Protein AF-0000000073512716 (afdb_homodimer)

Nearest PDB structures (foldseek):
  6swy-assembly1_8  TM=6.510E-01  e=3.854E-05  Saccharomyces cerevisiae S288C
  7wek-assembly1_B  TM=4.496E-01  e=1.012E-02  Mus musculus
  7c5d-assembly2_B  TM=4.911E-01  e=1.003E-01  Homo sapiens
  6swy-assembly1_8  TM=6.513E-01  e=4.349E-05  Saccharomyces cerevisiae S288C
  7ns3-assembly1_8  TM=6.211E-01  e=2.120E-04  Saccharomyces cerevisiae S288C

Secondary structure (DSSP, 8-state):
-HHHHHHHHHTS-HHHHTT----HHHHHHHHHHHHHHTT-HHHHHHHHHHH-----HHHHHHHHHHHHHHHHHHTT-HHHHHHHHHHHSTTHHHH-HHHHHHHHHHHHHHHHHTT-HHHHHHHIIIIIGGGGGSHHHHHHHHHHHHGGG-SSGGGSTTGGGGSHHHHHHHHHHHHHHHHHHTT--SS-HHHHHHHHHHHHHHHHTT-GGGS--PPP-HHHHHT-/-HHHHHHHHHTS-HHHHTTS---HHHHHHHHHHHHHHTT-HHHHHHHHHHH-----HHHHHHHHHHHHHHHHHHTT-HHHHHHHHHHHSTTHHHH-HHHHHHHHHHHHHHHHHTT-HHHHHHHIIIIIGGGGGSHHHHHHHHHHHHGGG-SSGGGSTTGGGGSHHHHHHHHHHHHHHHHHHTT--SS-HHHHHHHHHHHHHHHHTT-GGGS--PPP-HHHHHT-

Organism: Ambrosia artemisiifolia (NCBI:txid4212)

Structure (mmCIF, N/CA/C/O backbone):
data_AF-0000000073512716-model_v1
#
loop_
_entity.id
_entity.type
_entity.pdbx_description
1 polymer 'CTLH domain-containing protein'
#
loop_
_atom_site.group_PDB
_atom_site.id
_atom_site.type_symbol
_atom_site.label_atom_id
_atom_site.label_alt_id
_atom_site.label_comp_id
_atom_site.label_asym_id
_atom_site.label_entity_id
_atom_site.label_seq_id
_atom_site.pdbx_PDB_ins_code
_atom_site.Cartn_x
_atom_site.Cartn_y
_atom_site.Cartn_z
_atom_site.occupancy
_atom_site.B_iso_or_equiv
_atom_site.auth_seq_id
_atom_site.auth_comp_id
_atom_site.auth_asym_id
_atom_site.auth_atom_id
_atom_site.pdbx_PDB_model_num
ATOM 1 N N . MET A 1 1 ? -10.734 14.5 -33.375 1 32.44 1 MET A N 1
ATOM 2 C CA . MET A 1 1 ? -10.031 13.281 -33.75 1 32.44 1 MET A CA 1
ATOM 3 C C . MET A 1 1 ? -9.117 12.805 -32.625 1 32.44 1 MET A C 1
ATOM 5 O O . MET A 1 1 ? -8.969 11.602 -32.406 1 32.44 1 MET A O 1
ATOM 9 N N . LYS A 1 2 ? -8.484 13.812 -31.938 1 35.12 2 LYS A N 1
ATOM 10 C CA . LYS A 1 2 ? -7.551 13.516 -30.859 1 35.12 2 LYS A CA 1
ATOM 11 C C . LYS A 1 2 ? -8.281 12.984 -29.625 1 35.12 2 LYS A C 1
ATOM 13 O O . LYS A 1 2 ? -7.844 12.016 -29 1 35.12 2 LYS A O 1
ATOM 18 N N . GLU A 1 3 ? -9.273 13.656 -29.281 1 42.03 3 GLU A N 1
ATOM 19 C CA . GLU A 1 3 ? -10.148 13.18 -28.219 1 42.03 3 GLU A CA 1
ATOM 20 C C . GLU A 1 3 ? -10.625 11.758 -28.5 1 42.03 3 GLU A C 1
ATOM 22 O O . GLU A 1 3 ? -10.789 10.961 -27.578 1 42.03 3 GLU A O 1
ATOM 27 N N . GLU A 1 4 ? -10.773 11.547 -29.719 1 44.06 4 GLU A N 1
ATOM 28 C CA . GLU A 1 4 ? -11.25 10.227 -30.109 1 44.06 4 GLU A CA 1
ATOM 29 C C . GLU A 1 4 ? -10.164 9.172 -29.938 1 44.06 4 GLU A C 1
ATOM 31 O O . GLU A 1 4 ? -10.445 8.039 -29.516 1 44.06 4 GLU A O 1
ATOM 36 N N . GLU A 1 5 ? -9 9.492 -30.297 1 42.78 5 GLU A N 1
ATOM 37 C CA . GLU A 1 5 ? -7.902 8.539 -30.188 1 42.78 5 GLU A CA 1
ATOM 38 C C . GLU A 1 5 ? -7.543 8.273 -28.734 1 42.78 5 GLU A C 1
ATOM 40 O O . GLU A 1 5 ? -7.27 7.133 -28.344 1 42.78 5 GLU A O 1
ATOM 45 N N . ILE A 1 6 ? -7.5 9.328 -27.984 1 42.66 6 ILE A N 1
ATOM 46 C CA . ILE A 1 6 ? -7.273 9.203 -26.547 1 42.66 6 ILE A CA 1
ATOM 47 C C . ILE A 1 6 ? -8.406 8.391 -25.922 1 42.66 6 ILE A C 1
ATOM 49 O O . ILE A 1 6 ? -8.156 7.535 -25.062 1 42.66 6 ILE A O 1
ATOM 53 N N . ARG A 1 7 ? -9.578 8.75 -26.297 1 45.81 7 ARG A N 1
ATOM 54 C CA . ARG A 1 7 ? -10.727 7.926 -25.922 1 45.81 7 ARG A CA 1
ATOM 55 C C . ARG A 1 7 ? -10.523 6.48 -26.359 1 45.81 7 ARG A C 1
ATOM 57 O O . ARG A 1 7 ? -10.914 5.551 -25.656 1 45.81 7 ARG A O 1
ATOM 64 N N . SER A 1 8 ? -9.961 6.426 -27.422 1 46.16 8 SER A N 1
ATOM 65 C CA . SER A 1 8 ? -9.711 5.094 -27.969 1 46.16 8 SER A CA 1
ATOM 66 C C . SER A 1 8 ? -8.625 4.367 -27.172 1 46.16 8 SER A C 1
ATOM 68 O O . SER A 1 8 ? -8.711 3.154 -26.969 1 46.16 8 SER A O 1
ATOM 70 N N . THR A 1 9 ? -7.695 5.082 -26.75 1 47.47 9 THR A N 1
ATOM 71 C CA . THR A 1 9 ? -6.598 4.508 -25.969 1 47.47 9 THR A CA 1
ATOM 72 C C . THR A 1 9 ? -7.062 4.141 -24.562 1 47.47 9 THR A C 1
ATOM 74 O O . THR A 1 9 ? -6.578 3.172 -23.984 1 47.47 9 THR A O 1
ATOM 77 N N . MET A 1 10 ? -7.82 5.023 -23.938 1 48.88 10 MET A N 1
ATOM 78 C CA . MET A 1 10 ? -8.523 4.633 -22.719 1 48.88 10 MET A CA 1
ATOM 79 C C . MET A 1 10 ? -9.438 3.441 -22.969 1 48.88 10 MET A C 1
ATOM 81 O O . MET A 1 10 ? -9.852 2.758 -22.031 1 48.88 10 MET A O 1
ATOM 85 N N . ASP A 1 11 ? -9.914 3.457 -24.109 1 47.06 11 ASP A N 1
ATOM 86 C CA . ASP A 1 11 ? -10.57 2.248 -24.609 1 47.06 11 ASP A CA 1
ATOM 87 C C . ASP A 1 11 ? -9.562 1.107 -24.75 1 47.06 11 ASP A C 1
ATOM 89 O O . ASP A 1 11 ? -9.766 0.198 -25.562 1 47.06 11 ASP A O 1
ATOM 93 N N . VAL A 1 12 ? -8.383 1.497 -24.406 1 49.69 12 VAL A N 1
ATOM 94 C CA . VAL A 1 12 ? -7.418 0.403 -24.406 1 49.69 12 VAL A CA 1
ATOM 95 C C . VAL A 1 12 ? -8.023 -0.823 -23.719 1 49.69 12 VAL A C 1
ATOM 97 O O . VAL A 1 12 ? -8.703 -0.704 -22.703 1 49.69 12 VAL A O 1
ATOM 100 N N . ASP A 1 13 ? -8.164 -1.715 -24.344 1 51.88 13 ASP A N 1
ATOM 101 C CA . ASP A 1 13 ? -8.664 -3.027 -23.938 1 51.88 13 ASP A CA 1
ATOM 102 C C . ASP A 1 13 ? -8.18 -3.398 -22.547 1 51.88 13 ASP A C 1
ATOM 104 O O . ASP A 1 13 ? -6.977 -3.35 -22.266 1 51.88 13 ASP A O 1
ATOM 108 N N . PRO A 1 14 ? -9.102 -3.246 -21.547 1 54.75 14 PRO A N 1
ATOM 109 C CA . PRO A 1 14 ? -8.766 -3.762 -20.219 1 54.75 14 PRO A CA 1
ATOM 110 C C . PRO A 1 14 ? -7.695 -4.848 -20.266 1 54.75 14 PRO A C 1
ATOM 112 O O . PRO A 1 14 ? -6.93 -5.008 -19.312 1 54.75 14 PRO A O 1
ATOM 115 N N . LYS A 1 15 ? -7.574 -5.477 -21.406 1 58.38 15 LYS A N 1
ATOM 116 C CA . LYS A 1 15 ? -6.629 -6.574 -21.578 1 58.38 15 LYS A CA 1
ATOM 117 C C . LYS A 1 15 ? -5.191 -6.062 -21.609 1 58.38 15 LYS A C 1
ATOM 119 O O . LYS A 1 15 ? -4.266 -6.777 -21.219 1 58.38 15 LYS A O 1
ATOM 124 N N . GLN A 1 16 ? -5.078 -4.789 -22 1 61.62 16 GLN A N 1
ATOM 125 C CA . GLN A 1 16 ? -3.721 -4.266 -22.109 1 61.62 16 GLN A CA 1
ATOM 126 C C . GLN A 1 16 ? -3.119 -3.988 -20.734 1 61.62 16 GLN A C 1
ATOM 128 O O . GLN A 1 16 ? -1.906 -4.109 -20.547 1 61.62 16 GLN A O 1
ATOM 133 N N . TYR A 1 17 ? -4.055 -3.705 -19.781 1 64.44 17 TYR A N 1
ATOM 134 C CA . TYR A 1 17 ? -3.57 -3.436 -18.422 1 64.44 17 TYR A CA 1
ATOM 135 C C . TYR A 1 17 ? -2.971 -4.688 -17.797 1 64.44 17 TYR A C 1
ATOM 137 O O . TYR A 1 17 ? -1.98 -4.613 -17.078 1 64.44 17 TYR A O 1
ATOM 145 N N . GLU A 1 18 ? -3.553 -5.738 -18.219 1 66.19 18 GLU A N 1
ATOM 146 C CA . GLU A 1 18 ? -3.143 -6.996 -17.609 1 66.19 18 GLU A CA 1
ATOM 147 C C . GLU A 1 18 ? -1.791 -7.457 -18.141 1 66.19 18 GLU A C 1
ATOM 149 O O . GLU A 1 18 ? -1.127 -8.297 -17.531 1 66.19 18 GLU A O 1
ATOM 154 N N . LEU A 1 19 ? -1.337 -6.723 -19.156 1 67.44 19 LEU A N 1
ATOM 155 C CA . LEU A 1 19 ? -0.086 -7.129 -19.797 1 67.44 19 LEU A CA 1
ATOM 156 C C . LEU A 1 19 ? 1.109 -6.496 -19.078 1 67.44 19 LEU A C 1
ATOM 158 O O . LEU A 1 19 ? 2.244 -6.949 -19.25 1 67.44 19 LEU A O 1
ATOM 162 N N . ILE A 1 20 ? 0.755 -5.496 -18.312 1 75.62 20 ILE A N 1
ATOM 163 C CA . ILE A 1 20 ? 1.843 -4.824 -17.609 1 75.62 20 ILE A CA 1
ATOM 164 C C . ILE A 1 20 ? 2.314 -5.688 -16.453 1 75.62 20 ILE A C 1
ATOM 166 O O . ILE A 1 20 ? 1.541 -5.977 -15.531 1 75.62 20 ILE A O 1
ATOM 170 N N . LYS A 1 21 ? 3.523 -6.117 -16.562 1 77.81 21 LYS A N 1
ATOM 171 C CA . LYS A 1 21 ? 4.102 -6.906 -15.477 1 77.81 21 LYS A CA 1
ATOM 172 C C . LYS A 1 21 ? 4.566 -6.012 -14.336 1 77.81 21 LYS A C 1
ATOM 174 O O . LYS A 1 21 ? 5.215 -4.988 -14.562 1 77.81 21 LYS A O 1
ATOM 179 N N . ILE A 1 22 ? 4.172 -6.348 -13.188 1 81.06 22 ILE A N 1
ATOM 180 C CA . ILE A 1 22 ? 4.594 -5.641 -11.984 1 81.06 22 ILE A CA 1
ATOM 181 C C . ILE A 1 22 ? 5.449 -6.559 -11.117 1 81.06 22 ILE A C 1
ATOM 183 O O . ILE A 1 22 ? 5.027 -7.664 -10.773 1 81.06 22 ILE A O 1
ATOM 187 N N . ASN A 1 23 ? 6.621 -6.094 -10.906 1 79.75 23 ASN A N 1
ATOM 188 C CA . ASN A 1 23 ? 7.48 -6.848 -10 1 79.75 23 ASN A CA 1
ATOM 189 C C . ASN A 1 23 ? 6.977 -6.777 -8.562 1 79.75 23 ASN A C 1
ATOM 191 O O . ASN A 1 23 ? 6.668 -5.695 -8.062 1 79.75 23 ASN A O 1
ATOM 195 N N . GLY A 1 24 ? 6.906 -7.883 -7.906 1 80 24 GLY A N 1
ATOM 196 C CA . GLY A 1 24 ? 6.449 -7.965 -6.527 1 80 24 GLY A CA 1
ATOM 197 C C . GLY A 1 24 ? 7.238 -7.078 -5.586 1 80 24 GLY A C 1
ATOM 198 O O . GLY A 1 24 ? 6.672 -6.465 -4.68 1 80 24 GLY A O 1
ATOM 199 N N . LYS A 1 25 ? 8.484 -6.984 -5.902 1 82.75 25 LYS A N 1
ATOM 200 C CA . LYS A 1 25 ? 9.352 -6.168 -5.055 1 82.75 25 LYS A CA 1
ATOM 201 C C . LYS A 1 25 ? 8.977 -4.691 -5.145 1 82.75 25 LYS A C 1
ATOM 203 O O . LYS A 1 25 ? 9.016 -3.977 -4.141 1 82.75 25 LYS A O 1
ATOM 208 N N . ASP A 1 26 ? 8.602 -4.246 -6.332 1 86.12 26 ASP A N 1
ATOM 209 C CA . ASP A 1 26 ? 8.18 -2.861 -6.516 1 86.12 26 ASP A CA 1
ATOM 210 C C . ASP A 1 26 ? 6.898 -2.568 -5.746 1 86.12 26 ASP A C 1
ATOM 212 O O . ASP A 1 26 ? 6.781 -1.53 -5.09 1 86.12 26 ASP A O 1
ATOM 216 N N . SER A 1 27 ? 5.996 -3.453 -5.824 1 89.38 27 SER A N 1
ATOM 217 C CA . SER A 1 27 ? 4.734 -3.252 -5.117 1 89.38 27 SER A CA 1
ATOM 218 C C . SER A 1 27 ? 4.945 -3.24 -3.607 1 89.38 27 SER A C 1
ATOM 220 O O . SER A 1 27 ? 4.367 -2.408 -2.902 1 89.38 27 SER A O 1
ATOM 222 N N . HIS A 1 28 ? 5.82 -4.145 -3.158 1 89.94 28 HIS A N 1
ATOM 223 C CA . HIS A 1 28 ? 6.141 -4.172 -1.736 1 89.94 28 HIS A CA 1
ATOM 224 C C . HIS A 1 28 ? 6.77 -2.857 -1.287 1 89.94 28 HIS A C 1
ATOM 226 O O . HIS A 1 28 ? 6.434 -2.338 -0.22 1 89.94 28 HIS A O 1
ATOM 232 N N . SER A 1 29 ? 7.617 -2.387 -2.139 1 90.25 29 SER A N 1
ATOM 233 C CA . SER A 1 29 ? 8.328 -1.156 -1.804 1 90.25 29 SER A CA 1
ATOM 234 C C . SER A 1 29 ? 7.375 0.031 -1.738 1 90.25 29 SER A C 1
ATOM 236 O O . SER A 1 29 ? 7.516 0.901 -0.876 1 90.25 29 SER A O 1
ATOM 238 N N . ILE A 1 30 ? 6.449 0.079 -2.588 1 92.06 30 ILE A N 1
ATOM 239 C CA . ILE A 1 30 ? 5.453 1.144 -2.609 1 92.06 30 ILE A CA 1
ATOM 240 C C . ILE A 1 30 ? 4.641 1.116 -1.317 1 92.06 30 ILE A C 1
ATOM 242 O O . ILE A 1 30 ? 4.438 2.152 -0.681 1 92.06 30 ILE A O 1
ATOM 246 N N . VAL A 1 31 ? 4.254 -0.05 -0.909 1 94.69 31 VAL A N 1
ATOM 247 C CA . VAL A 1 31 ? 3.459 -0.217 0.304 1 94.69 31 VAL A CA 1
ATOM 248 C C . VAL A 1 31 ? 4.301 0.146 1.525 1 94.69 31 VAL A C 1
ATOM 250 O O . VAL A 1 31 ? 3.84 0.867 2.414 1 94.69 31 VAL A O 1
ATOM 253 N N . LEU A 1 32 ? 5.531 -0.333 1.469 1 94 32 LEU A N 1
ATOM 254 C CA . LEU A 1 32 ? 6.43 -0.049 2.584 1 94 32 LEU A CA 1
ATOM 255 C C . LEU A 1 32 ? 6.648 1.452 2.738 1 94 32 LEU A C 1
ATOM 257 O O . LEU A 1 32 ? 6.582 1.982 3.85 1 94 32 LEU A O 1
ATOM 261 N N . SER A 1 33 ? 6.887 2.09 1.649 1 92.12 33 SER A N 1
ATOM 262 C CA . SER A 1 33 ? 7.082 3.535 1.67 1 92.12 33 SER A CA 1
ATOM 263 C C . SER A 1 33 ? 5.867 4.254 2.246 1 92.12 33 SER A C 1
ATOM 265 O O . SER A 1 33 ? 6.008 5.203 3.016 1 92.12 33 SER A O 1
ATOM 267 N N . TYR A 1 34 ? 4.758 3.846 1.887 1 94.06 34 TYR A N 1
ATOM 268 C CA . TYR A 1 34 ? 3.518 4.43 2.389 1 94.06 34 TYR A CA 1
ATOM 269 C C . TYR A 1 34 ? 3.404 4.254 3.898 1 94.06 34 TYR A C 1
ATOM 271 O O . TYR A 1 34 ? 3.059 5.199 4.613 1 94.06 34 TYR A O 1
ATOM 279 N N . LEU A 1 35 ? 3.668 3.061 4.332 1 95.25 35 LEU A N 1
ATOM 280 C CA . LEU A 1 35 ? 3.574 2.756 5.754 1 95.25 35 LEU A CA 1
ATOM 281 C C . LEU A 1 35 ? 4.598 3.557 6.551 1 95.25 35 LEU A C 1
ATOM 283 O O . LEU A 1 35 ? 4.301 4.039 7.648 1 95.25 35 LEU A O 1
ATOM 287 N N . ILE A 1 36 ? 5.789 3.727 5.984 1 94.38 36 ILE A N 1
ATOM 288 C CA . ILE A 1 36 ? 6.844 4.508 6.625 1 94.38 36 ILE A CA 1
ATOM 289 C C . ILE A 1 36 ? 6.426 5.977 6.691 1 94.38 36 ILE A C 1
ATOM 291 O O . ILE A 1 36 ? 6.527 6.609 7.742 1 94.38 36 ILE A O 1
ATOM 295 N N . HIS A 1 37 ? 5.883 6.445 5.613 1 92.62 37 HIS A N 1
ATOM 296 C CA . HIS A 1 37 ? 5.438 7.836 5.547 1 92.62 37 HIS A CA 1
ATOM 297 C C . HIS A 1 37 ? 4.371 8.117 6.602 1 92.62 37 HIS A C 1
ATOM 299 O O . HIS A 1 37 ? 4.375 9.188 7.223 1 92.62 37 HIS A O 1
ATOM 305 N N . GLY A 1 38 ? 3.514 7.227 6.828 1 91.25 38 GLY A N 1
ATOM 306 C CA . GLY A 1 38 ? 2.422 7.383 7.777 1 91.25 38 GLY A CA 1
ATOM 307 C C . GLY A 1 38 ? 2.799 6.98 9.188 1 91.25 38 GLY A C 1
ATOM 308 O O . GLY A 1 38 ? 1.975 7.062 10.102 1 91.25 38 GLY A O 1
ATOM 309 N N . CYS A 1 39 ? 3.979 6.473 9.406 1 94.62 39 CYS A N 1
ATOM 310 C CA . CYS A 1 39 ? 4.523 6.09 10.703 1 94.62 39 CYS A CA 1
ATOM 311 C C . CYS A 1 39 ? 3.77 4.902 11.281 1 94.62 39 CYS A C 1
ATOM 313 O O . CYS A 1 39 ? 3.471 4.871 12.477 1 94.62 39 CYS A O 1
ATOM 315 N N . PHE A 1 40 ? 3.457 3.959 10.508 1 94.12 40 PHE A N 1
ATOM 316 C CA . PHE A 1 40 ? 2.863 2.707 10.953 1 94.12 40 PHE A CA 1
ATOM 317 C C . PHE A 1 40 ? 3.943 1.706 11.352 1 94.12 40 PHE A C 1
ATOM 319 O O . PHE A 1 40 ? 4.117 0.68 10.688 1 94.12 40 PHE A O 1
ATOM 326 N N . LYS A 1 41 ? 4.539 1.936 12.422 1 94.25 41 LYS A N 1
ATOM 327 C CA . LYS A 1 41 ? 5.758 1.226 12.805 1 94.25 41 LYS A CA 1
ATOM 328 C C . LYS A 1 41 ? 5.504 -0.276 12.914 1 94.25 41 LYS A C 1
ATOM 330 O O . LYS A 1 41 ? 6.211 -1.077 12.297 1 94.25 41 LYS A O 1
ATOM 335 N N . ASP A 1 42 ? 4.508 -0.646 13.711 1 94.25 42 ASP A N 1
ATOM 336 C CA . ASP A 1 42 ? 4.219 -2.062 13.906 1 94.25 42 ASP A CA 1
ATOM 337 C C . ASP A 1 42 ? 3.896 -2.75 12.586 1 94.25 42 ASP A C 1
ATOM 339 O O . ASP A 1 42 ? 4.324 -3.881 12.344 1 94.25 42 ASP A O 1
ATOM 343 N N . THR A 1 43 ? 3.176 -2.125 11.766 1 95.94 43 THR A N 1
ATOM 344 C CA . THR A 1 43 ? 2.797 -2.66 10.461 1 95.94 43 THR A CA 1
ATOM 345 C C . THR A 1 43 ? 4.02 -2.807 9.555 1 95.94 43 THR A C 1
ATOM 347 O O . THR A 1 43 ? 4.164 -3.811 8.859 1 95.94 43 THR A O 1
ATOM 350 N N . VAL A 1 44 ? 4.922 -1.81 9.617 1 96.31 44 VAL A N 1
ATOM 351 C CA . VAL A 1 44 ? 6.172 -1.854 8.867 1 96.31 44 VAL A CA 1
ATOM 352 C C . VAL A 1 44 ? 6.988 -3.07 9.297 1 96.31 44 VAL A C 1
ATOM 354 O O . VAL A 1 44 ? 7.453 -3.842 8.453 1 96.31 44 VAL A O 1
ATOM 357 N N . GLU A 1 45 ? 7.078 -3.242 10.523 1 95.12 45 GLU A N 1
ATOM 358 C CA . GLU A 1 45 ? 7.871 -4.352 11.047 1 95.12 45 GLU A CA 1
ATOM 359 C C . GLU A 1 45 ? 7.293 -5.695 10.609 1 95.12 45 GLU A C 1
ATOM 361 O O . GLU A 1 45 ? 8.039 -6.609 10.25 1 95.12 45 GLU A O 1
ATOM 366 N N . SER A 1 46 ? 6.008 -5.762 10.672 1 94.56 46 SER A N 1
ATOM 367 C CA . SER A 1 46 ? 5.34 -6.988 10.25 1 94.56 46 SER A CA 1
ATOM 368 C C . SER A 1 46 ? 5.57 -7.254 8.766 1 94.56 46 SER A C 1
ATOM 370 O O . SER A 1 46 ? 5.859 -8.391 8.367 1 94.56 46 SER A O 1
ATOM 372 N N . LEU A 1 47 ? 5.488 -6.23 7.949 1 95.31 47 LEU A N 1
ATOM 373 C CA . LEU A 1 47 ? 5.68 -6.379 6.508 1 95.31 47 LEU A CA 1
ATOM 374 C C . LEU A 1 47 ? 7.113 -6.781 6.191 1 95.31 47 LEU A C 1
ATOM 376 O O . LEU A 1 47 ? 7.344 -7.676 5.375 1 95.31 47 LEU A O 1
ATOM 380 N N . VAL A 1 48 ? 8 -6.137 6.828 1 94.44 48 VAL A N 1
ATOM 381 C CA . VAL A 1 48 ? 9.422 -6.41 6.613 1 94.44 48 VAL A CA 1
ATOM 382 C C . VAL A 1 48 ? 9.727 -7.859 6.977 1 94.44 48 VAL A C 1
ATOM 384 O O . VAL A 1 48 ? 10.453 -8.547 6.254 1 94.44 48 VAL A O 1
ATOM 387 N N . ALA A 1 49 ? 9.172 -8.336 8.039 1 92.25 49 ALA A N 1
ATOM 388 C CA . ALA A 1 49 ? 9.391 -9.711 8.484 1 92.25 49 ALA A CA 1
ATOM 389 C C . ALA A 1 49 ? 8.891 -10.711 7.441 1 92.25 49 ALA A C 1
ATOM 391 O O . ALA A 1 49 ? 9.492 -11.773 7.258 1 92.25 49 ALA A O 1
ATOM 392 N N . SER A 1 50 ? 7.859 -10.32 6.723 1 89 50 SER A N 1
ATOM 393 C CA . SER A 1 50 ? 7.211 -11.25 5.805 1 89 50 SER A CA 1
ATOM 394 C C . SER A 1 50 ? 7.816 -11.164 4.406 1 89 50 SER A C 1
ATOM 396 O O . SER A 1 50 ? 7.676 -12.086 3.604 1 89 50 SER A O 1
ATOM 398 N N . THR A 1 51 ? 8.406 -10.086 3.982 1 87.62 51 THR A N 1
ATOM 399 C CA . THR A 1 51 ? 8.828 -9.883 2.6 1 87.62 51 THR A CA 1
ATOM 400 C C . THR A 1 51 ? 10.352 -9.891 2.494 1 87.62 51 THR A C 1
ATOM 402 O O . THR A 1 51 ? 10.898 -10.023 1.397 1 87.62 51 THR A O 1
ATOM 405 N N . GLY A 1 52 ? 11.047 -9.695 3.555 1 87 52 GLY A N 1
ATOM 406 C CA . GLY A 1 52 ? 12.5 -9.633 3.533 1 87 52 GLY A CA 1
ATOM 407 C C . GLY A 1 52 ? 13.031 -8.266 3.15 1 87 52 GLY A C 1
ATOM 408 O O . GLY A 1 52 ? 14.242 -8.094 2.961 1 87 52 GLY A O 1
ATOM 409 N N . LEU A 1 53 ? 12.141 -7.312 2.988 1 90.5 53 LEU A N 1
ATOM 410 C CA . LEU A 1 53 ? 12.586 -5.941 2.766 1 90.5 53 LEU A CA 1
ATOM 411 C C . LEU A 1 53 ? 13.367 -5.418 3.965 1 90.5 53 LEU A C 1
ATOM 413 O O . LEU A 1 53 ? 13.359 -6.035 5.031 1 90.5 53 LEU A O 1
ATOM 417 N N . LYS A 1 54 ? 14.07 -4.422 3.711 1 92.12 54 LYS A N 1
ATOM 418 C CA . LYS A 1 54 ? 14.922 -3.9 4.781 1 92.12 54 LYS A CA 1
ATOM 419 C C . LYS A 1 54 ? 14.508 -2.482 5.168 1 92.12 54 LYS A C 1
ATOM 421 O O . LYS A 1 54 ? 14.125 -1.686 4.309 1 92.12 54 LYS A O 1
ATOM 426 N N . VAL A 1 55 ? 14.5 -2.203 6.465 1 93.62 55 VAL A N 1
ATOM 427 C CA . VAL A 1 55 ? 14.297 -0.885 7.055 1 93.62 55 VAL A CA 1
ATOM 428 C C . VAL A 1 55 ? 15.383 -0.608 8.094 1 93.62 55 VAL A C 1
ATOM 430 O O . VAL A 1 55 ? 15.664 -1.453 8.945 1 93.62 55 VAL A O 1
ATOM 433 N N . SER A 1 56 ? 16.031 0.485 7.984 1 93.69 56 SER A N 1
ATOM 434 C CA . SER A 1 56 ? 17.141 0.8 8.883 1 93.69 56 SER A CA 1
ATOM 435 C C . SER A 1 56 ? 16.641 1.201 10.266 1 93.69 56 SER A C 1
ATOM 437 O O . SER A 1 56 ? 15.484 1.62 10.414 1 93.69 56 SER A O 1
ATOM 439 N N . ALA A 1 57 ? 17.484 1.093 11.188 1 93 57 ALA A N 1
ATOM 440 C CA . ALA A 1 57 ? 17.172 1.529 12.547 1 93 57 ALA A CA 1
ATOM 441 C C . ALA A 1 57 ? 16.906 3.029 12.594 1 93 57 ALA A C 1
ATOM 443 O O . ALA A 1 57 ? 16.031 3.488 13.344 1 93 57 ALA A O 1
ATOM 444 N N . ALA A 1 58 ? 17.578 3.771 11.805 1 92.56 58 ALA A N 1
ATOM 445 C CA . ALA A 1 58 ? 17.406 5.223 11.742 1 92.56 58 ALA A CA 1
ATOM 446 C C . ALA A 1 58 ? 16.016 5.586 11.234 1 92.56 58 ALA A C 1
ATOM 448 O O . ALA A 1 58 ? 15.391 6.523 11.734 1 92.56 58 ALA A O 1
ATOM 449 N N . GLN A 1 59 ? 15.508 4.863 10.266 1 92.62 59 GLN A N 1
ATOM 450 C CA . GLN A 1 59 ? 14.164 5.098 9.742 1 92.62 59 GLN A CA 1
ATOM 451 C C . GLN A 1 59 ? 13.109 4.809 10.797 1 92.62 59 GLN A C 1
ATOM 453 O O . GLN A 1 59 ? 12.141 5.566 10.938 1 92.62 59 GLN A O 1
ATOM 458 N N . LEU A 1 60 ? 13.383 3.764 11.516 1 94.5 60 LEU A N 1
ATOM 459 C CA . LEU A 1 60 ? 12.43 3.387 12.555 1 94.5 60 LEU A CA 1
ATOM 460 C C . LEU A 1 60 ? 12.398 4.43 13.664 1 94.5 60 LEU A C 1
ATOM 462 O O . LEU A 1 60 ? 11.328 4.758 14.18 1 94.5 60 LEU A O 1
ATOM 466 N N . GLU A 1 61 ? 13.523 4.918 13.992 1 94.56 61 GLU A N 1
ATOM 467 C CA . GLU A 1 61 ? 13.609 5.957 15.016 1 94.56 61 GLU A CA 1
ATOM 468 C C . GLU A 1 61 ? 12.922 7.242 14.547 1 94.56 61 GLU A C 1
ATOM 470 O O . GLU A 1 61 ? 12.219 7.887 15.328 1 94.56 61 GLU A O 1
ATOM 475 N N . ASP A 1 62 ? 13.156 7.555 13.359 1 94.94 62 ASP A N 1
ATOM 476 C CA . ASP A 1 62 ? 12.516 8.727 12.773 1 94.94 62 ASP A CA 1
ATOM 477 C C . ASP A 1 62 ? 11 8.594 12.789 1 94.94 62 ASP A C 1
ATOM 479 O O . ASP A 1 62 ? 10.289 9.539 13.141 1 94.94 62 ASP A O 1
ATOM 483 N N . MET A 1 63 ? 10.508 7.453 12.469 1 95.19 63 MET A N 1
ATOM 484 C CA . MET A 1 63 ? 9.07 7.188 12.477 1 95.19 63 MET A CA 1
ATOM 485 C C . MET A 1 63 ? 8.508 7.355 13.883 1 95.19 63 MET A C 1
ATOM 487 O O . MET A 1 63 ? 7.418 7.914 14.055 1 95.19 63 MET A O 1
ATOM 491 N N . GLU A 1 64 ? 9.25 6.914 14.836 1 95.94 64 GLU A N 1
ATOM 492 C CA . GLU A 1 64 ? 8.789 7 16.219 1 95.94 64 GLU A CA 1
ATOM 493 C C . GLU A 1 64 ? 8.688 8.453 16.672 1 95.94 64 GLU A C 1
ATOM 495 O O . GLU A 1 64 ? 7.727 8.828 17.359 1 95.94 64 GLU A O 1
ATOM 500 N N . LYS A 1 65 ? 9.664 9.18 16.359 1 95.94 65 LYS A N 1
ATOM 501 C CA . LYS A 1 65 ? 9.648 10.594 16.719 1 95.94 65 LYS A CA 1
ATOM 502 C C . LYS A 1 65 ? 8.492 11.32 16.031 1 95.94 65 LYS A C 1
ATOM 504 O O . LYS A 1 65 ? 7.77 12.086 16.672 1 95.94 65 LYS A O 1
ATOM 509 N N . ARG A 1 66 ? 8.328 11.039 14.758 1 96.56 66 ARG A N 1
ATOM 510 C CA . ARG A 1 66 ? 7.246 11.68 14.016 1 96.56 66 ARG A CA 1
ATOM 511 C C . ARG A 1 66 ? 5.883 11.242 14.539 1 96.56 66 ARG A C 1
ATOM 513 O O . ARG A 1 66 ? 4.945 12.039 14.594 1 96.56 66 ARG A O 1
ATOM 520 N N . LYS A 1 67 ? 5.793 10.039 14.93 1 95.5 67 LYS A N 1
ATOM 521 C CA . LYS A 1 67 ? 4.559 9.547 15.531 1 95.5 67 LYS A CA 1
ATOM 522 C C . LYS A 1 67 ? 4.234 10.281 16.828 1 95.5 67 LYS A C 1
ATOM 524 O O . LYS A 1 67 ? 3.082 10.633 17.078 1 95.5 67 LYS A O 1
ATOM 529 N N . ARG A 1 68 ? 5.219 10.461 17.609 1 96.06 68 ARG A N 1
ATOM 530 C CA . ARG A 1 68 ? 5.039 11.195 18.859 1 96.06 68 ARG A CA 1
ATOM 531 C C . ARG A 1 68 ? 4.602 12.633 18.594 1 96.06 68 ARG A C 1
ATOM 533 O O . ARG A 1 68 ? 3.707 13.148 19.266 1 96.06 68 ARG A O 1
ATOM 540 N N . ILE A 1 69 ? 5.199 13.234 17.688 1 97 69 ILE A N 1
ATOM 541 C CA . ILE A 1 69 ? 4.852 14.609 17.328 1 97 69 ILE A CA 1
ATOM 542 C C . ILE A 1 69 ? 3.395 14.664 16.875 1 97 69 ILE A C 1
ATOM 544 O O . ILE A 1 69 ? 2.633 15.523 17.328 1 97 69 ILE A O 1
ATOM 548 N N . SER A 1 70 ? 3.09 13.773 16 1 94.94 70 SER A N 1
ATOM 549 C CA . SER A 1 70 ? 1.716 13.711 15.508 1 94.94 70 SER A CA 1
ATOM 550 C C . SER A 1 70 ? 0.732 13.484 16.656 1 94.94 70 SER A C 1
ATOM 552 O O . SER A 1 70 ? -0.334 14.109 16.688 1 94.94 70 SER A O 1
ATOM 554 N N . HIS A 1 71 ? 1.103 12.656 17.562 1 94.31 71 HIS A N 1
ATOM 555 C CA . HIS A 1 71 ? 0.266 12.375 18.719 1 94.31 71 HIS A CA 1
ATOM 556 C C . HIS A 1 71 ? 0.061 13.633 19.562 1 94.31 71 HIS A C 1
ATOM 558 O O . HIS A 1 71 ? -1.056 13.914 20.016 1 94.31 71 HIS A O 1
ATOM 564 N N . PHE A 1 72 ? 1.073 14.352 19.781 1 94.69 72 PHE A N 1
ATOM 565 C CA . PHE A 1 72 ? 0.98 15.617 20.5 1 94.69 72 PHE A CA 1
ATOM 566 C C . PHE A 1 72 ? 0.025 16.578 19.812 1 94.69 72 PHE A C 1
ATOM 568 O O . PHE A 1 72 ? -0.861 17.156 20.438 1 94.69 72 PHE A O 1
ATOM 575 N N . ALA A 1 73 ? 0.172 16.672 18.547 1 94.19 73 ALA A N 1
ATOM 576 C CA . ALA A 1 73 ? -0.666 17.594 17.766 1 94.19 73 ALA A CA 1
ATOM 577 C C . ALA A 1 73 ? -2.131 17.172 17.828 1 94.19 73 ALA A C 1
ATOM 579 O O . ALA A 1 73 ? -3.016 18 18.031 1 94.19 73 ALA A O 1
ATOM 580 N N . LEU A 1 74 ? -2.373 15.906 17.719 1 91.69 74 LEU A N 1
ATOM 581 C CA . LEU A 1 74 ? -3.734 15.383 17.656 1 91.69 74 LEU A CA 1
ATOM 582 C C . LEU A 1 74 ? -4.426 15.516 19.016 1 91.69 74 LEU A C 1
ATOM 584 O O . LEU A 1 74 ? -5.648 15.664 19.078 1 91.69 74 LEU A O 1
ATOM 588 N N . ASN A 1 75 ? -3.617 15.539 20.047 1 88.94 75 ASN A N 1
ATOM 589 C CA . ASN A 1 75 ? -4.199 15.609 21.391 1 88.94 75 ASN A CA 1
ATOM 590 C C . ASN A 1 75 ? -4.137 17.016 21.953 1 88.94 75 ASN A C 1
ATOM 592 O O . ASN A 1 75 ? -4.242 17.219 23.172 1 88.94 75 ASN A O 1
ATOM 596 N N . GLY A 1 76 ? -3.848 18 21.125 1 84.94 76 GLY A N 1
ATOM 597 C CA . GLY A 1 76 ? -3.902 19.406 21.5 1 84.94 76 GLY A CA 1
ATOM 598 C C . GLY A 1 76 ? -2.678 19.859 22.266 1 84.94 76 GLY A C 1
ATOM 599 O O . GLY A 1 76 ? -2.668 20.953 22.844 1 84.94 76 GLY A O 1
ATOM 600 N N . ASN A 1 77 ? -1.751 18.969 22.406 1 90.75 77 ASN A N 1
ATOM 601 C CA . ASN A 1 77 ? -0.488 19.375 23.016 1 90.75 77 ASN A CA 1
ATOM 602 C C . ASN A 1 77 ? 0.44 20.031 21.984 1 90.75 77 ASN A C 1
ATOM 604 O O . ASN A 1 77 ? 1.476 19.453 21.641 1 90.75 77 ASN A O 1
ATOM 608 N N . ALA A 1 78 ? 0.063 21.203 21.656 1 91.94 78 ALA A N 1
ATOM 609 C CA . ALA A 1 78 ? 0.776 21.938 20.609 1 91.94 78 ALA A CA 1
ATOM 610 C C . ALA A 1 78 ? 2.211 22.234 21.031 1 91.94 78 ALA A C 1
ATOM 612 O O . ALA A 1 78 ? 3.139 22.141 20.234 1 91.94 78 ALA A O 1
ATOM 613 N N . LEU A 1 79 ? 2.416 22.609 22.281 1 91.44 79 LEU A N 1
ATOM 614 C CA . LEU A 1 79 ? 3.746 22.969 22.766 1 91.44 79 LEU A CA 1
ATOM 615 C C . LEU A 1 79 ? 4.691 21.781 22.703 1 91.44 79 LEU A C 1
ATOM 617 O O . LEU A 1 79 ? 5.852 21.922 22.312 1 91.44 79 LEU A O 1
ATOM 621 N N . GLY A 1 80 ? 4.168 20.656 23.141 1 95.5 80 GLY A N 1
ATOM 622 C CA . GLY A 1 80 ? 4.973 19.453 23.016 1 95.5 80 GLY A CA 1
ATOM 623 C C . GLY A 1 80 ? 5.336 19.109 21.594 1 95.5 80 GLY A C 1
ATOM 624 O O . GLY A 1 80 ? 6.477 18.75 21.297 1 95.5 80 GLY A O 1
ATOM 625 N N . ALA A 1 81 ? 4.375 19.234 20.672 1 97.12 81 ALA A N 1
ATOM 626 C CA . ALA A 1 81 ? 4.617 19 19.25 1 97.12 81 ALA A CA 1
ATOM 627 C C . ALA A 1 81 ? 5.668 19.953 18.703 1 97.12 81 ALA A C 1
ATOM 629 O O . ALA A 1 81 ? 6.578 19.531 17.984 1 97.12 81 ALA A O 1
ATOM 630 N N . ILE A 1 82 ? 5.559 21.219 19.094 1 96.75 82 ILE A N 1
ATOM 631 C CA . ILE A 1 82 ? 6.477 22.25 18.609 1 96.75 82 ILE A CA 1
ATOM 632 C C . ILE A 1 82 ? 7.891 21.953 19.109 1 96.75 82 ILE A C 1
ATOM 634 O O . ILE A 1 82 ? 8.844 21.984 18.328 1 96.75 82 ILE A O 1
ATOM 638 N N . GLN A 1 83 ? 7.984 21.625 20.344 1 96.31 83 GLN A N 1
ATOM 639 C CA . GLN A 1 83 ? 9.289 21.359 20.938 1 96.31 83 GLN A CA 1
ATOM 640 C C . GLN A 1 83 ? 9.977 20.172 20.281 1 96.31 83 GLN A C 1
ATOM 642 O O . GLN A 1 83 ? 11.148 20.266 19.891 1 96.31 83 GLN A O 1
ATOM 647 N N . LEU A 1 84 ? 9.281 19.109 20.156 1 96.69 84 LEU A N 1
ATOM 648 C CA . LEU A 1 84 ? 9.859 17.906 19.562 1 96.69 84 LEU A CA 1
ATOM 649 C C . LEU A 1 84 ? 10.195 18.156 18.094 1 96.69 84 LEU A C 1
ATOM 651 O O . LEU A 1 84 ? 11.211 17.672 17.594 1 96.69 84 LEU A O 1
ATOM 655 N N . THR A 1 85 ? 9.344 18.844 17.391 1 97.44 85 THR A N 1
ATOM 656 C CA . THR A 1 85 ? 9.602 19.172 16 1 97.44 85 THR A CA 1
ATOM 657 C C . THR A 1 85 ? 10.883 20 15.859 1 97.44 85 THR A C 1
ATOM 659 O O . THR A 1 85 ? 11.688 19.75 14.969 1 97.44 85 THR A O 1
ATOM 662 N N . GLU A 1 86 ? 11.078 20.938 16.703 1 95.69 86 GLU A N 1
ATOM 663 C CA . GLU A 1 86 ? 12.266 21.781 16.656 1 95.69 86 GLU A CA 1
ATOM 664 C C . GLU A 1 86 ? 13.531 20.969 16.906 1 95.69 86 GLU A C 1
ATOM 666 O O . GLU A 1 86 ? 14.594 21.281 16.375 1 95.69 86 GLU A O 1
ATOM 671 N N . GLN A 1 87 ? 13.406 19.938 17.688 1 94.31 87 GLN A N 1
ATOM 672 C CA . GLN A 1 87 ? 14.539 19.047 17.922 1 94.31 87 GLN A CA 1
ATOM 673 C C . GLN A 1 87 ? 14.883 18.25 16.656 1 94.31 87 GLN A C 1
ATOM 675 O O . GLN A 1 87 ? 16.062 18.062 16.344 1 94.31 87 GLN A O 1
ATOM 680 N N . MET A 1 88 ? 13.867 17.875 15.906 1 93.38 88 MET A N 1
ATOM 681 C CA . MET A 1 88 ? 14.047 17.047 14.719 1 93.38 88 MET A CA 1
ATOM 682 C C . MET A 1 88 ? 14.375 17.906 13.5 1 93.38 88 MET A C 1
ATOM 684 O O . MET A 1 88 ? 15.164 17.5 12.648 1 93.38 88 MET A O 1
ATOM 688 N N . SER A 1 89 ? 13.781 18.969 13.391 1 93.94 89 SER A N 1
ATOM 689 C CA . SER A 1 89 ? 13.891 19.875 12.25 1 93.94 89 SER A CA 1
ATOM 690 C C . SER A 1 89 ? 14.031 21.328 12.711 1 93.94 89 SER A C 1
ATOM 692 O O . SER A 1 89 ? 13.062 22.094 12.648 1 93.94 89 SER A O 1
ATOM 694 N N . PRO A 1 90 ? 15.289 21.594 12.875 1 92 90 PRO A N 1
ATOM 695 C CA . PRO A 1 90 ? 15.508 22.969 13.344 1 92 90 PRO A CA 1
ATOM 696 C C . PRO A 1 90 ? 15.102 24 12.312 1 92 90 PRO A C 1
ATOM 698 O O . PRO A 1 90 ? 15.273 23.797 11.109 1 92 90 PRO A O 1
ATOM 701 N N . ASP A 1 91 ? 14.5 25.031 12.602 1 91.88 91 ASP A N 1
ATOM 702 C CA . ASP A 1 91 ? 14.156 26.219 11.812 1 91.88 91 ASP A CA 1
ATOM 703 C C . ASP A 1 91 ? 12.953 25.953 10.922 1 91.88 91 ASP A C 1
ATOM 705 O O . ASP A 1 91 ? 12.68 26.719 9.992 1 91.88 91 ASP A O 1
ATOM 709 N N . LEU A 1 92 ? 12.367 24.781 11.133 1 95.88 92 LEU A N 1
ATOM 710 C CA . LEU A 1 92 ? 11.188 24.469 10.328 1 95.88 92 LEU A CA 1
ATOM 711 C C . LEU A 1 92 ? 10.133 25.562 10.461 1 95.88 92 LEU A C 1
ATOM 713 O O . LEU A 1 92 ? 9.633 26.078 9.453 1 95.88 92 LEU A O 1
ATOM 717 N N . PHE A 1 93 ? 9.953 26.016 11.648 1 95.25 93 PHE A N 1
ATOM 718 C CA . PHE A 1 93 ? 8.875 26.953 11.922 1 95.25 93 PHE A CA 1
ATOM 719 C C . PHE A 1 93 ? 9.297 28.375 11.547 1 95.25 93 PHE A C 1
ATOM 721 O O . PHE A 1 93 ? 8.445 29.25 11.367 1 95.25 93 PHE A O 1
ATOM 728 N N . GLU A 1 94 ? 10.555 28.609 11.422 1 92.88 94 GLU A N 1
ATOM 729 C CA . GLU A 1 94 ? 11.023 29.891 10.914 1 92.88 94 GLU A CA 1
ATOM 730 C C . GLU A 1 94 ? 10.688 30.062 9.438 1 92.88 94 GLU A C 1
ATOM 732 O O . GLU A 1 94 ? 10.398 31.172 8.977 1 92.88 94 GLU A O 1
ATOM 737 N N . ASN A 1 95 ? 10.727 28.938 8.797 1 92.12 95 ASN A N 1
ATOM 738 C CA . ASN A 1 95 ? 10.492 28.938 7.355 1 92.12 95 ASN A CA 1
ATOM 739 C C . ASN A 1 95 ? 9.023 28.688 7.023 1 92.12 95 ASN A C 1
ATOM 741 O O . ASN A 1 95 ? 8.586 28.922 5.898 1 92.12 95 ASN A O 1
ATOM 745 N N . ASP A 1 96 ? 8.32 28.219 8.039 1 94.44 96 ASP A N 1
ATOM 746 C CA . ASP A 1 96 ? 6.902 27.938 7.848 1 94.44 96 ASP A CA 1
ATOM 747 C C . ASP A 1 96 ? 6.082 28.453 9.031 1 94.44 96 ASP A C 1
ATOM 749 O O . ASP A 1 96 ? 5.562 27.656 9.82 1 94.44 96 ASP A O 1
ATOM 753 N N . LYS A 1 97 ? 5.836 29.719 9.047 1 94.12 97 LYS A N 1
ATOM 754 C CA . LYS A 1 97 ? 5.113 30.375 10.133 1 94.12 97 LYS A CA 1
ATOM 755 C C . LYS A 1 97 ? 3.646 29.953 10.148 1 94.12 97 LYS A C 1
ATOM 757 O O . LYS A 1 97 ? 3.016 29.922 11.203 1 94.12 97 LYS A O 1
ATOM 762 N N . GLY A 1 98 ? 3.195 29.641 9 1 95 98 GLY A N 1
ATOM 763 C CA . GLY A 1 98 ? 1.821 29.172 8.906 1 95 98 GLY A CA 1
ATOM 764 C C . GLY A 1 98 ? 1.574 27.875 9.664 1 95 98 GLY A C 1
ATOM 765 O O . GLY A 1 98 ? 0.551 27.734 10.336 1 95 98 GLY A O 1
ATOM 766 N N . LEU A 1 99 ? 2.539 27.047 9.539 1 95.81 99 LEU A N 1
ATOM 767 C CA . LEU A 1 99 ? 2.436 25.781 10.258 1 95.81 99 LEU A CA 1
ATOM 768 C C . LEU A 1 99 ? 2.496 26 11.766 1 95.81 99 LEU A C 1
ATOM 770 O O . LEU A 1 99 ? 1.771 25.359 12.523 1 95.81 99 LEU A O 1
ATOM 774 N N . LEU A 1 100 ? 3.357 26.875 12.164 1 96.06 100 LEU A N 1
ATOM 775 C CA . LEU A 1 100 ? 3.434 27.219 13.578 1 96.06 100 LEU A CA 1
ATOM 776 C C . LEU A 1 100 ? 2.105 27.781 14.07 1 96.06 100 LEU A C 1
ATOM 778 O O . LEU A 1 100 ? 1.614 27.391 15.133 1 96.06 100 LEU A O 1
ATOM 782 N N . PHE A 1 101 ? 1.534 28.672 13.32 1 96.5 101 PHE A N 1
ATOM 783 C CA . PHE A 1 101 ? 0.244 29.266 13.656 1 96.5 101 PHE A CA 1
ATOM 784 C C . PHE A 1 101 ? -0.823 28.188 13.805 1 96.5 101 PHE A C 1
ATOM 786 O O . PHE A 1 101 ? -1.6 28.203 14.758 1 96.5 101 PHE A O 1
ATOM 793 N N . ASP A 1 102 ? -0.802 27.266 12.852 1 95.69 102 ASP A N 1
ATOM 794 C CA . ASP A 1 102 ? -1.786 26.203 12.891 1 95.69 102 ASP A CA 1
ATOM 795 C C . ASP A 1 102 ? -1.649 25.375 14.164 1 95.69 102 ASP A C 1
ATOM 797 O O . ASP A 1 102 ? -2.65 25.016 14.797 1 95.69 102 ASP A O 1
ATOM 801 N N . LEU A 1 103 ? -0.476 25.047 14.586 1 96.25 103 LEU A N 1
ATOM 802 C CA . LEU A 1 103 ? -0.231 24.234 15.773 1 96.25 103 LEU A CA 1
ATOM 803 C C . LEU A 1 103 ? -0.661 24.984 17.031 1 96.25 103 LEU A C 1
ATOM 805 O O . LEU A 1 103 ? -1.33 24.406 17.906 1 96.25 103 LEU A O 1
ATOM 809 N N . LEU A 1 104 ? -0.295 26.234 17.094 1 95.69 104 LEU A N 1
ATOM 810 C CA . LEU A 1 104 ? -0.675 27.047 18.234 1 95.69 104 LEU A CA 1
ATOM 811 C C . LEU A 1 104 ? -2.191 27.188 18.328 1 95.69 104 LEU A C 1
ATOM 813 O O . LEU A 1 104 ? -2.758 27.172 19.422 1 95.69 104 LEU A O 1
ATOM 817 N N . SER A 1 105 ? -2.805 27.297 17.203 1 95.81 105 SER A N 1
ATOM 818 C CA . SER A 1 105 ? -4.258 27.438 17.156 1 95.81 105 SER A CA 1
ATOM 819 C C . SER A 1 105 ? -4.941 26.188 17.703 1 95.81 105 SER A C 1
ATOM 821 O O . SER A 1 105 ? -6.031 26.266 18.281 1 95.81 105 SER A O 1
ATOM 823 N N . LEU A 1 106 ? -4.277 25.047 17.531 1 95 106 LEU A N 1
ATOM 824 C CA . LEU A 1 106 ? -4.84 23.828 18.094 1 95 106 LEU A CA 1
ATOM 825 C C . LEU A 1 106 ? -4.926 23.906 19.609 1 95 106 LEU A C 1
ATOM 827 O O . LEU A 1 106 ? -5.914 23.469 20.219 1 95 106 LEU A O 1
ATOM 831 N N . ARG A 1 107 ? -3.896 24.422 20.219 1 94 107 ARG A N 1
ATOM 832 C CA . ARG A 1 107 ? -3.91 24.609 21.672 1 94 107 ARG A CA 1
ATOM 833 C C . ARG A 1 107 ? -5.02 25.578 22.094 1 94 107 ARG A C 1
ATOM 835 O O . ARG A 1 107 ? -5.715 25.328 23.078 1 94 107 ARG A O 1
ATOM 842 N N . PHE A 1 108 ? -5.168 26.625 21.297 1 95 108 PHE A N 1
ATOM 843 C CA . PHE A 1 108 ? -6.215 27.594 21.562 1 95 108 PHE A CA 1
ATOM 844 C C . PHE A 1 108 ? -7.594 26.953 21.531 1 95 108 PHE A C 1
ATOM 846 O O . PHE A 1 108 ? -8.406 27.141 22.438 1 95 108 PHE A O 1
ATOM 853 N N . VAL A 1 109 ? -7.773 26.188 20.516 1 94.25 109 VAL A N 1
ATOM 854 C CA . VAL A 1 109 ? -9.047 25.484 20.328 1 94.25 109 VAL A CA 1
ATOM 855 C C . VAL A 1 109 ? -9.289 24.516 21.469 1 94.25 109 VAL A C 1
ATOM 857 O O . VAL A 1 109 ? -10.414 24.375 21.953 1 94.25 109 VAL A O 1
ATOM 860 N N . GLU A 1 110 ? -8.289 23.859 21.891 1 92.81 110 GLU A N 1
ATOM 861 C CA . GLU A 1 110 ? -8.406 22.922 23 1 92.81 110 GLU A CA 1
ATOM 862 C C . GLU A 1 110 ? -8.852 23.641 24.281 1 92.81 110 GLU A C 1
ATOM 864 O O . GLU A 1 110 ? -9.711 23.125 25 1 92.81 110 GLU A O 1
ATOM 869 N N . LEU A 1 111 ? -8.289 24.766 24.547 1 93 111 LEU A N 1
ATOM 870 C CA . LEU A 1 111 ? -8.641 25.547 25.734 1 93 111 LEU A CA 1
ATOM 871 C C . LEU A 1 111 ? -10.102 26 25.672 1 93 111 LEU A C 1
ATOM 873 O O . LEU A 1 111 ? -10.828 25.891 26.656 1 93 111 LEU A O 1
ATOM 877 N N . ILE A 1 112 ? -10.523 26.422 24.516 1 93.62 112 ILE A N 1
ATOM 878 C CA . ILE A 1 112 ? -11.898 26.875 24.328 1 93.62 112 ILE A CA 1
ATOM 879 C C . ILE A 1 112 ? -12.859 25.703 24.531 1 93.62 112 ILE A C 1
ATOM 881 O O . ILE A 1 112 ? -13.875 25.844 25.203 1 93.62 112 ILE A O 1
ATOM 885 N N . SER A 1 113 ? -12.492 24.641 23.969 1 91.56 113 SER A N 1
ATOM 886 C CA . SER A 1 113 ? -13.344 23.453 24.047 1 91.56 113 SER A CA 1
ATOM 887 C C . SER A 1 113 ? -13.461 22.969 25.484 1 91.56 113 SER A C 1
ATOM 889 O O . SER A 1 113 ? -14.469 22.375 25.875 1 91.56 113 SER A O 1
ATOM 891 N N . SER A 1 114 ? -12.438 23.172 26.266 1 91.44 114 SER A N 1
ATOM 892 C CA . SER A 1 114 ? -12.438 22.766 27.672 1 91.44 114 SER A CA 1
ATOM 893 C C . SER A 1 114 ? -13.055 23.844 28.562 1 91.44 114 SER A C 1
ATOM 895 O O . SER A 1 114 ? -12.961 23.766 29.781 1 91.44 114 SER A O 1
ATOM 897 N N . LYS A 1 115 ? -13.531 24.844 27.953 1 91.25 115 LYS A N 1
ATOM 898 C CA . LYS A 1 115 ? -14.211 25.953 28.625 1 91.25 115 LYS A CA 1
ATOM 899 C C . LYS A 1 115 ? -13.25 26.719 29.531 1 91.25 115 LYS A C 1
ATOM 901 O O . LYS A 1 115 ? -13.641 27.203 30.594 1 91.25 115 LYS A O 1
ATOM 906 N N . GLU A 1 116 ? -12.047 26.719 29.188 1 92.5 116 GLU A N 1
ATOM 907 C CA . GLU A 1 116 ? -11.023 27.531 29.844 1 92.5 116 GLU A CA 1
ATOM 908 C C . GLU A 1 116 ? -10.805 28.844 29.078 1 92.5 116 GLU A C 1
ATOM 910 O O . GLU A 1 116 ? -9.695 29.109 28.594 1 92.5 116 GLU A O 1
ATOM 915 N N . CYS A 1 117 ? -11.75 29.656 29.125 1 90.62 117 CYS A N 1
ATOM 916 C CA . CYS A 1 117 ? -11.789 30.844 28.281 1 90.62 117 CYS A CA 1
ATOM 917 C C . CYS A 1 117 ? -10.711 31.828 28.688 1 90.62 117 CYS A C 1
ATOM 919 O O . CYS A 1 117 ? -10.086 32.469 27.828 1 90.62 117 CYS A O 1
ATOM 921 N N . THR A 1 118 ? -10.539 31.922 30 1 93.69 118 THR A N 1
ATOM 922 C CA . THR A 1 118 ? -9.516 32.844 30.469 1 93.69 118 THR A CA 1
ATOM 923 C C . THR A 1 118 ? -8.133 32.406 30 1 93.69 118 THR A C 1
ATOM 925 O O . THR A 1 118 ? -7.371 33.25 29.484 1 93.69 118 THR A O 1
ATOM 928 N N . GLU A 1 119 ? -7.867 31.172 30.203 1 94.69 119 GLU A N 1
ATOM 929 C CA . GLU A 1 119 ? -6.582 30.641 29.766 1 94.69 119 GLU A CA 1
ATOM 930 C C . GLU A 1 119 ? -6.434 30.75 28.25 1 94.69 119 GLU A C 1
ATOM 932 O O . GLU A 1 119 ? -5.34 31.016 27.734 1 94.69 119 GLU A O 1
ATOM 937 N N . ALA A 1 120 ? -7.488 30.594 27.5 1 94.75 120 ALA A N 1
ATOM 938 C CA . ALA A 1 120 ? -7.48 30.688 26.047 1 94.75 120 ALA A CA 1
ATOM 939 C C . ALA A 1 120 ? -7.109 32.094 25.594 1 94.75 120 ALA A C 1
ATOM 941 O O . ALA A 1 120 ? -6.285 32.281 24.703 1 94.75 120 ALA A O 1
ATOM 942 N N . LEU A 1 121 ? -7.707 33 26.219 1 93.38 121 LEU A N 1
ATOM 943 C CA . LEU A 1 121 ? -7.449 34.406 25.891 1 93.38 121 LEU A CA 1
ATOM 944 C C . LEU A 1 121 ? -6 34.781 26.172 1 93.38 121 LEU A C 1
ATOM 946 O O . LEU A 1 121 ? -5.355 35.469 25.391 1 93.38 121 LEU A O 1
ATOM 950 N N . GLU A 1 122 ? -5.551 34.375 27.375 1 95.12 122 GLU A N 1
ATOM 951 C CA . GLU A 1 122 ? -4.164 34.625 27.734 1 95.12 122 GLU A CA 1
ATOM 952 C C . GLU A 1 122 ? -3.199 34 26.734 1 95.12 122 GLU A C 1
ATOM 954 O O . GLU A 1 122 ? -2.213 34.625 26.328 1 95.12 122 GLU A O 1
ATOM 959 N N . PHE A 1 123 ? -3.484 32.844 26.375 1 94.5 123 PHE A N 1
ATOM 960 C CA . PHE A 1 123 ? -2.654 32.125 25.406 1 94.5 123 PHE A CA 1
ATOM 961 C C . PHE A 1 123 ? -2.65 32.844 24.062 1 94.5 123 PHE A C 1
ATOM 963 O O . PHE A 1 123 ? -1.596 33.031 23.453 1 94.5 123 PHE A O 1
ATOM 970 N N . ALA A 1 124 ? -3.783 33.219 23.578 1 94.62 124 ALA A N 1
ATOM 971 C CA . ALA A 1 124 ? -3.91 33.906 22.297 1 94.62 124 ALA A CA 1
ATOM 972 C C . ALA A 1 124 ? -3.121 35.219 22.297 1 94.62 124 ALA A C 1
ATOM 974 O O . ALA A 1 124 ? -2.428 35.531 21.328 1 94.62 124 ALA A O 1
ATOM 975 N N . GLN A 1 125 ? -3.285 35.875 23.344 1 94 125 GLN A N 1
ATOM 976 C CA . GLN A 1 125 ? -2.588 37.156 23.469 1 94 125 GLN A CA 1
ATOM 977 C C . GLN A 1 125 ? -1.075 36.969 23.453 1 94 125 GLN A C 1
ATOM 979 O O . GLN A 1 125 ? -0.348 37.75 22.859 1 94 125 GLN A O 1
ATOM 984 N N . ALA A 1 126 ? -0.676 35.938 24.047 1 94.44 126 ALA A N 1
ATOM 985 C CA . ALA A 1 126 ? 0.758 35.688 24.188 1 94.44 126 ALA A CA 1
ATOM 986 C C . ALA A 1 126 ? 1.334 35.062 22.922 1 94.44 126 ALA A C 1
ATOM 988 O O . ALA A 1 126 ? 2.451 35.406 22.516 1 94.44 126 ALA A O 1
ATOM 989 N N . LYS A 1 127 ? 0.621 34.156 22.297 1 94.38 127 LYS A N 1
ATOM 990 C CA . LYS A 1 127 ? 1.238 33.312 21.297 1 94.38 127 LYS A CA 1
ATOM 991 C C . LYS A 1 127 ? 0.635 33.562 19.906 1 94.38 127 LYS A C 1
ATOM 993 O O . LYS A 1 127 ? 1.306 33.406 18.891 1 94.38 127 LYS A O 1
ATOM 998 N N . LEU A 1 128 ? -0.608 34.031 19.828 1 94.56 128 LEU A N 1
ATOM 999 C CA . LEU A 1 128 ? -1.279 34.156 18.531 1 94.56 128 LEU A CA 1
ATOM 1000 C C . LEU A 1 128 ? -1.307 35.625 18.078 1 94.56 128 LEU A C 1
ATOM 1002 O O . LEU A 1 128 ? -1.265 35.906 16.875 1 94.56 128 LEU A O 1
ATOM 1006 N N . THR A 1 129 ? -1.297 36.531 18.953 1 92.88 129 THR A N 1
ATOM 1007 C CA . THR A 1 129 ? -1.426 37.938 18.672 1 92.88 129 THR A CA 1
ATOM 1008 C C . THR A 1 129 ? -0.308 38.406 17.734 1 92.88 129 THR A C 1
ATOM 1010 O O . THR A 1 129 ? -0.541 39.219 16.828 1 92.88 129 THR A O 1
ATOM 1013 N N . PRO A 1 130 ? 0.932 37.938 17.953 1 93.06 130 PRO A N 1
ATOM 1014 C CA . PRO A 1 130 ? 2.012 38.375 17.062 1 93.06 130 PRO A CA 1
ATOM 1015 C C . PRO A 1 130 ? 1.714 38.062 15.586 1 93.06 130 PRO A C 1
ATOM 1017 O O . PRO A 1 130 ? 2.225 38.75 14.703 1 93.06 130 PRO A O 1
ATOM 1020 N N . PHE A 1 131 ? 0.962 37.094 15.281 1 92.94 131 PHE A N 1
ATOM 1021 C CA . PHE A 1 131 ? 0.633 36.719 13.914 1 92.94 131 PHE A CA 1
ATOM 1022 C C . PHE A 1 131 ? -0.358 37.719 13.312 1 92.94 131 PHE A C 1
ATOM 1024 O O . PHE A 1 131 ? -0.517 37.781 12.086 1 92.94 131 PHE A O 1
ATOM 1031 N N . GLY A 1 132 ? -0.989 38.5 14.125 1 90.5 132 GLY A N 1
ATOM 1032 C CA . GLY A 1 132 ? -1.911 39.531 13.664 1 90.5 132 GLY A CA 1
ATOM 1033 C C . GLY A 1 132 ? -1.226 40.656 12.914 1 90.5 132 GLY A C 1
ATOM 1034 O O . GLY A 1 132 ? -1.876 41.406 12.188 1 90.5 132 GLY A O 1
ATOM 1035 N N . LYS A 1 133 ? 0.043 40.719 13.078 1 91.19 133 LYS A N 1
ATOM 1036 C CA . LYS A 1 133 ? 0.813 41.719 12.375 1 91.19 133 LYS A CA 1
ATOM 1037 C C . LYS A 1 133 ? 1.141 41.281 10.953 1 91.19 133 LYS A C 1
ATOM 1039 O O . LYS A 1 133 ? 1.575 42.094 10.133 1 91.19 133 LYS A O 1
ATOM 1044 N N . MET A 1 134 ? 0.912 40.125 10.742 1 90.94 134 MET A N 1
ATOM 1045 C CA . MET A 1 134 ? 1.157 39.562 9.414 1 90.94 134 MET A CA 1
ATOM 1046 C C . MET A 1 134 ? -0.146 39.438 8.633 1 90.94 134 MET A C 1
ATOM 1048 O O . MET A 1 134 ? -1.032 38.656 9.031 1 90.94 134 MET A O 1
ATOM 1052 N N . GLN A 1 135 ? -0.257 40 7.52 1 90.5 135 GLN A N 1
ATOM 1053 C CA . GLN A 1 135 ? -1.49 40.125 6.75 1 90.5 135 GLN A CA 1
ATOM 1054 C C . GLN A 1 135 ? -2.08 38.781 6.43 1 90.5 135 GLN A C 1
ATOM 1056 O O . GLN A 1 135 ? -3.297 38.594 6.492 1 90.5 135 GLN A O 1
ATOM 1061 N N . ASP A 1 136 ? -1.234 37.812 6.23 1 91.44 136 ASP A N 1
ATOM 1062 C CA . ASP A 1 136 ? -1.666 36.5 5.766 1 91.44 136 ASP A CA 1
ATOM 1063 C C . ASP A 1 136 ? -2.422 35.75 6.859 1 91.44 136 ASP A C 1
ATOM 1065 O O . ASP A 1 136 ? -3.16 34.812 6.578 1 91.44 136 ASP A O 1
ATOM 1069 N N . TYR A 1 137 ? -2.271 36.219 8.148 1 92.25 137 TYR A N 1
ATOM 1070 C CA . TYR A 1 137 ? -2.805 35.406 9.234 1 92.25 137 TYR A CA 1
ATOM 1071 C C . TYR A 1 137 ? -3.943 36.125 9.945 1 92.25 137 TYR A C 1
ATOM 1073 O O . TYR A 1 137 ? -4.598 35.531 10.82 1 92.25 137 TYR A O 1
ATOM 1081 N N . VAL A 1 138 ? -4.242 37.281 9.547 1 92.06 138 VAL A N 1
ATOM 1082 C CA . VAL A 1 138 ? -5.227 38.125 10.234 1 92.06 138 VAL A CA 1
ATOM 1083 C C . VAL A 1 138 ? -6.605 37.469 10.148 1 92.06 138 VAL A C 1
ATOM 1085 O O . VAL A 1 138 ? -7.297 37.344 11.156 1 92.06 138 VAL A O 1
ATOM 1088 N N . GLU A 1 139 ? -6.934 37.125 8.945 1 92.44 139 GLU A N 1
ATOM 1089 C CA . GLU A 1 139 ? -8.242 36.5 8.742 1 92.44 139 GLU A CA 1
ATOM 1090 C C . GLU A 1 139 ? -8.375 35.219 9.547 1 92.44 139 GLU A C 1
ATOM 1092 O O . GLU A 1 139 ? -9.414 34.969 10.148 1 92.44 139 GLU A O 1
ATOM 1097 N N . LYS A 1 140 ? -7.34 34.438 9.523 1 92.88 140 LYS A N 1
ATOM 1098 C CA . LYS A 1 140 ? -7.348 33.188 10.266 1 92.88 140 LYS A CA 1
ATOM 1099 C C . LYS A 1 140 ? -7.473 33.438 11.766 1 92.88 140 LYS A C 1
ATOM 1101 O O . LYS A 1 140 ? -8.211 32.719 12.453 1 92.88 140 LYS A O 1
ATOM 1106 N N . LEU A 1 141 ? -6.762 34.438 12.188 1 92.69 141 LEU A N 1
ATOM 1107 C CA . LEU A 1 141 ? -6.82 34.781 13.602 1 92.69 141 LEU A CA 1
ATOM 1108 C C . LEU A 1 141 ? -8.234 35.219 13.992 1 92.69 141 LEU A C 1
ATOM 1110 O O . LEU A 1 141 ? -8.727 34.844 15.055 1 92.69 141 LEU A O 1
ATOM 1114 N N . GLU A 1 142 ? -8.859 35.938 13.141 1 92.88 142 GLU A N 1
ATOM 1115 C CA . GLU A 1 142 ? -10.227 36.406 13.391 1 92.88 142 GLU A CA 1
ATOM 1116 C C . GLU A 1 142 ? -11.188 35.219 13.5 1 92.88 142 GLU A C 1
ATOM 1118 O O . GLU A 1 142 ? -12.086 35.219 14.344 1 92.88 142 GLU A O 1
ATOM 1123 N N . ASP A 1 143 ? -11 34.344 12.641 1 93.25 143 ASP A N 1
ATOM 1124 C CA . ASP A 1 143 ? -11.844 33.156 12.672 1 93.25 143 ASP A CA 1
ATOM 1125 C C . ASP A 1 143 ? -11.711 32.438 14.008 1 93.25 143 ASP A C 1
ATOM 1127 O O . ASP A 1 143 ? -12.719 32.031 14.609 1 93.25 143 ASP A O 1
ATOM 1131 N N . PHE A 1 144 ? -10.555 32.219 14.508 1 93.62 144 PHE A N 1
ATOM 1132 C CA . PHE A 1 144 ? -10.336 31.531 15.766 1 93.62 144 PHE A CA 1
ATOM 1133 C C . PHE A 1 144 ? -10.898 32.344 16.938 1 93.62 144 PHE A C 1
ATOM 1135 O O . PHE A 1 144 ? -11.5 31.766 17.859 1 93.62 144 PHE A O 1
ATOM 1142 N N . MET A 1 145 ? -10.781 33.656 16.859 1 91.12 145 MET A N 1
ATOM 1143 C CA . MET A 1 145 ? -11.281 34.531 17.938 1 91.12 145 MET A CA 1
ATOM 1144 C C . MET A 1 145 ? -12.805 34.5 17.969 1 91.12 145 MET A C 1
ATOM 1146 O O . MET A 1 145 ? -13.398 34.656 19.047 1 91.12 145 MET A O 1
ATOM 1150 N N . ALA A 1 146 ? -13.297 34.281 16.828 1 91.94 146 ALA A N 1
ATOM 1151 C CA . ALA A 1 146 ? -14.758 34.25 16.734 1 91.94 146 ALA A CA 1
ATOM 1152 C C . ALA A 1 146 ? -15.32 33.125 17.594 1 91.94 146 ALA A C 1
ATOM 1154 O O . ALA A 1 146 ? -16.453 33.188 18.062 1 91.94 146 ALA A O 1
ATOM 1155 N N . LEU A 1 147 ? -14.562 32.156 17.859 1 93.19 147 LEU A N 1
ATOM 1156 C CA . LEU A 1 147 ? -15.008 31.016 18.688 1 93.19 147 LEU A CA 1
ATOM 1157 C C . LEU A 1 147 ? -15.32 31.469 20.109 1 93.19 147 LEU A C 1
ATOM 1159 O O . LEU A 1 147 ? -16.219 30.922 20.75 1 93.19 147 LEU A O 1
ATOM 1163 N N . LEU A 1 148 ? -14.672 32.469 20.562 1 89.69 148 LEU A N 1
ATOM 1164 C CA . LEU A 1 148 ? -14.828 33 21.922 1 89.69 148 LEU A CA 1
ATOM 1165 C C . LEU A 1 148 ? -16.156 33.719 22.078 1 89.69 148 LEU A C 1
ATOM 1167 O O . LEU A 1 148 ? -16.656 33.875 23.188 1 89.69 148 LEU A O 1
ATOM 1171 N N . ALA A 1 149 ? -16.656 34.125 20.938 1 88.25 149 ALA A N 1
ATOM 1172 C CA . ALA A 1 149 ? -17.875 34.938 20.953 1 88.25 149 ALA A CA 1
ATOM 1173 C C . ALA A 1 149 ? -19.109 34.062 21.219 1 88.25 149 ALA A C 1
ATOM 1175 O O . ALA A 1 149 ? -20.172 34.562 21.562 1 88.25 149 ALA A O 1
ATOM 1176 N N . TYR A 1 150 ? -18.953 32.812 21.219 1 90.12 150 TYR A N 1
ATOM 1177 C CA . TYR A 1 150 ? -20.094 31.922 21.391 1 90.12 150 TYR A CA 1
ATOM 1178 C C . TYR A 1 150 ? -19.984 31.156 22.703 1 90.12 150 TYR A C 1
ATOM 1180 O O . TYR A 1 150 ? -18.906 30.688 23.078 1 90.12 150 TYR A O 1
ATOM 1188 N N . GLU A 1 151 ? -21.094 30.984 23.359 1 87.5 151 GLU A N 1
ATOM 1189 C CA . GLU A 1 151 ? -21.125 30.188 24.578 1 87.5 151 GLU A CA 1
ATOM 1190 C C . GLU A 1 151 ? -20.812 28.719 24.297 1 87.5 151 GLU A C 1
ATOM 1192 O O . GLU A 1 151 ? -20.125 28.078 25.078 1 87.5 151 GLU A O 1
ATOM 1197 N N . GLU A 1 152 ? -21.406 28.375 23.188 1 92.56 152 GLU A N 1
ATOM 1198 C CA . GLU A 1 152 ? -21.094 27.047 22.656 1 92.56 152 GLU A CA 1
ATOM 1199 C C . GLU A 1 152 ? -20.344 27.141 21.328 1 92.56 152 GLU A C 1
ATOM 1201 O O . GLU A 1 152 ? -20.969 27.281 20.266 1 92.56 152 GLU A O 1
ATOM 1206 N N . PRO A 1 153 ? -19.031 27 21.453 1 91.81 153 PRO A N 1
ATOM 1207 C CA . PRO A 1 153 ? -18.219 27.188 20.25 1 91.81 153 PRO A CA 1
ATOM 1208 C C . PRO A 1 153 ? -18.656 26.297 19.094 1 91.81 153 PRO A C 1
ATOM 1210 O O . PRO A 1 153 ? -18.469 26.656 17.922 1 91.81 153 PRO A O 1
ATOM 1213 N N . GLU A 1 154 ? -19.312 25.156 19.391 1 92.38 154 GLU A N 1
ATOM 1214 C CA . GLU A 1 154 ? -19.781 24.234 18.359 1 92.38 154 GLU A CA 1
ATOM 1215 C C . GLU A 1 154 ? -20.891 24.875 17.516 1 92.38 154 GLU A C 1
ATOM 1217 O O . GLU A 1 154 ? -21.188 24.391 16.422 1 92.38 154 GLU A O 1
ATOM 1222 N N . LYS A 1 155 ? -21.516 25.922 17.953 1 92.25 155 LYS A N 1
ATOM 1223 C CA . LYS A 1 155 ? -22.594 26.609 17.234 1 92.25 155 LYS A CA 1
ATOM 1224 C C . LYS A 1 155 ? -22.047 27.75 16.391 1 92.25 155 LYS A C 1
ATOM 1226 O O . LYS A 1 155 ? -22.781 28.391 15.633 1 92.25 155 LYS A O 1
ATOM 1231 N N . SER A 1 156 ? -20.719 27.969 16.547 1 92.12 156 SER A N 1
ATOM 1232 C CA . SER A 1 156 ? -20.062 29.016 15.766 1 92.12 156 SER A CA 1
ATOM 1233 C C . SER A 1 156 ? -20.016 28.672 14.281 1 92.12 156 SER A C 1
ATOM 1235 O O . SER A 1 156 ? -20 27.484 13.922 1 92.12 156 SER A O 1
ATOM 1237 N N . PRO A 1 157 ? -20.078 29.672 13.367 1 93.44 157 PRO A N 1
ATOM 1238 C CA . PRO A 1 157 ? -19.938 29.422 11.93 1 93.44 157 PRO A CA 1
ATOM 1239 C C . PRO A 1 157 ? -18.594 28.781 11.578 1 93.44 157 PRO A C 1
ATOM 1241 O O . PRO A 1 157 ? -18.438 28.219 10.492 1 93.44 157 PRO A O 1
ATOM 1244 N N . VAL A 1 158 ? -17.625 28.875 12.414 1 94.06 158 VAL A N 1
ATOM 1245 C CA . VAL A 1 158 ? -16.297 28.328 12.148 1 94.06 158 VAL A CA 1
ATOM 1246 C C . VAL A 1 158 ? -16.062 27.078 13 1 94.06 158 VAL A C 1
ATOM 1248 O O . VAL A 1 158 ? -14.938 26.828 13.445 1 94.06 158 VAL A O 1
ATOM 1251 N N . PHE A 1 159 ? -17.094 26.328 13.234 1 93.12 159 PHE A N 1
ATOM 1252 C CA . PHE A 1 159 ? -17.047 25.156 14.102 1 93.12 159 PHE A CA 1
ATOM 1253 C C . PHE A 1 159 ? -16.125 24.078 13.523 1 93.12 159 PHE A C 1
ATOM 1255 O O . PHE A 1 159 ? -15.68 23.188 14.25 1 93.12 159 PHE A O 1
ATOM 1262 N N . HIS A 1 160 ? -15.797 24.172 12.219 1 93.06 160 HIS A N 1
ATOM 1263 C CA . HIS A 1 160 ? -14.922 23.203 11.578 1 93.06 160 HIS A CA 1
ATOM 1264 C C . HIS A 1 160 ? -13.523 23.234 12.188 1 93.06 160 HIS A C 1
ATOM 1266 O O . HIS A 1 160 ? -12.805 22.234 12.156 1 93.06 160 HIS A O 1
ATOM 1272 N N . LEU A 1 161 ? -13.156 24.344 12.805 1 93.62 161 LEU A N 1
ATOM 1273 C CA . LEU A 1 161 ? -11.852 24.484 13.438 1 93.62 161 LEU A CA 1
ATOM 1274 C C . LEU A 1 161 ? -11.758 23.609 14.688 1 93.62 161 LEU A C 1
ATOM 1276 O O . LEU A 1 161 ? -10.656 23.344 15.18 1 93.62 161 LEU A O 1
ATOM 1280 N N . LEU A 1 162 ? -12.938 23.172 15.156 1 92.88 162 LEU A N 1
ATOM 1281 C CA . LEU A 1 162 ? -13.008 22.359 16.359 1 92.88 162 LEU A CA 1
ATOM 1282 C C . LEU A 1 162 ? -13.008 20.859 16.016 1 92.88 162 LEU A C 1
ATOM 1284 O O . LEU A 1 162 ? -12.938 20.016 16.906 1 92.88 162 LEU A O 1
ATOM 1288 N N . SER A 1 163 ? -13 20.562 14.773 1 91.38 163 SER A N 1
ATOM 1289 C CA . SER A 1 163 ? -13.234 19.188 14.328 1 91.38 163 SER A CA 1
ATOM 1290 C C . SER A 1 163 ? -11.953 18.359 14.398 1 91.38 163 SER A C 1
ATOM 1292 O O . SER A 1 163 ? -10.852 18.906 14.336 1 91.38 163 SER A O 1
ATOM 1294 N N . LEU A 1 164 ? -12.18 17.078 14.516 1 88.25 164 LEU A N 1
ATOM 1295 C CA . LEU A 1 164 ? -11.07 16.141 14.461 1 88.25 164 LEU A CA 1
ATOM 1296 C C . LEU A 1 164 ? -10.398 16.172 13.086 1 88.25 164 LEU A C 1
ATOM 1298 O O . LEU A 1 164 ? -9.188 15.992 12.977 1 88.25 164 LEU A O 1
ATOM 1302 N N . ASP A 1 165 ? -11.18 16.453 12.141 1 88.44 165 ASP A N 1
ATOM 1303 C CA . ASP A 1 165 ? -10.656 16.531 10.781 1 88.44 165 ASP A CA 1
ATOM 1304 C C . ASP A 1 165 ? -9.625 17.656 10.648 1 88.44 165 ASP A C 1
ATOM 1306 O O . ASP A 1 165 ? -8.602 17.484 9.984 1 88.44 165 ASP A O 1
ATOM 1310 N N . TYR A 1 166 ? -9.906 18.719 11.258 1 91.75 166 TYR A N 1
ATOM 1311 C CA . TYR A 1 166 ? -8.969 19.844 11.211 1 91.75 166 TYR A CA 1
ATOM 1312 C C . TYR A 1 166 ? -7.656 19.469 11.898 1 91.75 166 TYR A C 1
ATOM 1314 O O . TYR A 1 166 ? -6.578 19.766 11.383 1 91.75 166 TYR A O 1
ATOM 1322 N N . ARG A 1 167 ? -7.789 18.812 13.031 1 92.62 167 ARG A N 1
ATOM 1323 C CA . ARG A 1 167 ? -6.602 18.375 13.766 1 92.62 167 ARG A CA 1
ATOM 1324 C C . ARG A 1 167 ? -5.75 17.438 12.93 1 92.62 167 ARG A C 1
ATOM 1326 O O . ARG A 1 167 ? -4.527 17.578 12.867 1 92.62 167 ARG A O 1
ATOM 1333 N N . HIS A 1 168 ? -6.398 16.547 12.266 1 89.88 168 HIS A N 1
ATOM 1334 C CA . HIS A 1 168 ? -5.699 15.602 11.406 1 89.88 168 HIS A CA 1
ATOM 1335 C C . HIS A 1 168 ? -5.012 16.312 10.25 1 89.88 168 HIS A C 1
ATOM 1337 O O . HIS A 1 168 ? -3.893 15.953 9.875 1 89.88 168 HIS A O 1
ATOM 1343 N N . HIS A 1 169 ? -5.695 17.203 9.781 1 91.62 169 HIS A N 1
ATOM 1344 C CA . HIS A 1 169 ? -5.133 17.953 8.672 1 91.62 169 HIS A CA 1
ATOM 1345 C C . HIS A 1 169 ? -3.844 18.672 9.078 1 91.62 169 HIS A C 1
ATOM 1347 O O . HIS A 1 169 ? -2.842 18.609 8.367 1 91.62 169 HIS A O 1
ATOM 1353 N N . VAL A 1 170 ? -3.875 19.328 10.203 1 94.56 170 VAL A N 1
ATOM 1354 C CA . VAL A 1 170 ? -2.701 20.047 10.695 1 94.56 170 VAL A CA 1
ATOM 1355 C C . VAL A 1 170 ? -1.573 19.047 10.977 1 94.56 170 VAL A C 1
ATOM 1357 O O . VAL A 1 170 ? -0.418 19.297 10.625 1 94.56 170 VAL A O 1
ATOM 1360 N N . ALA A 1 171 ? -1.922 17.891 11.594 1 94.31 171 ALA A N 1
ATOM 1361 C CA . ALA A 1 171 ? -0.924 16.859 11.898 1 94.31 171 ALA A CA 1
ATOM 1362 C C . ALA A 1 171 ? -0.284 16.328 10.625 1 94.31 171 ALA A C 1
ATOM 1364 O O . ALA A 1 171 ? 0.932 16.125 10.57 1 94.31 171 ALA A O 1
ATOM 1365 N N . ASP A 1 172 ? -1.054 16.125 9.672 1 91.38 172 ASP A N 1
ATOM 1366 C CA . ASP A 1 172 ? -0.557 15.633 8.391 1 91.38 172 ASP A CA 1
ATOM 1367 C C . ASP A 1 172 ? 0.375 16.656 7.742 1 91.38 172 ASP A C 1
ATOM 1369 O O . ASP A 1 172 ? 1.427 16.297 7.211 1 91.38 172 ASP A O 1
ATOM 1373 N N . LYS A 1 173 ? -0.093 17.875 7.727 1 93.81 173 LYS A N 1
ATOM 1374 C CA . LYS A 1 173 ? 0.74 18.953 7.188 1 93.81 173 LYS A CA 1
ATOM 1375 C C . LYS A 1 173 ? 2.088 19.016 7.902 1 93.81 173 LYS A C 1
ATOM 1377 O O . LYS A 1 173 ? 3.125 19.203 7.266 1 93.81 173 LYS A O 1
ATOM 1382 N N . LEU A 1 174 ? 2.02 18.891 9.18 1 96.19 174 LEU A N 1
ATOM 1383 C CA . LEU A 1 174 ? 3.234 18.922 9.992 1 96.19 174 LEU A CA 1
ATOM 1384 C C . LEU A 1 174 ? 4.16 17.766 9.609 1 96.19 174 LEU A C 1
ATOM 1386 O O . LEU A 1 174 ? 5.359 17.969 9.406 1 96.19 174 LEU A O 1
ATOM 1390 N N . ASN A 1 175 ? 3.635 16.625 9.477 1 94.5 175 ASN A N 1
ATOM 1391 C CA . ASN A 1 175 ? 4.414 15.453 9.078 1 94.5 175 ASN A CA 1
ATOM 1392 C C . ASN A 1 175 ? 5.082 15.648 7.723 1 94.5 175 ASN A C 1
ATOM 1394 O O . ASN A 1 175 ? 6.266 15.359 7.559 1 94.5 175 ASN A O 1
ATOM 1398 N N . ARG A 1 176 ? 4.383 16.141 6.852 1 92.94 176 ARG A N 1
ATOM 1399 C CA . ARG A 1 176 ? 4.906 16.375 5.512 1 92.94 176 ARG A CA 1
ATOM 1400 C C . ARG A 1 176 ? 6.016 17.422 5.531 1 92.94 176 ARG A C 1
ATOM 1402 O O . ARG A 1 176 ? 7.02 17.281 4.824 1 92.94 176 ARG A O 1
ATOM 1409 N N . ALA A 1 177 ? 5.797 18.438 6.301 1 95.5 177 ALA A N 1
ATOM 1410 C CA . ALA A 1 177 ? 6.797 19.5 6.41 1 95.5 177 ALA A CA 1
ATOM 1411 C C . ALA A 1 177 ? 8.094 18.969 7.016 1 95.5 177 ALA A C 1
ATOM 1413 O O . ALA A 1 177 ? 9.188 19.344 6.586 1 95.5 177 ALA A O 1
ATOM 1414 N N . ILE A 1 178 ? 7.969 18.109 8.008 1 96.44 178 ILE A N 1
ATOM 1415 C CA . ILE A 1 178 ? 9.141 17.516 8.641 1 96.44 178 ILE A CA 1
ATOM 1416 C C . ILE A 1 178 ? 9.906 16.688 7.621 1 96.44 178 ILE A C 1
ATOM 1418 O O . ILE A 1 178 ? 11.133 16.797 7.516 1 96.44 178 ILE A O 1
ATOM 1422 N N . LEU A 1 179 ? 9.18 15.93 6.855 1 93.81 179 LEU A N 1
ATOM 1423 C CA . LEU A 1 179 ? 9.797 15.102 5.824 1 93.81 179 LEU A CA 1
ATOM 1424 C C . LEU A 1 179 ? 10.5 15.969 4.785 1 93.81 179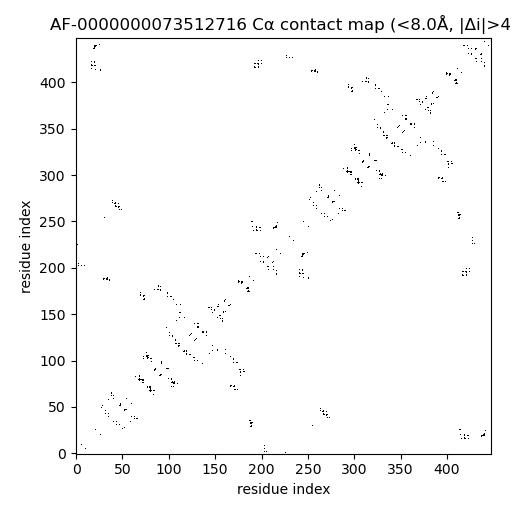 LEU A C 1
ATOM 1426 O O . LEU A 1 179 ? 11.656 15.719 4.441 1 93.81 179 LEU A O 1
ATOM 1430 N N . ALA A 1 180 ? 9.828 16.953 4.348 1 92.06 180 ALA A N 1
ATOM 1431 C CA . ALA A 1 180 ? 10.398 17.859 3.354 1 92.06 180 ALA A CA 1
ATOM 1432 C C . ALA A 1 180 ? 11.656 18.531 3.889 1 92.06 180 ALA A C 1
ATOM 1434 O O . ALA A 1 180 ? 12.633 18.703 3.16 1 92.06 180 ALA A O 1
ATOM 1435 N N . HIS A 1 181 ? 11.586 18.922 5.07 1 92.44 181 HIS A N 1
ATOM 1436 C CA . HIS A 1 181 ? 12.727 19.578 5.711 1 92.44 181 HIS A CA 1
ATOM 1437 C C . HIS A 1 181 ? 13.938 18.656 5.734 1 92.44 181 HIS A C 1
ATOM 1439 O O . HIS A 1 181 ? 15.078 19.125 5.645 1 92.44 181 HIS A O 1
ATOM 1445 N N . SER A 1 182 ? 13.758 17.344 5.82 1 90.69 182 SER A N 1
ATOM 1446 C CA . SER A 1 182 ? 14.828 16.359 5.82 1 90.69 182 SER A CA 1
ATOM 1447 C C . SER A 1 182 ? 15.141 15.875 4.406 1 90.69 182 SER A C 1
ATOM 1449 O O . SER A 1 182 ? 15.75 14.82 4.223 1 90.69 182 SER A O 1
ATOM 1451 N N . HIS A 1 183 ? 14.641 16.578 3.42 1 89 183 HIS A N 1
ATOM 1452 C CA . HIS A 1 183 ? 14.875 16.297 2.006 1 89 183 HIS A CA 1
ATOM 1453 C C . HIS A 1 183 ? 14.281 14.961 1.596 1 89 183 HIS A C 1
ATOM 1455 O O . HIS A 1 183 ? 14.836 14.266 0.74 1 89 183 HIS A O 1
ATOM 1461 N N . MET A 1 184 ? 13.273 14.562 2.312 1 87.56 184 MET A N 1
ATOM 1462 C CA . MET A 1 184 ? 12.492 13.391 1.939 1 87.56 184 MET A CA 1
ATOM 1463 C C . MET A 1 184 ? 11.203 13.797 1.235 1 87.56 184 MET A C 1
ATOM 1465 O O . MET A 1 184 ? 10.734 14.922 1.385 1 87.56 184 MET A O 1
ATOM 1469 N N . PRO A 1 185 ? 10.664 12.914 0.438 1 85.25 185 PRO A N 1
ATOM 1470 C CA . PRO A 1 185 ? 9.398 13.25 -0.218 1 85.25 185 PRO A CA 1
ATOM 1471 C C . PRO A 1 185 ? 8.273 13.516 0.776 1 85.25 185 PRO A C 1
ATOM 1473 O O . PRO A 1 185 ? 8.102 12.758 1.736 1 85.25 185 PRO A O 1
ATOM 1476 N N . SER A 1 186 ? 7.496 14.57 0.472 1 88.5 186 SER A N 1
ATOM 1477 C CA . SER A 1 186 ? 6.387 14.938 1.345 1 88.5 186 SER A CA 1
ATOM 1478 C C . SER A 1 186 ? 5.199 14 1.149 1 88.5 186 SER A C 1
ATOM 1480 O O . SER A 1 186 ? 4.281 13.969 1.973 1 88.5 186 SER A O 1
ATOM 1482 N N . TYR A 1 187 ? 5.285 13.289 0.023 1 85.56 187 TYR A N 1
ATOM 1483 C CA . TYR A 1 187 ? 4.238 12.32 -0.273 1 85.56 187 TYR A CA 1
ATOM 1484 C C . TYR A 1 187 ? 4.824 10.93 -0.503 1 85.56 187 TYR A C 1
ATOM 1486 O O . TYR A 1 187 ? 5.949 10.797 -0.993 1 85.56 187 TYR A O 1
ATOM 1494 N N . SER A 1 188 ? 4.02 9.953 -0.147 1 88.56 188 SER A N 1
ATOM 1495 C CA . SER A 1 188 ? 4.484 8.594 -0.386 1 88.56 188 SER A CA 1
ATOM 1496 C C . SER A 1 188 ? 4.473 8.258 -1.873 1 88.56 188 SER A C 1
ATOM 1498 O O . SER A 1 188 ? 3.826 8.945 -2.666 1 88.56 188 SER A O 1
ATOM 1500 N N . GLU A 1 189 ? 5.195 7.223 -2.199 1 86.12 189 GLU A N 1
ATOM 1501 C CA . GLU A 1 189 ? 5.199 6.75 -3.58 1 86.12 189 GLU A CA 1
ATOM 1502 C C . GLU A 1 189 ? 3.793 6.371 -4.039 1 86.12 189 GLU A C 1
ATOM 1504 O O . GLU A 1 189 ? 3.422 6.625 -5.188 1 86.12 189 GLU A O 1
ATOM 1509 N N . LEU A 1 190 ? 3.037 5.797 -3.162 1 89.62 190 LEU A N 1
ATOM 1510 C CA . LEU A 1 190 ? 1.665 5.418 -3.479 1 89.62 190 LEU A CA 1
ATOM 1511 C C . LEU A 1 190 ? 0.838 6.645 -3.855 1 89.62 190 LEU A C 1
ATOM 1513 O O . LEU A 1 190 ? 0.152 6.645 -4.879 1 89.62 190 LEU A O 1
ATOM 1517 N N . GLU A 1 191 ? 0.955 7.676 -3.025 1 86.69 191 GLU A N 1
ATOM 1518 C CA . GLU A 1 191 ? 0.187 8.891 -3.285 1 86.69 191 GLU A CA 1
ATOM 1519 C C . GLU A 1 191 ? 0.59 9.523 -4.613 1 86.69 191 GLU A C 1
ATOM 1521 O O . GLU A 1 191 ? -0.258 10.047 -5.34 1 86.69 191 GLU A O 1
ATOM 1526 N N . ARG A 1 192 ? 1.847 9.469 -4.91 1 82.88 192 ARG A N 1
ATOM 1527 C CA . ARG A 1 192 ? 2.33 10.016 -6.172 1 82.88 192 ARG A CA 1
ATOM 1528 C C . ARG A 1 192 ? 1.746 9.25 -7.359 1 82.88 192 ARG A C 1
ATOM 1530 O O . ARG A 1 192 ? 1.338 9.859 -8.352 1 82.88 192 ARG A O 1
ATOM 1537 N N . ILE A 1 193 ? 1.674 7.965 -7.254 1 83.5 193 ILE A N 1
ATOM 1538 C CA . ILE A 1 193 ? 1.147 7.121 -8.32 1 83.5 193 ILE A CA 1
ATOM 1539 C C . ILE A 1 193 ? -0.342 7.395 -8.508 1 83.5 193 ILE A C 1
ATOM 1541 O O . ILE A 1 193 ? -0.817 7.52 -9.641 1 83.5 193 ILE A O 1
ATOM 1545 N N . ILE A 1 194 ? -1.026 7.512 -7.379 1 84.69 194 ILE A N 1
ATOM 1546 C CA . ILE A 1 194 ? -2.461 7.777 -7.438 1 84.69 194 ILE A CA 1
ATOM 1547 C C . ILE A 1 194 ? -2.709 9.117 -8.125 1 84.69 194 ILE A C 1
ATOM 1549 O O . ILE A 1 194 ? -3.588 9.234 -8.977 1 84.69 194 ILE A O 1
ATOM 1553 N N . ARG A 1 195 ? -1.973 10.133 -7.773 1 81.19 195 ARG A N 1
ATOM 1554 C CA . ARG A 1 195 ? -2.133 11.461 -8.344 1 81.19 195 ARG A CA 1
ATOM 1555 C C . ARG A 1 195 ? -1.868 11.453 -9.844 1 81.19 195 ARG A C 1
ATOM 1557 O O . ARG A 1 195 ? -2.623 12.047 -10.617 1 81.19 195 ARG A O 1
ATOM 1564 N N . GLN A 1 196 ? -0.82 10.75 -10.203 1 74 196 GLN A N 1
ATOM 1565 C CA . GLN A 1 196 ? -0.479 10.672 -11.617 1 74 196 GLN A CA 1
ATOM 1566 C C . GLN A 1 196 ? -1.564 9.945 -12.406 1 74 196 GLN A C 1
ATOM 1568 O O . GLN A 1 196 ? -1.949 10.383 -13.492 1 74 196 GLN A O 1
ATOM 1573 N N . ALA A 1 197 ? -1.999 8.875 -11.828 1 76.81 197 ALA A N 1
ATOM 1574 C CA . ALA A 1 197 ? -3.045 8.102 -12.5 1 76.81 197 ALA A CA 1
ATOM 1575 C C . ALA A 1 197 ? -4.324 8.922 -12.633 1 76.81 197 ALA A C 1
ATOM 1577 O O . ALA A 1 197 ? -5.02 8.844 -13.648 1 76.81 197 ALA A O 1
ATOM 1578 N N . THR A 1 198 ? -4.617 9.727 -11.609 1 76.94 198 THR A N 1
ATOM 1579 C CA . THR A 1 198 ? -5.824 10.547 -11.602 1 76.94 198 THR A CA 1
ATOM 1580 C C . THR A 1 198 ? -5.742 11.633 -12.672 1 76.94 198 THR A C 1
ATOM 1582 O O . THR A 1 198 ? -6.707 11.859 -13.406 1 76.94 198 THR A O 1
ATOM 1585 N N . VAL A 1 199 ? -4.664 12.281 -12.781 1 71.94 199 VAL A N 1
ATOM 1586 C CA . VAL A 1 199 ? -4.469 13.344 -13.758 1 71.94 199 VAL A CA 1
ATOM 1587 C C . VAL A 1 199 ? -4.598 12.781 -15.172 1 71.94 199 VAL A C 1
ATOM 1589 O O . VAL A 1 199 ? -5.238 13.383 -16.031 1 71.94 199 VAL A O 1
ATOM 1592 N N . VAL A 1 200 ? -4.066 11.711 -15.273 1 67.31 200 VAL A N 1
ATOM 1593 C CA . VAL A 1 200 ? -4.09 11.07 -16.578 1 67.31 200 VAL A CA 1
ATOM 1594 C C . VAL A 1 200 ? -5.527 10.734 -16.969 1 67.31 200 VAL A C 1
ATOM 1596 O O . VAL A 1 200 ? -5.938 10.953 -18.109 1 67.31 200 VAL A O 1
ATOM 1599 N N . ARG A 1 201 ? -6.199 10.148 -16.016 1 70.31 201 ARG A N 1
ATOM 1600 C CA . ARG A 1 201 ? -7.598 9.812 -16.266 1 70.31 201 ARG A CA 1
ATOM 1601 C C . ARG A 1 201 ? -8.406 11.062 -16.625 1 70.31 201 ARG A C 1
ATOM 1603 O O . ARG A 1 201 ? -9.234 11.023 -17.531 1 70.31 201 ARG A O 1
ATOM 1610 N N . GLN A 1 202 ? -8.109 12.062 -15.953 1 70.31 202 GLN A N 1
ATOM 1611 C CA . GLN A 1 202 ? -8.82 13.312 -16.188 1 70.31 202 GLN A CA 1
ATOM 1612 C C . GLN A 1 202 ? -8.445 13.922 -17.531 1 70.31 202 GLN A C 1
ATOM 1614 O O . GLN A 1 202 ? -9.289 14.5 -18.219 1 70.31 202 GLN A O 1
ATOM 1619 N N . CYS A 1 203 ? -7.227 13.805 -17.906 1 66.19 203 CYS A N 1
ATOM 1620 C CA . CYS A 1 203 ? -6.766 14.297 -19.188 1 66.19 203 CYS A CA 1
ATOM 1621 C C . CYS A 1 203 ? -7.41 13.523 -20.328 1 66.19 203 CYS A C 1
ATOM 1623 O O . CYS A 1 203 ? -7.801 14.109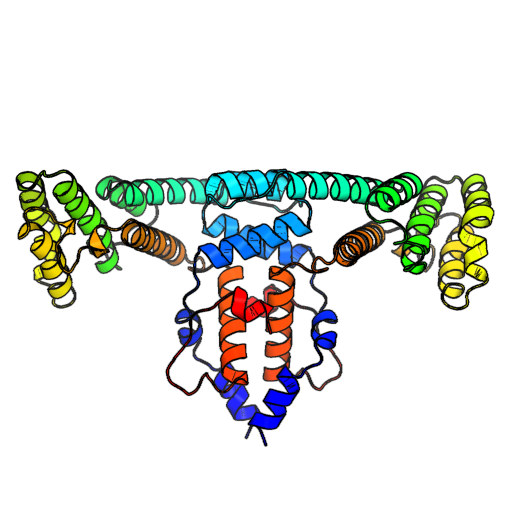 -21.344 1 66.19 203 CYS A O 1
ATOM 1625 N N . LEU A 1 204 ? -7.449 12.289 -20.047 1 65.25 204 LEU A N 1
ATOM 1626 C CA . LEU A 1 204 ? -7.988 11.422 -21.094 1 65.25 204 LEU A CA 1
ATOM 1627 C C . LEU A 1 204 ? -9.5 11.602 -21.219 1 65.25 204 LEU A C 1
ATOM 1629 O O . LEU A 1 204 ? -10.055 11.445 -22.312 1 65.25 204 LEU A O 1
ATOM 1633 N N . SER A 1 205 ? -10.086 11.812 -20.047 1 64.69 205 SER A N 1
ATOM 1634 C CA . SER A 1 205 ? -11.531 12.016 -20.078 1 64.69 205 SER A CA 1
ATOM 1635 C C . SER A 1 205 ? -11.883 13.438 -20.5 1 64.69 205 SER A C 1
ATOM 1637 O O . SER A 1 205 ? -13.047 13.75 -20.734 1 64.69 205 SER A O 1
ATOM 1639 N N . GLY A 1 206 ? -10.891 14.148 -20.859 1 59.91 206 GLY A N 1
ATOM 1640 C CA . GLY A 1 206 ? -11.133 15.516 -21.266 1 59.91 206 GLY A CA 1
ATOM 1641 C C . GLY A 1 206 ? -11.477 16.438 -20.109 1 59.91 206 GLY A C 1
ATOM 1642 O O . GLY A 1 206 ? -11.953 17.547 -20.328 1 59.91 206 GLY A O 1
ATOM 1643 N N . GLU A 1 207 ? -11.422 15.898 -18.984 1 55.84 207 GLU A N 1
ATOM 1644 C CA . GLU A 1 207 ? -11.797 16.688 -17.812 1 55.84 207 GLU A CA 1
ATOM 1645 C C . GLU A 1 207 ? -10.688 17.641 -17.406 1 55.84 207 GLU A C 1
ATOM 1647 O O . GLU A 1 207 ? -10.898 18.531 -16.578 1 55.84 207 GLU A O 1
ATOM 1652 N N . LEU A 1 208 ? -9.445 17.359 -17.75 1 54.88 208 LEU A N 1
ATOM 1653 C CA . LEU A 1 208 ? -8.359 18.203 -17.297 1 54.88 208 LEU A CA 1
ATOM 1654 C C . LEU A 1 208 ? -8.625 19.672 -17.656 1 54.88 208 LEU A C 1
ATOM 1656 O O . LEU A 1 208 ? -8.164 20.578 -16.953 1 54.88 208 LEU A O 1
ATOM 1660 N N . GLY A 1 209 ? -9.055 19.922 -18.797 1 48.19 209 GLY A N 1
ATOM 1661 C CA . GLY A 1 209 ? -9.211 21.297 -19.203 1 48.19 209 GLY A CA 1
ATOM 1662 C C . GLY A 1 209 ? -10.062 22.109 -18.234 1 48.19 209 GLY A C 1
ATOM 1663 O O . GLY A 1 209 ? -10.062 23.344 -18.297 1 48.19 209 GLY A O 1
ATOM 1664 N N . LYS A 1 210 ? -11.109 21.516 -17.719 1 46.03 210 LYS A N 1
ATOM 1665 C CA . LYS A 1 210 ? -12.078 22.375 -17.047 1 46.03 210 LYS A CA 1
ATOM 1666 C C . LYS A 1 210 ? -11.641 22.688 -15.625 1 46.03 210 LYS A C 1
ATOM 1668 O O . LYS A 1 210 ? -12.406 23.266 -14.844 1 46.03 210 LYS A O 1
ATOM 1673 N N . ASP A 1 211 ? -10.609 23.391 -15.406 1 48.62 211 ASP A N 1
ATOM 1674 C CA . ASP A 1 211 ? -10.156 23.969 -14.148 1 48.62 211 ASP A CA 1
ATOM 1675 C C . ASP A 1 211 ? -10.375 23 -12.984 1 48.62 211 ASP A C 1
ATOM 1677 O O . ASP A 1 211 ? -10.07 23.328 -11.836 1 48.62 211 ASP A O 1
ATOM 1681 N N . ILE A 1 212 ? -11.25 21.984 -13.07 1 50.16 212 ILE A N 1
ATOM 1682 C CA . ILE A 1 212 ? -11.766 21.281 -11.898 1 50.16 212 ILE A CA 1
ATOM 1683 C C . ILE A 1 212 ? -10.961 20.016 -11.656 1 50.16 212 ILE A C 1
ATOM 1685 O O . ILE A 1 212 ? -10.969 19.094 -12.477 1 50.16 212 ILE A O 1
ATOM 1689 N N . VAL A 1 213 ? -9.836 20.109 -11.094 1 58.53 213 VAL A N 1
ATOM 1690 C CA . VAL A 1 213 ? -9.078 18.953 -10.633 1 58.53 213 VAL A CA 1
ATOM 1691 C C . VAL A 1 213 ? -9.914 18.156 -9.625 1 58.53 213 VAL A C 1
ATOM 1693 O O . VAL A 1 213 ? -10.242 18.656 -8.555 1 58.53 213 VAL A O 1
ATOM 1696 N N . SER A 1 214 ? -10.641 17.156 -10.031 1 63.78 214 SER A N 1
ATOM 1697 C CA . SER A 1 214 ? -11.461 16.312 -9.172 1 63.78 214 SER A CA 1
ATOM 1698 C C . SER A 1 214 ? -10.594 15.438 -8.266 1 63.78 214 SER A C 1
ATOM 1700 O O . SER A 1 214 ? -9.516 14.992 -8.672 1 63.78 214 SER A O 1
ATOM 1702 N N . PRO A 1 215 ? -11.062 15.383 -7.055 1 71.38 215 PRO A N 1
ATOM 1703 C CA . PRO A 1 215 ? -10.336 14.523 -6.121 1 71.38 215 PRO A CA 1
ATOM 1704 C C . PRO A 1 215 ? -10.32 13.062 -6.555 1 71.38 215 PRO A C 1
ATOM 1706 O O . PRO A 1 215 ? -11.148 12.648 -7.363 1 71.38 215 PRO A O 1
ATOM 1709 N N . PHE A 1 216 ? -9.289 12.406 -6.219 1 74.06 216 PHE A N 1
ATOM 1710 C CA . PHE A 1 216 ? -9.211 10.969 -6.453 1 74.06 216 PHE A CA 1
ATOM 1711 C C . PHE A 1 216 ? -10.305 10.234 -5.684 1 74.06 216 PHE A C 1
ATOM 1713 O O . PHE A 1 216 ? -10.602 10.578 -4.535 1 74.06 216 PHE A O 1
ATOM 1720 N N . SER A 1 217 ? -11.055 9.406 -6.344 1 68.19 217 SER A N 1
ATOM 1721 C CA . SER A 1 217 ? -12.008 8.469 -5.746 1 68.19 217 SER A CA 1
ATOM 1722 C C . SER A 1 217 ? -11.695 7.031 -6.152 1 68.19 217 SER A C 1
ATOM 1724 O O . SER A 1 217 ? -11.727 6.695 -7.336 1 68.19 217 SER A O 1
ATOM 1726 N N . LEU A 1 218 ? -11.312 6.25 -5.172 1 72.38 218 LEU A N 1
ATOM 1727 C CA . LEU A 1 218 ? -10.992 4.855 -5.449 1 72.38 218 LEU A CA 1
ATOM 1728 C C . LEU A 1 218 ? -12.172 4.152 -6.117 1 72.38 218 LEU A C 1
ATOM 1730 O O . LEU A 1 218 ? -11.984 3.395 -7.074 1 72.38 218 LEU A O 1
ATOM 1734 N N . LYS A 1 219 ? -13.367 4.445 -5.57 1 70.62 219 LYS A N 1
ATOM 1735 C CA . LYS A 1 219 ? -14.57 3.84 -6.141 1 70.62 219 LYS A CA 1
ATOM 1736 C C . LYS A 1 219 ? -14.703 4.172 -7.621 1 70.62 219 LYS A C 1
ATOM 1738 O O . LYS A 1 219 ? -14.969 3.289 -8.438 1 70.62 219 LYS A O 1
ATOM 1743 N N . ASP A 1 220 ? -14.406 5.414 -7.902 1 68.88 220 ASP A N 1
ATOM 1744 C CA . ASP A 1 220 ? -14.523 5.852 -9.289 1 68.88 220 ASP A CA 1
ATOM 1745 C C . ASP A 1 220 ? -13.406 5.258 -10.148 1 68.88 220 ASP A C 1
ATOM 1747 O O . ASP A 1 220 ? -13.625 4.934 -11.32 1 68.88 220 ASP A O 1
ATOM 1751 N N . PHE A 1 221 ? -12.281 5.059 -9.57 1 68.06 221 PHE A N 1
ATOM 1752 C CA . PHE A 1 221 ? -11.117 4.555 -10.297 1 68.06 221 PHE A CA 1
ATOM 1753 C C . PHE A 1 221 ? -11.305 3.092 -10.672 1 68.06 221 PHE A C 1
ATOM 1755 O O . PHE A 1 221 ? -10.93 2.676 -11.773 1 68.06 221 PHE A O 1
ATOM 1762 N N . LEU A 1 222 ? -11.961 2.344 -9.766 1 63.97 222 LEU A N 1
ATOM 1763 C CA . LEU A 1 222 ? -12.094 0.906 -9.977 1 63.97 222 LEU A CA 1
ATOM 1764 C C . LEU A 1 222 ? -13.227 0.601 -10.953 1 63.97 222 LEU A C 1
ATOM 1766 O O . LEU A 1 222 ? -13.305 -0.505 -11.492 1 63.97 222 LEU A O 1
ATOM 1770 N N . LYS A 1 223 ? -14.242 1.513 -11.07 1 61.56 223 LYS A N 1
ATOM 1771 C CA . LYS A 1 223 ? -15.344 1.329 -12.008 1 61.56 223 LYS A CA 1
ATOM 1772 C C . LYS A 1 223 ? -14.875 1.518 -13.445 1 61.56 223 LYS A C 1
ATOM 1774 O O . LYS A 1 223 ? -15.57 1.122 -14.391 1 61.56 223 LYS A O 1
ATOM 1779 N N . SER A 1 224 ? -13.664 2.059 -13.555 1 53.22 224 SER A N 1
ATOM 1780 C CA . SER A 1 224 ? -13.234 2.371 -14.914 1 53.22 224 SER A CA 1
ATOM 1781 C C . SER A 1 224 ? -12.477 1.203 -15.531 1 53.22 224 SER A C 1
ATOM 1783 O O . SER A 1 224 ? -11.844 0.421 -14.82 1 53.22 224 SER A O 1
ATOM 1785 N N . MET B 1 1 ? 1.136 17.656 -33.625 1 31.83 1 MET B N 1
ATOM 1786 C CA . MET B 1 1 ? 0.477 18.625 -32.75 1 31.83 1 MET B CA 1
ATOM 1787 C C . MET B 1 1 ? -0.083 17.938 -31.516 1 31.83 1 MET B C 1
ATOM 1789 O O . MET B 1 1 ? -0.065 18.516 -30.422 1 31.83 1 MET B O 1
ATOM 1793 N N . LYS B 1 2 ? -0.619 16.719 -31.734 1 35.06 2 LYS B N 1
ATOM 1794 C CA . LYS B 1 2 ? -1.23 15.945 -30.656 1 35.06 2 LYS B CA 1
ATOM 1795 C C . LYS B 1 2 ? -0.173 15.422 -29.688 1 35.06 2 LYS B C 1
ATOM 1797 O O . LYS B 1 2 ? -0.349 15.492 -28.469 1 35.06 2 LYS B O 1
ATOM 1802 N N . GLU B 1 3 ? 0.792 14.867 -30.25 1 41.75 3 GLU B N 1
ATOM 1803 C CA . GLU B 1 3 ? 1.947 14.453 -29.453 1 41.75 3 GLU B CA 1
ATOM 1804 C C . GLU B 1 3 ? 2.488 15.609 -28.625 1 41.75 3 GLU B C 1
ATOM 1806 O O . GLU B 1 3 ? 2.947 15.414 -27.5 1 41.75 3 GLU B O 1
ATOM 1811 N N . GLU B 1 4 ? 2.359 16.703 -29.203 1 43.62 4 GLU B N 1
ATOM 1812 C CA . GLU B 1 4 ? 2.867 17.891 -28.516 1 43.62 4 GLU B CA 1
ATOM 1813 C C . GLU B 1 4 ? 1.971 18.281 -27.344 1 43.62 4 GLU B C 1
ATOM 1815 O O . GLU B 1 4 ? 2.461 18.688 -26.297 1 43.62 4 GLU B O 1
ATOM 1820 N N . GLU B 1 5 ? 0.713 18.219 -27.531 1 42.44 5 GLU B N 1
ATOM 1821 C CA . GLU B 1 5 ? -0.22 18.594 -26.484 1 42.44 5 GLU B CA 1
ATOM 1822 C C . GLU B 1 5 ? -0.192 17.594 -25.328 1 42.44 5 GLU B C 1
ATOM 1824 O O . GLU B 1 5 ? -0.243 17.969 -24.156 1 42.44 5 GLU B O 1
ATOM 1829 N N . ILE B 1 6 ? -0.151 16.344 -25.703 1 42.34 6 ILE B N 1
ATOM 1830 C CA . ILE B 1 6 ? -0.01 15.297 -24.703 1 42.34 6 ILE B CA 1
ATOM 1831 C C . ILE B 1 6 ? 1.315 15.453 -23.969 1 42.34 6 ILE B C 1
ATOM 1833 O O . ILE B 1 6 ? 1.376 15.289 -22.75 1 42.34 6 ILE B O 1
ATOM 1837 N N . ARG B 1 7 ? 2.318 15.664 -24.75 1 45.66 7 ARG B N 1
ATOM 1838 C CA . ARG B 1 7 ? 3.6 16.031 -24.156 1 45.66 7 ARG B CA 1
ATOM 1839 C C . ARG B 1 7 ? 3.455 17.25 -23.25 1 45.66 7 ARG B C 1
ATOM 1841 O O . ARG B 1 7 ? 4.105 17.344 -22.203 1 45.66 7 ARG B O 1
ATOM 1848 N N . SER B 1 8 ? 2.658 18.031 -23.688 1 46.25 8 SER B N 1
ATOM 1849 C CA . SER B 1 8 ? 2.422 19.25 -22.922 1 46.25 8 SER B CA 1
ATOM 1850 C C . SER B 1 8 ? 1.644 18.969 -21.641 1 46.25 8 SER B C 1
ATOM 1852 O O . SER B 1 8 ? 1.902 19.578 -20.594 1 46.25 8 SER B O 1
ATOM 1854 N N . THR B 1 9 ? 0.779 18.078 -21.734 1 47.72 9 THR B N 1
ATOM 1855 C CA . THR B 1 9 ? -0.038 17.703 -20.578 1 47.72 9 THR B CA 1
ATOM 1856 C C . THR B 1 9 ? 0.782 16.906 -19.562 1 47.72 9 THR B C 1
ATOM 1858 O O . THR B 1 9 ? 0.556 17.016 -18.359 1 47.72 9 THR B O 1
ATOM 1861 N N . MET B 1 10 ? 1.573 15.945 -20.047 1 48.69 10 MET B N 1
ATOM 1862 C CA . MET B 1 10 ? 2.586 15.352 -19.188 1 48.69 10 MET B CA 1
ATOM 1863 C C . MET B 1 10 ? 3.525 16.422 -18.625 1 48.69 10 MET B C 1
ATOM 1865 O O . MET B 1 10 ? 4.223 16.172 -17.641 1 48.69 10 MET B O 1
ATOM 1869 N N . ASP B 1 11 ? 3.701 17.344 -19.422 1 47.38 11 ASP B N 1
ATOM 1870 C CA . ASP B 1 11 ? 4.344 18.562 -18.938 1 47.38 11 ASP B CA 1
ATOM 1871 C C . ASP B 1 11 ? 3.467 19.281 -17.906 1 47.38 11 ASP B C 1
ATOM 1873 O O . ASP B 1 11 ? 3.553 20.5 -17.75 1 47.38 11 ASP B O 1
ATOM 1877 N N . VAL B 1 12 ? 2.369 18.609 -17.734 1 49.78 12 VAL B N 1
ATOM 1878 C CA . VAL B 1 12 ? 1.566 19.188 -16.656 1 49.78 12 VAL B CA 1
ATOM 1879 C C . VAL B 1 12 ? 2.461 19.516 -15.469 1 49.78 12 VAL B C 1
ATOM 1881 O O . VAL B 1 12 ? 3.346 18.734 -15.117 1 49.78 12 VAL B O 1
ATOM 1884 N N . ASP B 1 13 ? 2.545 20.562 -15.188 1 52.16 13 ASP B N 1
ATOM 1885 C CA . ASP B 1 13 ? 3.271 21.141 -14.062 1 52.16 13 ASP B CA 1
ATOM 1886 C C . ASP B 1 13 ? 3.184 20.25 -12.836 1 52.16 13 ASP B C 1
ATOM 1888 O O . ASP B 1 13 ? 2.09 19.859 -12.414 1 52.16 13 ASP B O 1
ATOM 1892 N N . PRO B 1 14 ? 4.293 19.5 -12.594 1 54.84 14 PRO B N 1
ATOM 1893 C CA . PRO B 1 14 ? 4.352 18.75 -11.328 1 54.84 14 PRO B CA 1
ATOM 1894 C C . PRO B 1 14 ? 3.438 19.344 -10.258 1 54.84 14 PRO B C 1
ATOM 1896 O O . PRO B 1 14 ? 2.949 18.625 -9.391 1 54.84 14 PRO B O 1
ATOM 1899 N N . LYS B 1 15 ? 3.123 20.609 -10.398 1 58.38 15 LYS B N 1
ATOM 1900 C CA . LYS B 1 15 ? 2.295 21.328 -9.43 1 58.38 15 LYS B CA 1
ATOM 1901 C C . LYS B 1 15 ? 0.846 20.859 -9.492 1 58.38 15 LYS B C 1
ATOM 1903 O O . LYS B 1 15 ? 0.132 20.891 -8.484 1 58.38 15 LYS B O 1
ATOM 1908 N N . GLN B 1 16 ? 0.51 20.328 -10.68 1 61.59 16 GLN B N 1
ATOM 1909 C CA . GLN B 1 16 ? -0.886 19.938 -10.82 1 61.59 16 GLN B CA 1
ATOM 1910 C C . GLN B 1 16 ? -1.165 18.625 -10.086 1 61.59 16 GLN B C 1
ATOM 1912 O O . GLN B 1 16 ? -2.271 18.406 -9.586 1 61.59 16 GLN B O 1
ATOM 1917 N N . TYR B 1 17 ? -0.078 17.812 -9.953 1 64.56 17 TYR B N 1
ATOM 1918 C CA . TYR B 1 17 ? -0.251 16.547 -9.258 1 64.56 17 TYR B CA 1
ATOM 1919 C C . TYR B 1 17 ? -0.532 16.781 -7.773 1 64.56 17 TYR B C 1
ATOM 1921 O O . TYR B 1 17 ? -1.323 16.047 -7.168 1 64.56 17 TYR B O 1
ATOM 1929 N N . GLU B 1 18 ? 0.054 17.812 -7.348 1 66.38 18 GLU B N 1
ATOM 1930 C CA . GLU B 1 18 ? -0.053 18.094 -5.918 1 66.38 18 GLU B CA 1
ATOM 1931 C C . GLU B 1 18 ? -1.432 18.641 -5.559 1 66.38 18 GLU B C 1
ATOM 1933 O O . GLU B 1 18 ? -1.831 18.609 -4.395 1 66.38 18 GLU B O 1
ATOM 1938 N N . LEU B 1 19 ? -2.189 18.922 -6.617 1 67.5 19 LEU B N 1
ATOM 1939 C CA . LEU B 1 19 ? -3.498 19.516 -6.383 1 67.5 19 LEU B CA 1
ATOM 1940 C C . LEU B 1 19 ? -4.559 18.438 -6.164 1 67.5 19 LEU B C 1
ATOM 1942 O O . LEU B 1 19 ? -5.637 18.719 -5.641 1 67.5 19 LEU B O 1
ATOM 1946 N N . ILE B 1 20 ? -4.148 17.266 -6.582 1 75.88 20 ILE B N 1
ATOM 1947 C CA . ILE B 1 20 ? -5.105 16.172 -6.426 1 75.88 20 ILE B CA 1
ATOM 1948 C C . ILE B 1 20 ? -5.184 15.758 -4.957 1 75.88 20 ILE B C 1
ATOM 1950 O O . ILE B 1 20 ? -4.188 15.328 -4.375 1 75.88 20 ILE B O 1
ATOM 1954 N N . LYS B 1 21 ? -6.324 15.969 -4.402 1 77.75 21 LYS B N 1
ATOM 1955 C CA . LYS B 1 21 ? -6.531 15.562 -3.016 1 77.75 21 LYS B CA 1
ATOM 1956 C C . LYS B 1 21 ? -6.809 14.07 -2.916 1 77.75 21 LYS B C 1
ATOM 1958 O O . LYS B 1 21 ? -7.598 13.523 -3.689 1 77.75 21 LYS B O 1
ATOM 1963 N N . ILE B 1 22 ? -6.117 13.445 -2.068 1 81.31 22 ILE B N 1
ATOM 1964 C CA . ILE B 1 22 ? -6.316 12.023 -1.8 1 81.31 22 ILE B CA 1
ATOM 1965 C C . ILE B 1 22 ? -6.824 11.836 -0.373 1 81.31 22 ILE B C 1
ATOM 1967 O O . ILE B 1 22 ? -6.211 12.312 0.583 1 81.31 22 ILE B O 1
ATOM 1971 N N . ASN B 1 23 ? -7.953 11.242 -0.32 1 79.69 23 ASN B N 1
ATOM 1972 C CA . ASN B 1 23 ? -8.477 10.922 1.003 1 79.69 23 ASN B CA 1
ATOM 1973 C C . ASN B 1 23 ? -7.652 9.828 1.68 1 79.69 23 ASN B C 1
ATOM 1975 O O . ASN B 1 23 ? -7.355 8.797 1.069 1 79.69 23 ASN B O 1
ATOM 1979 N N . GLY B 1 24 ? -7.293 10.031 2.9 1 79.88 24 GLY B N 1
ATOM 1980 C CA . GLY B 1 24 ? -6.512 9.07 3.666 1 79.88 24 GLY B CA 1
ATOM 1981 C C . GLY B 1 24 ? -7.152 7.695 3.732 1 79.88 24 GLY B C 1
ATOM 1982 O O . GLY B 1 24 ? -6.461 6.676 3.662 1 79.88 24 GLY B O 1
ATOM 1983 N N . LYS B 1 25 ? -8.445 7.75 3.766 1 82.75 25 LYS B N 1
ATOM 1984 C CA . LYS B 1 25 ? -9.172 6.488 3.846 1 82.75 25 LYS B CA 1
ATOM 1985 C C . LYS B 1 25 ? -9 5.672 2.566 1 82.75 25 LYS B C 1
ATOM 1987 O O . LYS B 1 25 ? -8.883 4.445 2.617 1 82.75 25 LYS B O 1
ATOM 1992 N N . ASP B 1 26 ? -8.977 6.34 1.426 1 86.06 26 ASP B N 1
ATOM 1993 C CA . ASP B 1 26 ? -8.781 5.66 0.151 1 86.06 26 ASP B CA 1
ATOM 1994 C C . ASP B 1 26 ? -7.391 5.031 0.076 1 86.06 26 ASP B C 1
ATOM 1996 O O . ASP B 1 26 ? -7.242 3.889 -0.363 1 86.06 26 ASP B O 1
ATOM 2000 N N . SER B 1 27 ? -6.438 5.754 0.495 1 89.38 27 SER B N 1
ATOM 2001 C CA . SER B 1 27 ? -5.074 5.23 0.464 1 89.38 27 SER B CA 1
ATOM 2002 C C . SER B 1 27 ? -4.922 4.031 1.396 1 89.38 27 SER B C 1
ATOM 2004 O O . SER B 1 27 ? -4.301 3.031 1.032 1 89.38 27 SER B O 1
ATOM 2006 N N . HIS B 1 28 ? -5.551 4.152 2.57 1 89.88 28 HIS B N 1
ATOM 2007 C CA . HIS B 1 28 ? -5.52 3.035 3.51 1 89.88 28 HIS B CA 1
ATOM 2008 C C . HIS B 1 28 ? -6.172 1.793 2.91 1 89.88 28 HIS B C 1
ATOM 2010 O O . HIS B 1 28 ? -5.656 0.683 3.059 1 89.88 28 HIS B O 1
ATOM 2016 N N . SER B 1 29 ? -7.25 2.059 2.248 1 90.19 29 SER B N 1
ATOM 2017 C CA . SER B 1 29 ? -7.996 0.949 1.666 1 90.19 29 SER B CA 1
ATOM 2018 C C . SER B 1 29 ? -7.199 0.264 0.562 1 90.19 29 SER B C 1
ATOM 2020 O O . SER B 1 29 ? -7.23 -0.962 0.436 1 90.19 29 SER B O 1
ATOM 2022 N N . ILE B 1 30 ? -6.516 0.997 -0.205 1 92.06 30 ILE B N 1
ATOM 2023 C CA . ILE B 1 30 ? -5.688 0.46 -1.276 1 92.06 30 ILE B CA 1
ATOM 2024 C C . ILE B 1 30 ? -4.59 -0.425 -0.686 1 92.06 30 ILE B C 1
ATOM 2026 O O . ILE B 1 30 ? -4.363 -1.542 -1.157 1 92.06 30 ILE B O 1
ATOM 2030 N N . VAL B 1 31 ? -3.98 0.038 0.367 1 94.75 31 VAL B N 1
ATOM 2031 C CA . VAL B 1 31 ? -2.908 -0.702 1.021 1 94.75 31 VAL B CA 1
ATOM 2032 C C . VAL B 1 31 ? -3.469 -1.969 1.664 1 94.75 31 VAL B C 1
ATOM 2034 O O . VAL B 1 31 ? -2.895 -3.051 1.523 1 94.75 31 VAL B O 1
ATOM 2037 N N . LEU B 1 32 ? -4.617 -1.767 2.299 1 94.06 32 LEU B N 1
ATOM 2038 C CA . LEU B 1 32 ? -5.246 -2.908 2.953 1 94.06 32 LEU B CA 1
ATOM 2039 C C . LEU B 1 32 ? -5.594 -3.992 1.938 1 94.06 32 LEU B C 1
ATOM 2041 O O . LEU B 1 32 ? -5.328 -5.176 2.168 1 94.06 32 LEU B O 1
ATOM 2045 N N . SER B 1 33 ? -6.156 -3.588 0.853 1 92.12 33 SER B N 1
ATOM 2046 C CA . SER B 1 33 ? -6.508 -4.531 -0.202 1 92.12 33 SER B CA 1
ATOM 2047 C C . SER B 1 33 ? -5.281 -5.285 -0.706 1 92.12 33 SER B C 1
ATOM 2049 O O . SER B 1 33 ? -5.348 -6.492 -0.952 1 92.12 33 SER B O 1
ATOM 2051 N N . TYR B 1 34 ? -4.254 -4.629 -0.875 1 94.12 34 TYR B N 1
ATOM 2052 C CA . TYR B 1 34 ? -3.008 -5.238 -1.325 1 94.12 34 TYR B CA 1
ATOM 2053 C C . TYR B 1 34 ? -2.52 -6.277 -0.326 1 94.12 34 TYR B C 1
ATOM 2055 O O . TYR B 1 34 ? -2.127 -7.383 -0.713 1 94.12 34 TYR B O 1
ATOM 2063 N N . LEU B 1 35 ? -2.523 -5.887 0.919 1 95.31 35 LEU B N 1
ATOM 2064 C CA . LEU B 1 35 ? -2.057 -6.781 1.972 1 95.31 35 LEU B CA 1
ATOM 2065 C C . LEU B 1 35 ? -2.947 -8.016 2.07 1 95.31 35 LEU B C 1
ATOM 2067 O O . LEU B 1 35 ? -2.455 -9.125 2.277 1 95.31 35 LEU B O 1
ATOM 2071 N N . ILE B 1 36 ? -4.254 -7.812 1.894 1 94.44 36 ILE B N 1
ATOM 2072 C CA . ILE B 1 36 ? -5.207 -8.922 1.918 1 94.44 36 ILE B CA 1
ATOM 2073 C C . ILE B 1 36 ? -4.953 -9.844 0.729 1 94.44 36 ILE B C 1
ATOM 2075 O O . ILE B 1 36 ? -4.871 -11.062 0.889 1 94.44 36 ILE B O 1
ATOM 2079 N N . HIS B 1 37 ? -4.746 -9.258 -0.413 1 92.75 37 HIS B N 1
ATOM 2080 C CA . HIS B 1 37 ? -4.492 -10.023 -1.625 1 92.75 37 HIS B CA 1
ATOM 2081 C C . HIS B 1 37 ? -3.246 -10.891 -1.474 1 92.75 37 HIS B C 1
ATOM 2083 O O . HIS B 1 37 ? -3.229 -12.039 -1.921 1 92.75 37 HIS B O 1
ATOM 2089 N N . GLY B 1 38 ? -2.252 -10.398 -0.848 1 91.44 38 GLY B N 1
ATOM 2090 C CA . GLY B 1 38 ? -0.99 -11.102 -0.667 1 91.44 38 GLY B CA 1
ATOM 2091 C C . GLY B 1 38 ? -0.968 -11.984 0.568 1 91.44 38 GLY B C 1
ATOM 2092 O O . GLY B 1 38 ? 0.036 -12.633 0.852 1 91.44 38 GLY B O 1
ATOM 2093 N N . CYS B 1 39 ? -2.006 -11.969 1.366 1 94.69 39 CYS B N 1
ATOM 2094 C CA . CYS B 1 39 ? -2.176 -12.789 2.557 1 94.69 39 CYS B CA 1
ATOM 2095 C C . CYS B 1 39 ? -1.174 -12.398 3.637 1 94.69 39 CYS B C 1
ATOM 2097 O O . CYS B 1 39 ? -0.598 -13.266 4.297 1 94.69 39 CYS B O 1
ATOM 2099 N N . PHE B 1 40 ? -0.954 -11.18 3.838 1 94.19 40 PHE B N 1
ATOM 2100 C CA . PHE B 1 40 ? -0.128 -10.672 4.93 1 94.19 40 PHE B CA 1
ATOM 2101 C C . PHE B 1 40 ? -0.961 -10.469 6.188 1 94.19 40 PHE B C 1
ATOM 2103 O O . PHE B 1 40 ? -1.164 -9.336 6.629 1 94.19 40 PHE B O 1
ATOM 2110 N N . LYS B 1 41 ? -1.303 -11.508 6.785 1 94.25 41 LYS B N 1
ATOM 2111 C CA . LYS B 1 41 ? -2.303 -11.492 7.848 1 94.25 41 LYS B CA 1
ATOM 2112 C C . LYS B 1 41 ? -1.857 -10.609 9.008 1 94.25 41 LYS B C 1
ATOM 2114 O O . LYS B 1 41 ? -2.59 -9.719 9.43 1 94.25 41 LYS B O 1
ATOM 2119 N N . ASP B 1 42 ? -0.665 -10.867 9.531 1 94.25 42 ASP B N 1
ATOM 2120 C CA . ASP B 1 42 ? -0.173 -10.102 10.672 1 94.25 42 ASP B CA 1
ATOM 2121 C C . ASP B 1 42 ? -0.098 -8.617 10.344 1 94.25 42 ASP B C 1
ATOM 2123 O O . ASP B 1 42 ? -0.435 -7.77 11.172 1 94.25 42 ASP B O 1
ATOM 2127 N N . THR B 1 43 ? 0.324 -8.305 9.188 1 96 43 THR B N 1
ATOM 2128 C CA . THR B 1 43 ? 0.44 -6.918 8.742 1 96 43 THR B CA 1
ATOM 2129 C C . THR B 1 43 ? -0.938 -6.273 8.609 1 96 43 THR B C 1
ATOM 2131 O O . THR B 1 43 ? -1.129 -5.121 9.008 1 96 43 THR B O 1
ATOM 2134 N N . VAL B 1 44 ? -1.908 -7.039 8.094 1 96.38 44 VAL B N 1
ATOM 2135 C CA . VAL B 1 44 ? -3.289 -6.578 7.984 1 96.38 44 VAL B CA 1
ATOM 2136 C C . VAL B 1 44 ? -3.832 -6.242 9.375 1 96.38 44 VAL B C 1
ATOM 2138 O O . VAL B 1 44 ? -4.391 -5.164 9.578 1 96.38 44 VAL B O 1
ATOM 2141 N N . GLU B 1 45 ? -3.598 -7.086 10.258 1 95.19 45 GLU B N 1
ATOM 2142 C CA . GLU B 1 45 ? -4.109 -6.887 11.609 1 95.19 45 GLU B CA 1
ATOM 2143 C C . GLU B 1 45 ? -3.5 -5.641 12.25 1 95.19 45 GLU B C 1
ATOM 2145 O O . GLU B 1 45 ? -4.199 -4.875 12.914 1 95.19 45 GLU B O 1
ATOM 2150 N N . SER B 1 46 ? -2.242 -5.5 12.031 1 94.56 46 SER B N 1
ATOM 2151 C CA . SER B 1 46 ? -1.557 -4.324 12.562 1 94.56 46 SER B CA 1
ATOM 2152 C C . SER B 1 46 ? -2.105 -3.041 11.945 1 94.56 46 SER B C 1
ATOM 2154 O O . SER B 1 46 ? -2.342 -2.062 12.656 1 94.56 46 SER B O 1
ATOM 2156 N N . LEU B 1 47 ? -2.34 -3.049 10.656 1 95.38 47 LEU B N 1
ATOM 2157 C CA . LEU B 1 47 ? -2.854 -1.872 9.969 1 95.38 47 LEU B CA 1
ATOM 2158 C C . LEU B 1 47 ? -4.266 -1.541 10.43 1 95.38 47 LEU B C 1
ATOM 2160 O O . LEU B 1 47 ? -4.582 -0.379 10.695 1 95.38 47 LEU B O 1
ATOM 2164 N N . VAL B 1 48 ? -5.039 -2.537 10.531 1 94.44 48 VAL B N 1
ATOM 2165 C CA . VAL B 1 48 ? -6.422 -2.371 10.953 1 94.44 48 VAL B CA 1
ATOM 2166 C C . VAL B 1 48 ? -6.465 -1.776 12.359 1 94.44 48 VAL B C 1
ATOM 2168 O O . VAL B 1 48 ? -7.262 -0.877 12.641 1 94.44 48 VAL B O 1
ATOM 2171 N N . ALA B 1 49 ? -5.629 -2.225 13.211 1 92.25 49 ALA B N 1
ATOM 2172 C CA . ALA B 1 49 ? -5.57 -1.733 14.586 1 92.25 49 ALA B CA 1
ATOM 2173 C C . ALA B 1 49 ? -5.227 -0.246 14.625 1 92.25 49 ALA B C 1
ATOM 2175 O O . ALA B 1 49 ? -5.727 0.491 15.477 1 92.25 49 ALA B O 1
ATOM 2176 N N . SER B 1 50 ? -4.445 0.174 13.648 1 88.88 50 SER B N 1
ATOM 2177 C CA . SER B 1 50 ? -3.938 1.541 13.664 1 88.88 50 SER B CA 1
ATOM 2178 C C . SER B 1 50 ? -4.871 2.488 12.914 1 88.88 50 SER B C 1
ATOM 2180 O O . SER B 1 50 ? -4.832 3.703 13.125 1 88.88 50 SER B O 1
ATOM 2182 N N . THR B 1 51 ? -5.66 2.066 11.977 1 87.75 51 THR B N 1
ATOM 2183 C CA . THR B 1 51 ? -6.422 2.955 11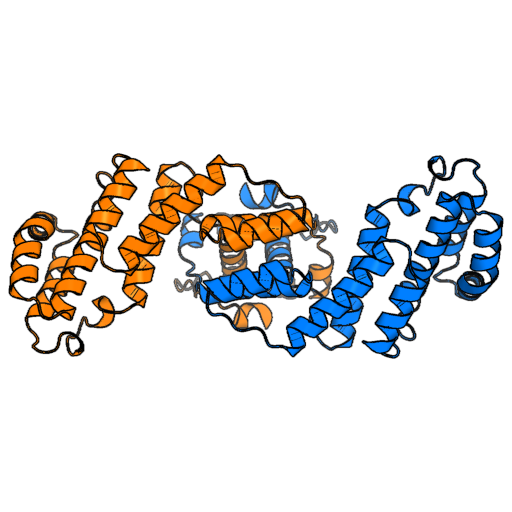.109 1 87.75 51 THR B CA 1
ATOM 2184 C C . THR B 1 51 ? -7.914 2.865 11.414 1 87.75 51 THR B C 1
ATOM 2186 O O . THR B 1 51 ? -8.688 3.727 10.992 1 87.75 51 THR B O 1
ATOM 2189 N N . GLY B 1 52 ? -8.352 1.839 12.062 1 87.06 52 GLY B N 1
ATOM 2190 C CA . GLY B 1 52 ? -9.766 1.648 12.344 1 87.06 52 GLY B CA 1
ATOM 2191 C C . GLY B 1 52 ? -10.531 1.024 11.195 1 87.06 52 GLY B C 1
ATOM 2192 O O . GLY B 1 52 ? -11.758 0.918 11.242 1 87.06 52 GLY B O 1
ATOM 2193 N N . LEU B 1 53 ? -9.812 0.65 10.156 1 90.44 53 LEU B N 1
ATOM 2194 C CA . LEU B 1 53 ? -10.453 -0.087 9.062 1 90.44 53 LEU B CA 1
ATOM 2195 C C . LEU B 1 53 ? -10.984 -1.43 9.555 1 90.44 53 LEU B C 1
ATOM 2197 O O . LEU B 1 53 ? -10.641 -1.873 10.656 1 90.44 53 LEU B O 1
ATOM 2201 N N . LYS B 1 54 ? -11.844 -1.929 8.812 1 92.12 54 LYS B N 1
ATOM 2202 C CA . LYS B 1 54 ? -12.469 -3.176 9.242 1 92.12 54 LYS B CA 1
ATOM 2203 C C . LYS B 1 54 ? -12.141 -4.316 8.281 1 92.12 54 LYS B C 1
ATOM 2205 O O . LYS B 1 54 ? -12.07 -4.109 7.07 1 92.12 54 LYS B O 1
ATOM 2210 N N . VAL B 1 55 ? -11.852 -5.484 8.828 1 93.62 55 VAL B N 1
ATOM 2211 C CA . VAL B 1 55 ? -11.664 -6.742 8.109 1 93.62 55 VAL B CA 1
ATOM 2212 C C . VAL B 1 55 ? -12.492 -7.844 8.773 1 93.62 55 VAL B C 1
ATOM 2214 O O . VAL B 1 55 ? -12.469 -8 9.992 1 93.62 55 VAL B O 1
ATOM 2217 N N . SER B 1 56 ? -13.266 -8.516 8.023 1 93.69 56 SER B N 1
ATOM 2218 C CA . SER B 1 56 ? -14.156 -9.531 8.578 1 93.69 56 SER B CA 1
ATOM 2219 C C . SER B 1 56 ? -13.391 -10.789 8.961 1 93.69 56 SER B C 1
ATOM 2221 O O . SER B 1 56 ? -12.289 -11.039 8.453 1 93.69 56 SER B O 1
ATOM 2223 N N . ALA B 1 57 ? -13.977 -11.539 9.789 1 92.94 57 ALA B N 1
ATOM 2224 C CA . ALA B 1 57 ? -13.398 -12.82 10.18 1 92.94 57 ALA B CA 1
ATOM 2225 C C . ALA B 1 57 ? -13.297 -13.766 8.977 1 92.94 57 ALA B C 1
ATOM 2227 O O . ALA B 1 57 ? -12.344 -14.531 8.867 1 92.94 57 ALA B O 1
ATOM 2228 N N . ALA B 1 58 ? -14.234 -13.695 8.102 1 92.62 58 ALA B N 1
ATOM 2229 C CA . ALA B 1 58 ? -14.25 -14.531 6.906 1 92.62 58 ALA B CA 1
ATOM 2230 C C . ALA B 1 58 ? -13.078 -14.211 5.996 1 92.62 58 ALA B C 1
ATOM 2232 O O . ALA B 1 58 ? -12.461 -15.109 5.418 1 92.62 58 ALA B O 1
ATOM 2233 N N . GLN B 1 59 ? -12.734 -12.953 5.859 1 92.69 59 GLN B N 1
ATOM 2234 C CA . GLN B 1 59 ? -11.594 -12.539 5.051 1 92.69 59 GLN B CA 1
ATOM 2235 C C . GLN B 1 59 ? -10.281 -13.055 5.645 1 92.69 59 GLN B C 1
ATOM 2237 O O . GLN B 1 59 ? -9.414 -13.531 4.914 1 92.69 59 GLN B O 1
ATOM 2242 N N . LEU B 1 60 ? -10.258 -12.984 6.941 1 94.56 60 LEU B N 1
ATOM 2243 C CA . LEU B 1 60 ? -9.047 -13.438 7.617 1 94.56 60 LEU B CA 1
ATOM 2244 C C . LEU B 1 60 ? -8.875 -14.945 7.461 1 94.56 60 LEU B C 1
ATOM 2246 O O . LEU B 1 60 ? -7.758 -15.43 7.262 1 94.56 60 LEU B O 1
ATOM 2250 N N . GLU B 1 61 ? -9.945 -15.641 7.547 1 94.62 61 GLU B N 1
ATOM 2251 C CA . GLU B 1 61 ? -9.906 -17.078 7.367 1 94.62 61 GLU B CA 1
ATOM 2252 C C . GLU B 1 61 ? -9.5 -17.453 5.941 1 94.62 61 GLU B C 1
ATOM 2254 O O . GLU B 1 61 ? -8.703 -18.375 5.734 1 94.62 61 GLU B O 1
ATOM 2259 N N . ASP B 1 62 ? -10.039 -16.766 5.055 1 95 62 ASP B N 1
ATOM 2260 C CA . ASP B 1 62 ? -9.703 -16.969 3.648 1 95 62 ASP B CA 1
ATOM 2261 C C . ASP B 1 62 ? -8.211 -16.734 3.404 1 95 62 ASP B C 1
ATOM 2263 O O . ASP B 1 62 ? -7.559 -17.516 2.711 1 95 62 ASP B O 1
ATOM 2267 N N . MET B 1 63 ? -7.688 -15.703 3.967 1 95.31 63 MET B N 1
ATOM 2268 C CA . MET B 1 63 ? -6.27 -15.383 3.836 1 95.31 63 MET B CA 1
ATOM 2269 C C . MET B 1 63 ? -5.406 -16.5 4.402 1 95.31 63 MET B C 1
ATOM 2271 O O . MET B 1 63 ? -4.383 -16.859 3.818 1 95.31 63 MET B O 1
ATOM 2275 N N . GLU B 1 64 ? -5.844 -17.047 5.488 1 96.06 64 GLU B N 1
ATOM 2276 C CA . GLU B 1 64 ? -5.082 -18.125 6.129 1 96.06 64 GLU B CA 1
ATOM 2277 C C . GLU B 1 64 ? -5.039 -19.375 5.254 1 96.06 64 GLU B C 1
ATOM 2279 O O . GLU B 1 64 ? -3.998 -20.016 5.137 1 96.06 64 GLU B O 1
ATOM 2284 N N . LYS B 1 65 ? -6.145 -19.688 4.734 1 95.94 65 LYS B N 1
ATOM 2285 C CA . LYS B 1 65 ? -6.203 -20.844 3.855 1 95.94 65 LYS B CA 1
ATOM 2286 C C . LYS B 1 65 ? -5.34 -20.641 2.615 1 95.94 65 LYS B C 1
ATOM 2288 O O . LYS B 1 65 ?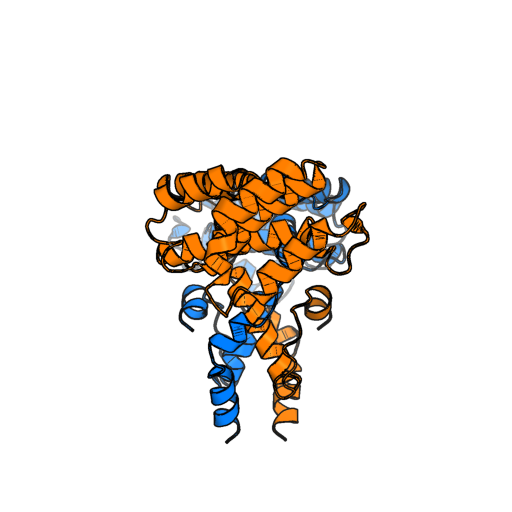 -4.578 -21.531 2.229 1 95.94 65 LYS B O 1
ATOM 2293 N N . ARG B 1 66 ? -5.445 -19.469 2.029 1 96.56 66 ARG B N 1
ATOM 2294 C CA . ARG B 1 66 ? -4.652 -19.172 0.839 1 96.56 66 ARG B CA 1
ATOM 2295 C C . ARG B 1 66 ? -3.164 -19.156 1.167 1 96.56 66 ARG B C 1
ATOM 2297 O O . ARG B 1 66 ? -2.338 -19.578 0.361 1 96.56 66 ARG B O 1
ATOM 2304 N N . LYS B 1 67 ? -2.848 -18.672 2.303 1 95.56 67 LYS B N 1
ATOM 2305 C CA . LYS B 1 67 ? -1.458 -18.688 2.746 1 95.56 67 LYS B CA 1
ATOM 2306 C C . LYS B 1 67 ? -0.922 -20.109 2.867 1 95.56 67 LYS B C 1
ATOM 2308 O O . LYS B 1 67 ? 0.211 -20.391 2.469 1 95.56 67 LYS B O 1
ATOM 2313 N N . ARG B 1 68 ? -1.709 -20.938 3.426 1 96.06 68 ARG B N 1
ATOM 2314 C CA . ARG B 1 68 ? -1.319 -22.344 3.559 1 96.06 68 ARG B CA 1
ATOM 2315 C C . ARG B 1 68 ? -1.126 -22.984 2.191 1 96.06 68 ARG B C 1
ATOM 2317 O O . ARG B 1 68 ? -0.159 -23.719 1.979 1 96.06 68 ARG B O 1
ATOM 2324 N N . ILE B 1 69 ? -1.99 -22.75 1.332 1 97.06 69 ILE B N 1
ATOM 2325 C CA . ILE B 1 69 ? -1.899 -23.281 -0.022 1 97.06 69 ILE B CA 1
ATOM 2326 C C . ILE B 1 69 ? -0.609 -22.797 -0.682 1 97.06 69 ILE B C 1
ATOM 2328 O O . ILE B 1 69 ? 0.136 -23.594 -1.257 1 97.06 69 ILE B O 1
ATOM 2332 N N . SER B 1 70 ? -0.413 -21.516 -0.584 1 94.94 70 SER B N 1
ATOM 2333 C CA . SER B 1 70 ? 0.803 -20.938 -1.148 1 94.94 70 SER B CA 1
ATOM 2334 C C . SER B 1 70 ? 2.049 -21.578 -0.538 1 94.94 70 SER B C 1
ATOM 2336 O O . SER B 1 70 ? 3.014 -21.859 -1.247 1 94.94 70 SER B O 1
ATOM 2338 N N . HIS B 1 71 ? 2.012 -21.797 0.735 1 94.38 71 HIS B N 1
ATOM 2339 C CA . HIS B 1 71 ? 3.125 -22.438 1.435 1 94.38 71 HIS B CA 1
ATOM 2340 C C . HIS B 1 71 ? 3.377 -23.844 0.913 1 94.38 71 HIS B C 1
ATOM 2342 O O . HIS B 1 71 ? 4.527 -24.234 0.689 1 94.38 71 HIS B O 1
ATOM 2348 N N . PHE B 1 72 ? 2.363 -24.562 0.717 1 94.75 72 PHE B N 1
ATOM 2349 C CA . PHE B 1 72 ? 2.482 -25.906 0.155 1 94.75 72 PHE B CA 1
ATOM 2350 C C . PHE B 1 72 ? 3.127 -25.859 -1.225 1 94.75 72 PHE B C 1
ATOM 2352 O O . PHE B 1 72 ? 4.07 -26.609 -1.502 1 94.75 72 PHE B O 1
ATOM 2359 N N . ALA B 1 73 ? 2.674 -24.969 -2.021 1 94.19 73 ALA B N 1
ATOM 2360 C CA . ALA B 1 73 ? 3.191 -24.844 -3.383 1 94.19 73 ALA B CA 1
ATOM 2361 C C . ALA B 1 73 ? 4.668 -24.453 -3.375 1 94.19 73 ALA B C 1
ATOM 2363 O O . ALA B 1 73 ? 5.473 -25.031 -4.105 1 94.19 73 ALA B O 1
ATOM 2364 N N . LEU B 1 74 ? 5.02 -23.547 -2.516 1 91.69 74 LEU B N 1
ATOM 2365 C CA . LEU B 1 74 ? 6.379 -23.016 -2.473 1 91.69 74 LEU B CA 1
ATOM 2366 C C . LEU B 1 74 ? 7.352 -24.062 -1.941 1 91.69 74 LEU B C 1
ATOM 2368 O O . LEU B 1 74 ? 8.531 -24.062 -2.307 1 91.69 74 LEU B O 1
ATOM 2372 N N . ASN B 1 75 ? 6.824 -24.969 -1.147 1 88.94 75 ASN B N 1
ATOM 2373 C CA . ASN B 1 75 ? 7.699 -25.984 -0.551 1 88.94 75 ASN B CA 1
ATOM 2374 C C . ASN B 1 75 ? 7.605 -27.312 -1.293 1 88.94 75 ASN B C 1
ATOM 2376 O O . ASN B 1 75 ? 7.977 -28.359 -0.751 1 88.94 75 ASN B O 1
ATOM 2380 N N . GLY B 1 76 ? 7.008 -27.312 -2.475 1 84.88 76 GLY B N 1
ATOM 2381 C CA . GLY B 1 76 ? 6.984 -28.469 -3.35 1 84.88 76 GLY B CA 1
ATOM 2382 C C . GLY B 1 76 ? 5.938 -29.5 -2.955 1 84.88 76 GLY B C 1
ATOM 2383 O O . GLY B 1 76 ? 5.941 -30.625 -3.455 1 84.88 76 GLY B O 1
ATOM 2384 N N . ASN B 1 77 ? 5.188 -29.156 -1.962 1 90.75 77 ASN B N 1
ATOM 2385 C CA . ASN B 1 77 ? 4.066 -30.031 -1.619 1 90.75 77 ASN B CA 1
ATOM 2386 C C . ASN B 1 77 ? 2.852 -29.766 -2.5 1 90.75 77 ASN B C 1
ATOM 2388 O O . ASN B 1 77 ? 1.842 -29.234 -2.027 1 90.75 77 ASN B O 1
ATOM 2392 N N . ALA B 1 78 ? 2.994 -30.188 -3.699 1 92 78 ALA B N 1
ATOM 2393 C CA . ALA B 1 78 ? 1.97 -29.938 -4.711 1 92 78 ALA B CA 1
ATOM 2394 C C . ALA B 1 78 ? 0.655 -30.609 -4.34 1 92 78 ALA B C 1
ATOM 2396 O O . ALA B 1 78 ? -0.42 -30.031 -4.508 1 92 78 ALA B O 1
ATOM 2397 N N . LEU B 1 79 ? 0.714 -31.828 -3.818 1 91.31 79 LEU B N 1
ATOM 2398 C CA . LEU B 1 79 ? -0.498 -32.562 -3.502 1 91.31 79 LEU B CA 1
ATOM 2399 C C . LEU B 1 79 ? -1.284 -31.891 -2.389 1 91.31 79 LEU B C 1
ATOM 2401 O O . LEU B 1 79 ? -2.512 -31.797 -2.453 1 91.31 79 LEU B O 1
ATOM 2405 N N . GLY B 1 80 ? -0.55 -31.469 -1.391 1 95.44 80 GLY B N 1
ATOM 2406 C CA . GLY B 1 80 ? -1.212 -30.703 -0.343 1 95.44 80 GLY B CA 1
ATOM 2407 C C . GLY B 1 80 ? -1.868 -29.438 -0.852 1 95.44 80 GLY B C 1
ATOM 2408 O O . GLY B 1 80 ? -2.996 -29.125 -0.468 1 95.44 80 GLY B O 1
ATOM 2409 N N . ALA B 1 81 ? -1.177 -28.703 -1.72 1 97.12 81 ALA B N 1
ATOM 2410 C CA . ALA B 1 81 ? -1.721 -27.484 -2.314 1 97.12 81 ALA B CA 1
ATOM 2411 C C . ALA B 1 81 ? -2.977 -27.797 -3.127 1 97.12 81 ALA B C 1
ATOM 2413 O O . ALA B 1 81 ? -3.979 -27.078 -3.018 1 97.12 81 ALA B O 1
ATOM 2414 N N . ILE B 1 82 ? -2.926 -28.859 -3.898 1 96.75 82 ILE B N 1
ATOM 2415 C CA . ILE B 1 82 ? -4.043 -29.25 -4.758 1 96.75 82 ILE B CA 1
ATOM 2416 C C . ILE B 1 82 ? -5.254 -29.609 -3.898 1 96.75 82 ILE B C 1
ATOM 2418 O O . ILE B 1 82 ? -6.363 -29.125 -4.148 1 96.75 82 ILE B O 1
ATOM 2422 N N . GLN B 1 83 ? -5.012 -30.359 -2.887 1 96.31 83 GLN B N 1
ATOM 2423 C CA . GLN B 1 83 ? -6.098 -30.812 -2.021 1 96.31 83 GLN B CA 1
ATOM 2424 C C . GLN B 1 83 ? -6.781 -29.625 -1.336 1 96.31 83 GLN B C 1
ATOM 2426 O O . GLN B 1 83 ? -8.008 -29.516 -1.358 1 96.31 83 GLN B O 1
ATOM 2431 N N . LEU B 1 84 ? -6.012 -28.797 -0.752 1 96.69 84 LEU B N 1
ATOM 2432 C CA . LEU B 1 84 ? -6.578 -27.656 -0.051 1 96.69 84 LEU B CA 1
ATOM 2433 C C . LEU B 1 84 ? -7.273 -26.719 -1.025 1 96.69 84 LEU B C 1
ATOM 2435 O O . LEU B 1 84 ? -8.32 -26.141 -0.706 1 96.69 84 LEU B O 1
ATOM 2439 N N . THR B 1 85 ? -6.707 -26.516 -2.174 1 97.44 85 THR B N 1
ATOM 2440 C CA . THR B 1 85 ? -7.324 -25.672 -3.193 1 97.44 85 THR B CA 1
ATOM 2441 C C . THR B 1 85 ? -8.68 -26.219 -3.605 1 97.44 85 THR B C 1
ATOM 2443 O O . THR B 1 85 ? -9.648 -25.469 -3.754 1 97.44 85 THR B O 1
ATOM 2446 N N . GLU B 1 86 ? -8.773 -27.484 -3.783 1 95.69 86 GLU B N 1
ATOM 2447 C CA . GLU B 1 86 ? -10.031 -28.125 -4.18 1 95.69 86 GLU B CA 1
ATOM 2448 C C . GLU B 1 86 ? -11.102 -27.938 -3.105 1 95.69 86 GLU B C 1
ATOM 2450 O O . GLU B 1 86 ? -12.289 -27.844 -3.416 1 95.69 86 GLU B O 1
ATOM 2455 N N . GLN B 1 87 ? -10.68 -27.891 -1.886 1 94.31 87 GLN B N 1
ATOM 2456 C CA . GLN B 1 87 ? -11.609 -27.641 -0.788 1 94.31 87 GLN B CA 1
ATOM 2457 C C . GLN B 1 87 ? -12.148 -26.203 -0.846 1 94.31 87 GLN B C 1
ATOM 2459 O O . GLN B 1 87 ? -13.336 -25.984 -0.601 1 94.31 87 GLN B O 1
ATOM 2464 N N . MET B 1 88 ? -11.305 -25.281 -1.227 1 93.38 88 MET B N 1
ATOM 2465 C CA . MET B 1 88 ? -11.664 -23.859 -1.247 1 93.38 88 MET B CA 1
ATOM 2466 C C . MET B 1 88 ? -12.367 -23.5 -2.549 1 93.38 88 MET B C 1
ATOM 2468 O O . MET B 1 88 ? -13.289 -22.672 -2.553 1 93.38 88 MET B O 1
ATOM 2472 N N . SER B 1 89 ? -11.945 -24.016 -3.58 1 93.94 89 SER B N 1
ATOM 2473 C CA . SER B 1 89 ? -12.422 -23.719 -4.926 1 93.94 89 SER B CA 1
ATOM 2474 C C . SER B 1 89 ? -12.609 -25 -5.742 1 93.94 89 SER B C 1
ATOM 2476 O O . SER B 1 89 ? -11.781 -25.312 -6.598 1 93.94 89 SER B O 1
ATOM 2478 N N . PRO B 1 90 ? -13.82 -25.453 -5.543 1 92.06 90 PRO B N 1
ATOM 2479 C CA . PRO B 1 90 ? -14.07 -26.688 -6.277 1 92.06 90 PRO B CA 1
ATOM 2480 C C . PRO B 1 90 ? -14.039 -26.5 -7.793 1 92.06 90 PRO B C 1
ATOM 2482 O O . PRO B 1 90 ? -14.477 -25.453 -8.297 1 92.06 90 PRO B O 1
ATOM 2485 N N . ASP B 1 91 ? -13.508 -27.297 -8.555 1 91.88 91 ASP B N 1
ATOM 2486 C CA . ASP B 1 91 ? -13.5 -27.391 -10.008 1 91.88 91 ASP B CA 1
ATOM 2487 C C . ASP B 1 91 ? -12.523 -26.391 -10.617 1 91.88 91 ASP B C 1
ATOM 2489 O O . ASP B 1 91 ? -12.562 -26.125 -11.82 1 91.88 91 ASP B O 1
ATOM 2493 N N . LEU B 1 92 ? -11.766 -25.766 -9.727 1 95.88 92 LEU B N 1
ATOM 2494 C CA . LEU B 1 92 ? -10.789 -24.812 -10.242 1 95.88 92 LEU B CA 1
ATOM 2495 C C . LEU B 1 92 ? -9.867 -25.469 -11.258 1 95.88 92 LEU B C 1
ATOM 2497 O O . LEU B 1 92 ? -9.68 -24.969 -12.367 1 95.88 92 LEU B O 1
ATOM 2501 N N . PHE B 1 93 ? -9.445 -26.656 -10.945 1 95.19 93 PHE B N 1
ATOM 2502 C CA . PHE B 1 93 ? -8.453 -27.328 -11.773 1 95.19 93 PHE B CA 1
ATOM 2503 C C . PHE B 1 93 ? -9.102 -27.969 -12.984 1 95.19 93 PHE B C 1
ATOM 2505 O O . PHE B 1 93 ? -8.422 -28.281 -13.969 1 95.19 93 PHE B O 1
ATOM 2512 N N . GLU B 1 94 ? -10.375 -28.172 -12.938 1 92.81 94 GLU B N 1
ATOM 2513 C CA . GLU B 1 94 ? -11.102 -28.641 -14.117 1 92.81 94 GLU B CA 1
ATOM 2514 C C . GLU B 1 94 ? -11.148 -27.578 -15.195 1 92.81 94 GLU B C 1
ATOM 2516 O O . GLU B 1 94 ? -11.102 -27.875 -16.391 1 92.81 94 GLU B O 1
ATOM 2521 N N . ASN B 1 95 ? -11.211 -26.375 -14.695 1 92.06 95 ASN B N 1
ATOM 2522 C CA . ASN B 1 95 ? -11.328 -25.25 -15.609 1 92.06 95 ASN B CA 1
ATOM 2523 C C . ASN B 1 95 ? -9.969 -24.656 -15.961 1 92.06 95 ASN B C 1
ATOM 2525 O O . ASN B 1 95 ? -9.836 -23.906 -16.922 1 92.06 95 ASN B O 1
ATOM 2529 N N . ASP B 1 96 ? -9 -25.047 -15.156 1 94.44 96 ASP B N 1
ATOM 2530 C CA . ASP B 1 96 ? -7.645 -24.562 -15.406 1 94.44 96 ASP B CA 1
ATOM 2531 C C . ASP B 1 96 ? -6.629 -25.703 -15.289 1 94.44 96 ASP B C 1
ATOM 2533 O O . ASP B 1 96 ? -5.844 -25.75 -14.336 1 94.44 96 ASP B O 1
ATOM 2537 N N . LYS B 1 97 ? -6.539 -26.484 -16.312 1 94.12 97 LYS B N 1
ATOM 2538 C CA . LYS B 1 97 ? -5.656 -27.656 -16.344 1 94.12 97 LYS B CA 1
ATOM 2539 C C . LYS B 1 97 ? -4.191 -27.234 -16.375 1 94.12 97 LYS B C 1
ATOM 2541 O O . LYS B 1 97 ? -3.324 -27.953 -15.867 1 94.12 97 LYS B O 1
ATOM 2546 N N . GLY B 1 98 ? -3.986 -26.094 -16.906 1 95.06 98 GLY B N 1
ATOM 2547 C CA . GLY B 1 98 ? -2.631 -25.562 -16.938 1 95.06 98 GLY B CA 1
ATOM 2548 C C . GLY B 1 98 ? -2.064 -25.312 -15.547 1 95.06 98 GLY B C 1
ATOM 2549 O O . GLY B 1 98 ? -0.9 -25.625 -15.281 1 95.06 98 GLY B O 1
ATOM 2550 N N . LEU B 1 99 ? -2.936 -24.812 -14.75 1 95.75 99 LEU B N 1
ATOM 2551 C CA . LEU B 1 99 ? -2.52 -24.562 -13.375 1 95.75 99 LEU B CA 1
ATOM 2552 C C . LEU B 1 99 ? -2.24 -25.859 -12.641 1 95.75 99 LEU B C 1
ATOM 2554 O O . LEU B 1 99 ? -1.285 -25.953 -11.867 1 95.75 99 LEU B O 1
ATOM 2558 N N . LEU B 1 100 ? -3.074 -26.812 -12.875 1 96.12 100 LEU B N 1
ATOM 2559 C CA . LEU B 1 100 ? -2.848 -28.125 -12.281 1 96.12 100 LEU B CA 1
ATOM 2560 C C . LEU B 1 100 ? -1.513 -28.703 -12.742 1 96.12 100 LEU B C 1
ATOM 2562 O O . LEU B 1 100 ? -0.736 -29.203 -11.93 1 96.12 100 LEU B O 1
ATOM 2566 N N . PHE B 1 101 ? -1.24 -28.625 -14.008 1 96.5 101 PHE B N 1
ATOM 2567 C CA . PHE B 1 101 ? 0.017 -29.094 -14.57 1 96.5 101 PHE B CA 1
ATOM 2568 C C . PHE B 1 101 ? 1.203 -28.406 -13.906 1 96.5 101 PHE B C 1
ATOM 2570 O O . PHE B 1 101 ? 2.18 -29.062 -13.531 1 96.5 101 PHE B O 1
ATOM 2577 N N . ASP B 1 102 ? 1.059 -27.109 -13.766 1 95.69 102 ASP B N 1
ATOM 2578 C CA . ASP B 1 102 ? 2.139 -26.344 -13.148 1 95.69 102 ASP B CA 1
ATOM 2579 C C . ASP B 1 102 ? 2.406 -26.828 -11.727 1 95.69 102 ASP B C 1
ATOM 2581 O O . ASP B 1 102 ? 3.562 -26.969 -11.32 1 95.69 102 ASP B O 1
ATOM 2585 N N . LEU B 1 103 ? 1.403 -27.078 -10.953 1 96.19 103 LEU B N 1
ATOM 2586 C CA . LEU B 1 103 ? 1.544 -27.516 -9.562 1 96.19 103 LEU B CA 1
ATOM 2587 C C . LEU B 1 103 ? 2.174 -28.906 -9.492 1 96.19 103 LEU B C 1
ATOM 2589 O O . LEU B 1 103 ? 3.092 -29.125 -8.703 1 96.19 103 LEU B O 1
ATOM 2593 N N . LEU B 1 104 ? 1.701 -29.766 -10.336 1 95.75 104 LEU B N 1
ATOM 2594 C CA . LEU B 1 104 ? 2.25 -31.109 -10.375 1 95.75 104 LEU B CA 1
ATOM 2595 C C . LEU B 1 104 ? 3.717 -31.094 -10.789 1 95.75 104 LEU B C 1
ATOM 2597 O O . LEU B 1 104 ? 4.527 -31.859 -10.266 1 95.75 104 LEU B O 1
ATOM 2601 N N . SER B 1 105 ? 4.027 -30.234 -11.695 1 95.88 105 SER B N 1
ATOM 2602 C CA . SER B 1 105 ? 5.402 -30.109 -12.164 1 95.88 105 SER B CA 1
ATOM 2603 C C . SER B 1 105 ? 6.336 -29.672 -11.039 1 95.88 105 SER B C 1
ATOM 2605 O O . SER B 1 105 ? 7.516 -30.031 -11.023 1 95.88 105 SER B O 1
ATOM 2607 N N . LEU B 1 106 ? 5.781 -28.906 -10.102 1 95 106 LEU B N 1
ATOM 2608 C CA . LEU B 1 106 ? 6.598 -28.516 -8.961 1 95 106 LEU B CA 1
ATOM 2609 C C . LEU B 1 106 ? 7.031 -29.719 -8.148 1 95 106 LEU B C 1
ATOM 2611 O O . LEU B 1 106 ? 8.18 -29.797 -7.695 1 95 106 LEU B O 1
ATOM 2615 N N . ARG B 1 107 ? 6.129 -30.641 -7.941 1 94 107 ARG B N 1
ATOM 2616 C CA . ARG B 1 107 ? 6.469 -31.859 -7.23 1 94 107 ARG B CA 1
ATOM 2617 C C . ARG B 1 107 ? 7.527 -32.656 -7.988 1 94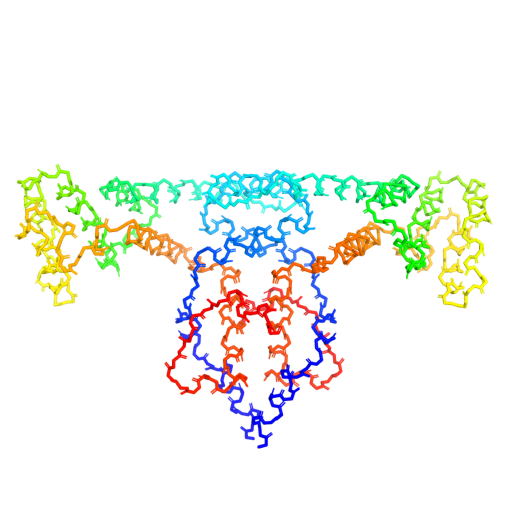 107 ARG B C 1
ATOM 2619 O O . ARG B 1 107 ? 8.461 -33.188 -7.387 1 94 107 ARG B O 1
ATOM 2626 N N . PHE B 1 108 ? 7.367 -32.688 -9.289 1 95.06 108 PHE B N 1
ATOM 2627 C CA . PHE B 1 108 ? 8.328 -33.406 -10.141 1 95.06 108 PHE B CA 1
ATOM 2628 C C . PHE B 1 108 ? 9.719 -32.781 -9.992 1 95.06 108 PHE B C 1
ATOM 2630 O O . PHE B 1 108 ? 10.695 -33.531 -9.805 1 95.06 108 PHE B O 1
ATOM 2637 N N . VAL B 1 109 ? 9.734 -31.516 -10.039 1 94.31 109 VAL B N 1
ATOM 2638 C CA . VAL B 1 109 ? 10.992 -30.781 -9.93 1 94.31 109 VAL B CA 1
ATOM 2639 C C . VAL B 1 109 ? 11.617 -31.031 -8.555 1 94.31 109 VAL B C 1
ATOM 2641 O O . VAL B 1 109 ? 12.836 -31.188 -8.438 1 94.31 109 VAL B O 1
ATOM 2644 N N . GLU B 1 110 ? 10.836 -31.047 -7.582 1 92.81 110 GLU B N 1
ATOM 2645 C CA . GLU B 1 110 ? 11.312 -31.312 -6.227 1 92.81 110 GLU B CA 1
ATOM 2646 C C . GLU B 1 110 ? 11.969 -32.688 -6.129 1 92.81 110 GLU B C 1
ATOM 2648 O O . GLU B 1 110 ? 13.031 -32.812 -5.52 1 92.81 110 GLU B O 1
ATOM 2653 N N . LEU B 1 111 ? 11.367 -33.656 -6.699 1 93 111 LEU B N 1
ATOM 2654 C CA . LEU B 1 111 ? 11.898 -35.031 -6.688 1 93 111 LEU B CA 1
ATOM 2655 C C . LEU B 1 111 ? 13.234 -35.094 -7.418 1 93 111 LEU B C 1
ATOM 2657 O O . LEU B 1 111 ? 14.188 -35.688 -6.926 1 93 111 LEU B O 1
ATOM 2661 N N . ILE B 1 112 ? 13.32 -34.406 -8.523 1 93.62 112 ILE B N 1
ATOM 2662 C CA . ILE B 1 112 ? 14.547 -34.375 -9.312 1 93.62 112 ILE B CA 1
ATOM 2663 C C . ILE B 1 112 ? 15.656 -33.688 -8.523 1 93.62 112 ILE B C 1
ATOM 2665 O O . ILE B 1 112 ? 16.797 -34.188 -8.469 1 93.62 112 ILE B O 1
ATOM 2669 N N . SER B 1 113 ? 15.289 -32.625 -7.941 1 91.44 113 SER B N 1
ATOM 2670 C CA . SER B 1 113 ? 16.266 -31.875 -7.184 1 91.44 113 SER B CA 1
ATOM 2671 C C . SER B 1 113 ? 16.781 -32.656 -5.984 1 91.44 113 SER B C 1
ATOM 2673 O O . SER B 1 113 ? 17.922 -32.469 -5.543 1 91.44 113 SER B O 1
ATOM 2675 N N . SER B 1 114 ? 15.961 -33.5 -5.441 1 91.38 114 SER B N 1
ATOM 2676 C CA . SER B 1 114 ? 16.344 -34.312 -4.301 1 91.38 114 SER B CA 1
ATOM 2677 C C . SER B 1 114 ? 17.031 -35.625 -4.75 1 91.38 114 SER B C 1
ATOM 2679 O O . SER B 1 114 ? 17.234 -36.531 -3.945 1 91.38 114 SER B O 1
ATOM 2681 N N . LYS B 1 115 ? 17.219 -35.719 -5.996 1 91.25 115 LYS B N 1
ATOM 2682 C CA . LYS B 1 115 ? 17.906 -36.844 -6.613 1 91.25 115 LYS B CA 1
ATOM 2683 C C . LYS B 1 115 ? 17.125 -38.156 -6.441 1 91.25 115 LYS B C 1
ATOM 2685 O O . LYS B 1 115 ? 17.703 -39.219 -6.277 1 91.25 115 LYS B O 1
ATOM 2690 N N . GLU B 1 116 ? 15.883 -38.031 -6.352 1 92.44 116 GLU B N 1
ATOM 2691 C CA . GLU B 1 116 ? 14.961 -39.156 -6.359 1 92.44 116 GLU B CA 1
ATOM 2692 C C . GLU B 1 116 ? 14.414 -39.406 -7.762 1 92.44 116 GLU B C 1
ATOM 2694 O O . GLU B 1 116 ? 13.203 -39.344 -7.984 1 92.44 116 GLU B O 1
ATOM 2699 N N . CYS B 1 117 ? 15.25 -39.844 -8.586 1 90.44 117 CYS B N 1
ATOM 2700 C CA . CYS B 1 117 ? 14.945 -39.906 -10.016 1 90.44 117 CYS B CA 1
ATOM 2701 C C . CYS B 1 117 ? 13.891 -41 -10.281 1 90.44 117 CYS B C 1
ATOM 2703 O O . CYS B 1 117 ? 13.008 -40.812 -11.117 1 90.44 117 CYS B O 1
ATOM 2705 N N . THR B 1 118 ? 14.023 -42.062 -9.531 1 93.69 118 THR B N 1
ATOM 2706 C CA . THR B 1 118 ? 13.055 -43.156 -9.719 1 93.69 118 THR B CA 1
ATOM 2707 C C . THR B 1 118 ? 11.648 -42.688 -9.336 1 93.69 118 THR B C 1
ATOM 2709 O O . THR B 1 118 ? 10.695 -42.875 -10.094 1 93.69 118 THR B O 1
ATOM 2712 N N . GLU B 1 119 ? 11.578 -42.094 -8.211 1 94.69 119 GLU B N 1
ATOM 2713 C CA . GLU B 1 119 ? 10.289 -41.562 -7.754 1 94.69 119 GLU B CA 1
ATOM 2714 C C . GLU B 1 119 ? 9.773 -40.5 -8.695 1 94.69 119 GLU B C 1
ATOM 2716 O O . GLU B 1 119 ? 8.562 -40.375 -8.93 1 94.69 119 GLU B O 1
ATOM 2721 N N . ALA B 1 120 ? 10.633 -39.688 -9.258 1 94.69 120 ALA B N 1
ATOM 2722 C CA . ALA B 1 120 ? 10.266 -38.625 -10.195 1 94.69 120 ALA B CA 1
ATOM 2723 C C . ALA B 1 120 ? 9.633 -39.219 -11.461 1 94.69 120 ALA B C 1
ATOM 2725 O O . ALA B 1 120 ? 8.594 -38.719 -11.922 1 94.69 120 ALA B O 1
ATOM 2726 N N . LEU B 1 121 ? 10.258 -40.188 -11.93 1 93.31 121 LEU B N 1
ATOM 2727 C CA . LEU B 1 121 ? 9.766 -40.844 -13.141 1 93.31 121 LEU B CA 1
ATOM 2728 C C . LEU B 1 121 ? 8.398 -41.469 -12.906 1 93.31 121 LEU B C 1
ATOM 2730 O O . LEU B 1 121 ? 7.512 -41.344 -13.758 1 93.31 121 LEU B O 1
ATOM 2734 N N . GLU B 1 122 ? 8.305 -42.156 -11.789 1 95.12 122 GLU B N 1
ATOM 2735 C CA . GLU B 1 122 ? 7.023 -42.781 -11.445 1 95.12 122 GLU B CA 1
ATOM 2736 C C . GLU B 1 122 ? 5.926 -41.719 -11.328 1 95.12 122 GLU B C 1
ATOM 2738 O O . GLU B 1 122 ? 4.809 -41.938 -11.812 1 95.12 122 GLU B O 1
ATOM 2743 N N . PHE B 1 123 ? 6.242 -40.688 -10.695 1 94.5 123 PHE B N 1
ATOM 2744 C CA . PHE B 1 123 ? 5.289 -39.594 -10.516 1 94.5 123 PHE B CA 1
ATOM 2745 C C . PHE B 1 123 ? 4.879 -39 -11.859 1 94.5 123 PHE B C 1
ATOM 2747 O O . PHE B 1 123 ? 3.695 -38.781 -12.102 1 94.5 123 PHE B O 1
ATOM 2754 N N . ALA B 1 124 ? 5.82 -38.75 -12.711 1 94.69 124 ALA B N 1
ATOM 2755 C CA . ALA B 1 124 ? 5.555 -38.156 -14.031 1 94.69 124 ALA B CA 1
ATOM 2756 C C . ALA B 1 124 ? 4.645 -39.094 -14.844 1 94.69 124 ALA B C 1
ATOM 2758 O O . ALA B 1 124 ? 3.703 -38.625 -15.492 1 94.69 124 ALA B O 1
ATOM 2759 N N . GLN B 1 125 ? 4.977 -40.281 -14.766 1 94.06 125 GLN B N 1
ATOM 2760 C CA . GLN B 1 125 ? 4.188 -41.25 -15.516 1 94.06 125 GLN B CA 1
ATOM 2761 C C . GLN B 1 125 ? 2.744 -41.281 -15.016 1 94.06 125 GLN B C 1
ATOM 2763 O O . GLN B 1 125 ? 1.811 -41.438 -15.812 1 94.06 125 GLN B O 1
ATOM 2768 N N . ALA B 1 126 ? 2.623 -41.188 -13.789 1 94.38 126 ALA B N 1
ATOM 2769 C CA . ALA B 1 126 ? 1.301 -41.312 -13.18 1 94.38 126 ALA B CA 1
ATOM 2770 C C . ALA B 1 126 ? 0.513 -40 -13.312 1 94.38 126 ALA B C 1
ATOM 2772 O O . ALA B 1 126 ? -0.698 -40.031 -13.539 1 94.38 126 ALA B O 1
ATOM 2773 N N . LYS B 1 127 ? 1.153 -38.875 -13.141 1 94.44 127 LYS B N 1
ATOM 2774 C CA . LYS B 1 127 ? 0.412 -37.625 -12.938 1 94.44 127 LYS B CA 1
ATOM 2775 C C . LYS B 1 127 ? 0.633 -36.656 -14.094 1 94.44 127 LYS B C 1
ATOM 2777 O O . LYS B 1 127 ? -0.237 -35.844 -14.406 1 94.44 127 LYS B O 1
ATOM 2782 N N . LEU B 1 128 ? 1.766 -36.75 -14.812 1 94.62 128 LEU B N 1
ATOM 2783 C CA . LEU B 1 128 ? 2.09 -35.75 -15.836 1 94.62 128 LEU B CA 1
ATOM 2784 C C . LEU B 1 128 ? 1.84 -36.312 -17.234 1 94.62 128 LEU B C 1
ATOM 2786 O O . LEU B 1 128 ? 1.479 -35.562 -18.141 1 94.62 128 LEU B O 1
ATOM 2790 N N . THR B 1 129 ? 1.938 -37.562 -17.391 1 93 129 THR B N 1
ATOM 2791 C CA . THR B 1 129 ? 1.827 -38.188 -18.703 1 93 129 THR B CA 1
ATOM 2792 C C . THR B 1 129 ? 0.475 -37.906 -19.344 1 93 129 THR B C 1
ATOM 2794 O O . THR B 1 129 ? 0.391 -37.688 -20.547 1 93 129 THR B O 1
ATOM 2797 N N . PRO B 1 130 ? -0.602 -37.906 -18.547 1 93.06 130 PRO B N 1
ATOM 2798 C CA . PRO B 1 130 ? -1.904 -37.625 -19.141 1 93.06 130 PRO B CA 1
ATOM 2799 C C . PRO B 1 130 ? -1.933 -36.281 -19.844 1 93.06 130 PRO B C 1
ATOM 2801 O O . PRO B 1 130 ? -2.719 -36.062 -20.781 1 93.06 130 PRO B O 1
ATOM 2804 N N . PHE B 1 131 ? -1.178 -35.344 -19.469 1 93 131 PHE B N 1
ATOM 2805 C CA . PHE B 1 131 ? -1.146 -34 -20.078 1 93 131 PHE B CA 1
ATOM 2806 C C . PHE B 1 131 ? -0.444 -34.062 -21.422 1 93 131 PHE B C 1
ATOM 2808 O O . PHE B 1 131 ? -0.587 -33.125 -22.234 1 93 131 PHE B O 1
ATOM 2815 N N . GLY B 1 132 ? 0.268 -35.094 -21.688 1 90.75 132 GLY B N 1
ATOM 2816 C CA . GLY B 1 132 ? 0.931 -35.281 -22.969 1 90.75 132 GLY B CA 1
ATOM 2817 C C . GLY B 1 132 ? -0.038 -35.5 -24.125 1 90.75 132 GLY B C 1
ATOM 2818 O O . GLY B 1 132 ? 0.33 -35.312 -25.297 1 90.75 132 GLY B O 1
ATOM 2819 N N . LYS B 1 133 ? -1.213 -35.812 -23.766 1 91.25 133 LYS B N 1
ATOM 2820 C CA . LYS B 1 133 ? -2.238 -36 -24.781 1 91.25 133 LYS B CA 1
ATOM 2821 C C . LYS B 1 133 ? -2.852 -34.688 -25.203 1 91.25 133 LYS B C 1
ATOM 2823 O O . LYS B 1 133 ? -3.572 -34.625 -26.203 1 91.25 133 LYS B O 1
ATOM 2828 N N . MET B 1 134 ? -2.555 -33.75 -24.484 1 91 134 MET B N 1
ATOM 2829 C CA . MET B 1 134 ? -3.051 -32.406 -24.797 1 91 134 MET B CA 1
ATOM 2830 C C . MET B 1 134 ? -1.969 -31.562 -25.453 1 91 134 MET B C 1
ATOM 2832 O O . MET B 1 134 ? -0.927 -31.297 -24.859 1 91 134 MET B O 1
ATOM 2836 N N . GLN B 1 135 ? -2.195 -31.062 -26.594 1 90.75 135 GLN B N 1
ATOM 2837 C CA . GLN B 1 135 ? -1.207 -30.406 -27.438 1 90.75 135 GLN B CA 1
ATOM 2838 C C . GLN B 1 135 ? -0.558 -29.219 -26.719 1 90.75 135 GLN B C 1
ATOM 2840 O O . GLN B 1 135 ? 0.651 -29.016 -26.828 1 90.75 135 GLN B O 1
ATOM 2845 N N . ASP B 1 136 ? -1.315 -28.578 -25.906 1 91.56 136 ASP B N 1
ATOM 2846 C CA . ASP B 1 136 ? -0.859 -27.344 -25.281 1 91.56 136 ASP B CA 1
ATOM 2847 C C . ASP B 1 136 ? 0.219 -27.625 -24.234 1 91.56 136 ASP B C 1
ATOM 2849 O O . ASP B 1 136 ? 0.971 -26.719 -23.859 1 91.56 136 ASP B O 1
ATOM 2853 N N . TYR B 1 137 ? 0.333 -28.906 -23.781 1 92.44 137 TYR B N 1
ATOM 2854 C CA . TYR B 1 137 ? 1.201 -29.172 -22.641 1 92.44 137 TYR B CA 1
ATOM 2855 C C . TYR B 1 137 ? 2.387 -30.047 -23.047 1 92.44 137 TYR B C 1
ATOM 2857 O O . TYR B 1 137 ? 3.291 -30.281 -22.234 1 92.44 137 TYR B O 1
ATOM 2865 N N . VAL B 1 138 ? 2.443 -30.422 -24.25 1 92.25 138 VAL B N 1
ATOM 2866 C CA . VAL B 1 138 ? 3.461 -31.359 -24.719 1 92.25 138 VAL B CA 1
ATOM 2867 C C . VAL B 1 138 ? 4.844 -30.734 -24.594 1 92.25 138 VAL B C 1
ATOM 2869 O O . VAL B 1 138 ? 5.77 -31.344 -24.047 1 92.25 138 VAL B O 1
ATOM 2872 N N . GLU B 1 139 ? 4.914 -29.547 -25.109 1 92.62 139 GLU B N 1
ATOM 2873 C CA . GLU B 1 139 ? 6.199 -28.859 -25.078 1 92.62 139 GLU B CA 1
ATOM 2874 C C . GLU B 1 139 ? 6.664 -28.641 -23.625 1 92.62 139 GLU B C 1
ATOM 2876 O O . GLU B 1 139 ? 7.84 -28.844 -23.312 1 92.62 139 GLU B O 1
ATOM 2881 N N . LYS B 1 140 ? 5.75 -28.266 -22.812 1 93 140 LYS B N 1
ATOM 2882 C CA . LYS B 1 140 ? 6.082 -28.047 -21.406 1 93 140 LYS B CA 1
ATOM 2883 C C . LYS B 1 140 ? 6.527 -29.344 -20.734 1 93 140 LYS B C 1
ATOM 2885 O O . LYS B 1 140 ? 7.488 -29.359 -19.969 1 93 140 LYS B O 1
ATOM 2890 N N . LEU B 1 141 ? 5.836 -30.375 -21.078 1 92.94 141 LEU B N 1
ATOM 2891 C CA . LEU B 1 141 ? 6.188 -31.688 -20.531 1 92.94 141 LEU B CA 1
ATOM 2892 C C . LEU B 1 141 ? 7.59 -32.094 -20.969 1 92.94 141 LEU B C 1
ATOM 2894 O O . LEU B 1 141 ? 8.367 -32.625 -20.172 1 92.94 141 LEU B O 1
ATOM 2898 N N . GLU B 1 142 ? 7.914 -31.812 -22.188 1 93 142 GLU B N 1
ATOM 2899 C CA . GLU B 1 142 ? 9.242 -32.156 -22.703 1 93 142 GLU B CA 1
ATOM 2900 C C . GLU B 1 142 ? 10.328 -31.375 -21.969 1 93 142 GLU B C 1
ATOM 2902 O O . GLU B 1 142 ? 11.398 -31.922 -21.672 1 93 142 GLU B O 1
ATOM 2907 N N . ASP B 1 143 ? 10.031 -30.188 -21.766 1 93.44 143 ASP B N 1
ATOM 2908 C CA . ASP B 1 143 ? 10.984 -29.359 -21.016 1 93.44 143 ASP B CA 1
ATOM 2909 C C . ASP B 1 143 ? 11.266 -29.938 -19.641 1 93.44 143 ASP B C 1
ATOM 2911 O O . ASP B 1 143 ? 12.422 -30.047 -19.219 1 93.44 143 ASP B O 1
ATOM 2915 N N . PHE B 1 144 ? 10.289 -30.344 -18.922 1 93.62 144 PHE B N 1
ATOM 2916 C CA . PHE B 1 144 ? 10.469 -30.906 -17.578 1 93.62 144 PHE B CA 1
ATOM 2917 C C . PHE B 1 144 ? 11.188 -32.25 -17.641 1 93.62 144 PHE B C 1
ATOM 2919 O O . PHE B 1 144 ? 12.055 -32.531 -16.812 1 93.62 144 PHE B O 1
ATOM 2926 N N . MET B 1 145 ? 10.906 -33.031 -18.688 1 91.12 145 MET B N 1
ATOM 2927 C CA . MET B 1 145 ? 11.547 -34.344 -18.828 1 91.12 145 MET B CA 1
ATOM 2928 C C . MET B 1 145 ? 13.023 -34.188 -19.156 1 91.12 145 MET B C 1
ATOM 2930 O O . MET B 1 145 ? 13.836 -35.031 -18.781 1 91.12 145 MET B O 1
ATOM 2934 N N . ALA B 1 146 ? 13.258 -33.094 -19.797 1 92 146 ALA B N 1
ATOM 2935 C CA . ALA B 1 146 ? 14.648 -32.844 -20.156 1 92 146 ALA B CA 1
ATOM 2936 C C . ALA B 1 146 ? 15.523 -32.719 -18.922 1 92 146 ALA B C 1
ATOM 2938 O O . ALA B 1 146 ? 16.719 -33 -18.969 1 92 146 ALA B O 1
ATOM 2939 N N . LEU B 1 147 ? 14.961 -32.406 -17.828 1 93.25 147 LEU B N 1
ATOM 2940 C CA . LEU B 1 147 ? 15.719 -32.281 -16.594 1 93.25 147 LEU B CA 1
ATOM 2941 C C . LEU B 1 147 ? 16.312 -33.625 -16.172 1 93.25 147 LEU B C 1
ATOM 2943 O O . LEU B 1 147 ? 17.391 -33.688 -15.57 1 93.25 147 LEU B O 1
ATOM 2947 N N . LEU B 1 148 ? 15.68 -34.688 -16.516 1 89.81 148 LEU B N 1
ATOM 2948 C CA . LEU B 1 148 ? 16.109 -36.031 -16.156 1 89.81 148 LEU B CA 1
ATOM 2949 C C . LEU B 1 148 ? 17.344 -36.469 -16.938 1 89.81 148 LEU B C 1
ATOM 2951 O O . LEU B 1 148 ? 18.062 -37.375 -16.531 1 89.81 148 LEU B O 1
ATOM 2955 N N . ALA B 1 149 ? 17.5 -35.781 -18.047 1 88.44 149 ALA B N 1
ATOM 2956 C CA . ALA B 1 149 ? 18.578 -36.156 -18.938 1 88.44 149 ALA B CA 1
ATOM 2957 C C . ALA B 1 149 ? 19.938 -35.688 -18.406 1 88.44 149 ALA B C 1
ATOM 2959 O O . ALA B 1 149 ? 20.984 -36.156 -18.859 1 88.44 149 ALA B O 1
ATOM 2960 N N . TYR B 1 150 ? 19.922 -34.906 -17.422 1 90.12 150 TYR B N 1
ATOM 2961 C CA . TYR B 1 150 ? 21.172 -34.344 -16.906 1 90.12 150 TYR B CA 1
ATOM 2962 C C . TYR B 1 150 ? 21.469 -34.906 -15.523 1 90.12 150 TYR B C 1
ATOM 2964 O O . TYR B 1 150 ? 20.578 -35.031 -14.68 1 90.12 150 TYR B O 1
ATOM 2972 N N . GLU B 1 151 ? 22.719 -35.156 -15.266 1 87.5 151 GLU B N 1
ATOM 2973 C CA . GLU B 1 151 ? 23.141 -35.594 -13.945 1 87.5 151 GLU B CA 1
ATOM 2974 C C . GLU B 1 151 ? 22.922 -34.5 -12.906 1 87.5 151 GLU B C 1
ATOM 2976 O O . GLU B 1 151 ? 22.516 -34.75 -11.773 1 87.5 151 GLU B O 1
ATOM 2981 N N . GLU B 1 152 ? 23.266 -33.344 -13.438 1 92.56 152 GLU B N 1
ATOM 2982 C CA . GLU B 1 152 ? 23 -32.156 -12.656 1 92.56 152 GLU B CA 1
ATOM 2983 C C . GLU B 1 152 ? 21.938 -31.266 -13.328 1 92.56 152 GLU B C 1
ATOM 2985 O O . GLU B 1 152 ? 22.266 -30.469 -14.203 1 92.56 152 GLU B O 1
ATOM 2990 N N . PRO B 1 153 ? 20.734 -31.422 -12.812 1 91.88 153 PRO B N 1
ATOM 2991 C CA . PRO B 1 153 ? 19.625 -30.703 -13.469 1 91.88 153 PRO B CA 1
ATOM 2992 C C . PRO B 1 153 ? 19.891 -29.203 -13.578 1 91.88 153 PRO B C 1
ATOM 2994 O O . PRO B 1 153 ? 19.359 -28.547 -14.484 1 91.88 153 PRO B O 1
ATOM 2997 N N . GLU B 1 154 ? 20.719 -28.656 -12.68 1 92.25 154 GLU B N 1
ATOM 2998 C CA . GLU B 1 154 ? 21.031 -27.234 -12.688 1 92.25 154 GLU B CA 1
ATOM 2999 C C . GLU B 1 154 ? 21.812 -26.844 -13.938 1 92.25 154 GLU B C 1
ATOM 3001 O O . GLU B 1 154 ? 21.906 -25.656 -14.281 1 92.25 154 GLU B O 1
ATOM 3006 N N . LYS B 1 155 ? 22.406 -27.75 -14.648 1 92.25 155 LYS B N 1
ATOM 3007 C CA . LYS B 1 155 ? 23.188 -27.5 -15.852 1 92.25 155 LYS B CA 1
ATOM 3008 C C . LYS B 1 155 ? 22.328 -27.625 -17.109 1 92.25 155 LYS B C 1
ATOM 3010 O O . LYS B 1 155 ? 22.781 -27.359 -18.219 1 92.25 155 LYS B O 1
ATOM 3015 N N . SER B 1 156 ? 21.062 -28.047 -16.859 1 92.19 156 SER B N 1
ATOM 3016 C CA . SER B 1 156 ? 20.125 -28.188 -17.984 1 92.19 156 SER B CA 1
ATOM 3017 C C . SER B 1 156 ? 19.766 -26.828 -18.578 1 92.19 156 SER B C 1
ATOM 3019 O O . SER B 1 156 ? 19.797 -25.812 -17.875 1 92.19 156 SER B O 1
ATOM 3021 N N . PRO B 1 157 ? 19.484 -26.75 -19.922 1 93.44 157 PRO B N 1
ATOM 3022 C CA . PRO B 1 157 ? 19.031 -25.484 -20.531 1 93.44 157 PRO B CA 1
ATOM 3023 C C . PRO B 1 157 ? 17.719 -24.984 -19.938 1 93.44 157 PRO B C 1
ATOM 3025 O O . PRO B 1 157 ? 17.375 -23.812 -20.094 1 93.44 157 PRO B O 1
ATOM 3028 N N . VAL B 1 158 ? 16.984 -25.797 -19.266 1 94.06 158 VAL B N 1
ATOM 3029 C CA . VAL B 1 158 ? 15.695 -25.406 -18.688 1 94.06 158 VAL B CA 1
ATOM 3030 C C . VAL B 1 158 ? 15.82 -25.312 -17.172 1 94.06 158 VAL B C 1
ATOM 3032 O O . VAL B 1 158 ? 14.867 -25.625 -16.453 1 94.06 158 VAL B O 1
ATOM 3035 N N . PHE B 1 159 ? 16.969 -24.891 -16.688 1 93.12 159 PHE B N 1
ATOM 3036 C CA . PHE B 1 159 ? 17.266 -24.844 -15.258 1 93.12 159 PHE B CA 1
ATOM 3037 C C . PHE B 1 159 ? 16.359 -23.828 -14.555 1 93.12 159 PHE B C 1
ATOM 3039 O O . PHE B 1 159 ? 16.203 -23.875 -13.336 1 93.12 159 PHE B O 1
ATOM 3046 N N . HIS B 1 160 ? 15.711 -22.906 -15.328 1 93.06 160 HIS B N 1
ATOM 3047 C CA . HIS B 1 160 ? 14.828 -21.906 -14.742 1 93.06 160 HIS B CA 1
ATOM 3048 C C . HIS B 1 160 ? 13.617 -22.562 -14.078 1 93.06 160 HIS B C 1
ATOM 3050 O O . HIS B 1 160 ? 13.031 -22 -13.156 1 93.06 160 HIS B O 1
ATOM 3056 N N . LEU B 1 161 ? 13.289 -23.766 -14.477 1 93.69 161 LEU B N 1
ATOM 3057 C CA . LEU B 1 161 ? 12.164 -24.5 -13.906 1 93.69 161 LEU B CA 1
ATOM 3058 C C . LEU B 1 161 ? 12.469 -24.938 -12.469 1 93.69 161 LEU B C 1
ATOM 3060 O O . LEU B 1 161 ? 11.555 -25.281 -11.719 1 93.69 161 LEU B O 1
ATOM 3064 N N . LEU B 1 162 ? 13.773 -24.875 -12.141 1 92.88 162 LEU B N 1
ATOM 3065 C CA . LEU B 1 162 ? 14.211 -25.281 -10.812 1 92.88 162 LEU B CA 1
ATOM 3066 C C . LEU B 1 162 ? 14.305 -24.094 -9.875 1 92.88 162 LEU B C 1
ATOM 3068 O O . LEU B 1 162 ? 14.539 -24.25 -8.672 1 92.88 162 LEU B O 1
ATOM 3072 N N . SER B 1 163 ? 14.039 -22.938 -10.375 1 91.44 163 SER B N 1
ATOM 3073 C CA . SER B 1 163 ? 14.312 -21.719 -9.633 1 91.44 163 SER B CA 1
ATOM 3074 C C . SER B 1 163 ? 13.195 -21.391 -8.648 1 91.44 163 SER B C 1
ATOM 3076 O O . SER B 1 163 ? 12.055 -21.812 -8.844 1 91.44 163 SER B O 1
ATOM 3078 N N . LEU B 1 164 ? 13.578 -20.656 -7.645 1 88.38 164 LEU B N 1
ATOM 3079 C CA . LEU B 1 164 ? 12.602 -20.156 -6.691 1 88.38 164 LEU B CA 1
ATOM 3080 C C . LEU B 1 164 ? 11.625 -19.203 -7.367 1 88.38 164 LEU B C 1
ATOM 3082 O O . LEU B 1 164 ? 10.445 -19.156 -7.008 1 88.38 164 LEU B O 1
ATOM 3086 N N . ASP B 1 165 ? 12.117 -18.547 -8.328 1 88.5 165 ASP B N 1
ATOM 3087 C CA . ASP B 1 165 ? 11.273 -17.609 -9.062 1 88.5 165 ASP B CA 1
ATOM 3088 C C . ASP B 1 165 ? 10.125 -18.344 -9.75 1 88.5 165 ASP B C 1
ATOM 3090 O O . ASP B 1 165 ? 8.992 -17.844 -9.773 1 88.5 165 ASP B O 1
ATOM 3094 N N . TYR B 1 166 ? 10.43 -19.438 -10.289 1 91.88 166 TYR B N 1
ATOM 3095 C CA . TYR B 1 166 ? 9.383 -20.203 -10.953 1 91.88 166 TYR B CA 1
ATOM 3096 C C . TYR B 1 166 ? 8.328 -20.672 -9.961 1 91.88 166 TYR B C 1
ATOM 3098 O O . TYR B 1 166 ? 7.129 -20.562 -10.227 1 91.88 166 TYR B O 1
ATOM 3106 N N . ARG B 1 167 ? 8.805 -21.109 -8.812 1 92.69 167 ARG B N 1
ATOM 3107 C CA . ARG B 1 167 ? 7.887 -21.547 -7.762 1 92.69 167 ARG B CA 1
ATOM 3108 C C . ARG B 1 167 ? 6.969 -20.422 -7.328 1 92.69 167 ARG B C 1
ATOM 3110 O O . ARG B 1 167 ? 5.758 -20.609 -7.188 1 92.69 167 ARG B O 1
ATOM 3117 N N . HIS B 1 168 ? 7.535 -19.281 -7.188 1 89.88 168 HIS B N 1
ATOM 3118 C CA . HIS B 1 168 ? 6.758 -18.109 -6.789 1 89.88 168 HIS B CA 1
ATOM 3119 C C . HIS B 1 168 ? 5.738 -17.734 -7.855 1 89.88 168 HIS B C 1
ATOM 3121 O O . HIS B 1 168 ? 4.609 -17.344 -7.535 1 89.88 168 HIS B O 1
ATOM 3127 N N . HIS B 1 169 ? 6.184 -17.844 -8.984 1 91.69 169 HIS B N 1
ATOM 3128 C CA . HIS B 1 169 ? 5.285 -17.531 -10.094 1 91.69 169 HIS B CA 1
ATOM 3129 C C . HIS B 1 169 ? 4.062 -18.438 -10.086 1 91.69 169 HIS B C 1
ATOM 3131 O O . HIS B 1 169 ? 2.932 -17.969 -10.219 1 91.69 169 HIS B O 1
ATOM 3137 N N . VAL B 1 170 ? 4.281 -19.719 -9.938 1 94.56 170 VAL B N 1
ATOM 3138 C CA . VAL B 1 170 ? 3.188 -20.672 -9.922 1 94.56 170 VAL B CA 1
ATOM 3139 C C . VAL B 1 170 ? 2.279 -20.406 -8.727 1 94.56 170 VAL B C 1
ATOM 3141 O O . VAL B 1 170 ? 1.053 -20.422 -8.852 1 94.56 170 VAL B O 1
ATOM 3144 N N . ALA B 1 171 ? 2.898 -20.125 -7.547 1 94.31 171 ALA B N 1
ATOM 3145 C CA . ALA B 1 171 ? 2.125 -19.844 -6.34 1 94.31 171 ALA B CA 1
ATOM 3146 C C . ALA B 1 171 ? 1.264 -18.594 -6.527 1 94.31 171 ALA B C 1
ATOM 3148 O O . ALA B 1 171 ? 0.101 -18.562 -6.113 1 94.31 171 ALA B O 1
ATOM 3149 N N . ASP B 1 172 ? 1.801 -17.641 -7.109 1 91.44 172 ASP B N 1
ATOM 3150 C CA . ASP B 1 172 ? 1.069 -16.406 -7.375 1 91.44 172 ASP B CA 1
ATOM 3151 C C . ASP B 1 172 ? -0.1 -16.656 -8.328 1 91.44 172 ASP B C 1
ATOM 3153 O O . ASP B 1 172 ? -1.203 -16.141 -8.109 1 91.44 172 ASP B O 1
ATOM 3157 N N . LYS B 1 173 ? 0.211 -17.359 -9.391 1 93.94 173 LYS B N 1
ATOM 3158 C CA . LYS B 1 173 ? -0.842 -17.719 -10.336 1 93.94 173 LYS B CA 1
ATOM 3159 C C . LYS B 1 173 ? -1.977 -18.453 -9.641 1 93.94 173 LYS B C 1
ATOM 3161 O O . LYS B 1 173 ? -3.152 -18.203 -9.914 1 93.94 173 LYS B O 1
ATOM 3166 N N . LEU B 1 174 ? -1.592 -19.359 -8.805 1 96.12 174 LEU B N 1
ATOM 3167 C CA . LEU B 1 174 ? -2.572 -20.141 -8.055 1 96.12 174 LEU B CA 1
ATOM 3168 C C . LEU B 1 174 ? -3.426 -19.234 -7.176 1 96.12 174 LEU B C 1
ATOM 3170 O O . LEU B 1 174 ? -4.652 -19.344 -7.172 1 96.12 174 LEU B O 1
ATOM 3174 N N . ASN B 1 175 ? -2.822 -18.359 -6.496 1 94.5 175 ASN B N 1
ATOM 3175 C CA . ASN B 1 175 ? -3.533 -17.406 -5.637 1 94.5 175 ASN B CA 1
ATOM 3176 C C . ASN B 1 175 ? -4.523 -16.562 -6.438 1 94.5 175 ASN B C 1
ATOM 3178 O O . ASN B 1 175 ? -5.672 -16.391 -6.023 1 94.5 175 ASN B O 1
ATOM 3182 N N . ARG B 1 176 ? -4.113 -16.109 -7.496 1 93.06 176 ARG B N 1
ATOM 3183 C CA . ARG B 1 176 ? -4.965 -15.289 -8.344 1 93.06 176 ARG B CA 1
ATOM 3184 C C . ARG B 1 176 ? -6.152 -16.094 -8.875 1 93.06 176 ARG B C 1
ATOM 3186 O O . ARG B 1 176 ? -7.27 -15.578 -8.953 1 93.06 176 ARG B O 1
ATOM 3193 N N . ALA B 1 177 ? -5.871 -17.297 -9.25 1 95.56 177 ALA B N 1
ATOM 3194 C CA . ALA B 1 177 ? -6.934 -18.156 -9.766 1 95.56 177 ALA B CA 1
ATOM 3195 C C . ALA B 1 177 ? -7.977 -18.438 -8.695 1 95.56 177 ALA B C 1
ATOM 3197 O O . ALA B 1 177 ? -9.18 -18.469 -8.977 1 95.56 177 ALA B O 1
ATOM 3198 N N . ILE B 1 178 ? -7.523 -18.656 -7.48 1 96.44 178 ILE B N 1
ATOM 3199 C CA . ILE B 1 178 ? -8.438 -18.906 -6.367 1 96.44 178 ILE B CA 1
ATOM 3200 C C . ILE B 1 178 ? -9.32 -17.688 -6.141 1 96.44 178 ILE B C 1
ATOM 3202 O O . ILE B 1 178 ? -10.539 -17.812 -5.996 1 96.44 178 ILE B O 1
ATOM 3206 N N . LEU B 1 179 ? -8.711 -16.547 -6.184 1 93.81 179 LEU B N 1
ATOM 3207 C CA . LEU B 1 179 ? -9.461 -15.305 -6.008 1 93.81 179 LEU B CA 1
ATOM 3208 C C . LEU B 1 179 ? -10.484 -15.125 -7.125 1 93.81 179 LEU B C 1
ATOM 3210 O O . LEU B 1 179 ? -11.656 -14.844 -6.859 1 93.81 179 LEU B O 1
ATOM 3214 N N . ALA B 1 180 ? -10.055 -15.336 -8.297 1 92.12 180 ALA B N 1
ATOM 3215 C CA . ALA B 1 180 ? -10.945 -15.203 -9.445 1 92.12 180 ALA B CA 1
ATOM 3216 C C . ALA B 1 180 ? -12.109 -16.188 -9.352 1 92.12 180 ALA B C 1
ATOM 3218 O O . ALA B 1 180 ? -13.25 -15.844 -9.68 1 92.12 180 ALA B O 1
ATOM 3219 N N . HIS B 1 181 ? -11.812 -17.328 -8.969 1 92.38 181 HIS B N 1
ATOM 3220 C CA . HIS B 1 181 ? -12.836 -18.359 -8.828 1 92.38 181 HIS B CA 1
ATOM 3221 C C . HIS B 1 181 ? -13.898 -17.938 -7.812 1 92.38 181 HIS B C 1
ATOM 3223 O O . HIS B 1 181 ? -15.062 -18.297 -7.949 1 92.38 181 HIS B O 1
ATOM 3229 N N . SER B 1 182 ? -13.539 -17.156 -6.789 1 90.62 182 SER B N 1
ATOM 3230 C CA . SER B 1 182 ? -14.461 -16.672 -5.77 1 90.62 182 SER B CA 1
ATOM 3231 C C . SER B 1 182 ? -15.047 -15.312 -6.164 1 90.62 182 SER B C 1
ATOM 3233 O O . SER B 1 182 ? -15.555 -14.586 -5.312 1 90.62 182 SER B O 1
ATOM 3235 N N . HIS B 1 183 ? -14.875 -14.922 -7.402 1 88.81 183 HIS B N 1
ATOM 3236 C CA . HIS B 1 183 ? -15.406 -13.695 -7.973 1 88.81 183 HIS B CA 1
ATOM 3237 C C . HIS B 1 183 ? -14.781 -12.469 -7.324 1 88.81 183 HIS B C 1
ATOM 3239 O O . HIS B 1 183 ? -15.438 -11.438 -7.16 1 88.81 183 HIS B O 1
ATOM 3245 N N . MET B 1 184 ? -13.586 -12.664 -6.832 1 87.75 184 MET B N 1
ATOM 3246 C CA . MET B 1 184 ? -12.789 -11.555 -6.336 1 87.75 184 MET B CA 1
ATOM 3247 C C . MET B 1 184 ? -11.758 -11.117 -7.371 1 87.75 184 MET B C 1
ATOM 3249 O O . MET B 1 184 ? -11.398 -11.891 -8.266 1 87.75 184 MET B O 1
ATOM 3253 N N . PRO B 1 185 ? -11.328 -9.891 -7.297 1 85.31 185 PRO B N 1
ATOM 3254 C CA . PRO B 1 185 ? -10.305 -9.453 -8.25 1 85.31 185 PRO B CA 1
ATOM 3255 C C . PRO B 1 185 ? -9.008 -10.25 -8.133 1 85.31 185 PRO B C 1
ATOM 3257 O O . PRO B 1 185 ? -8.531 -10.492 -7.023 1 85.31 185 PRO B O 1
ATOM 3260 N N . SER B 1 186 ? -8.453 -10.594 -9.312 1 88.69 186 SER B N 1
ATOM 3261 C CA . SER B 1 186 ? -7.215 -11.359 -9.344 1 88.69 186 SER B CA 1
ATOM 3262 C C . SER B 1 186 ? -6.012 -10.484 -9.016 1 88.69 186 SER B C 1
ATOM 3264 O O . SER B 1 186 ? -4.93 -10.992 -8.727 1 88.69 186 SER B O 1
ATOM 3266 N N . TYR B 1 187 ? -6.285 -9.18 -9.109 1 85.81 187 TYR B N 1
ATOM 3267 C CA . TYR B 1 187 ? -5.23 -8.219 -8.789 1 85.81 187 TYR B CA 1
ATOM 3268 C C . TYR B 1 187 ? -5.691 -7.238 -7.719 1 85.81 187 TYR B C 1
ATOM 3270 O O . TYR B 1 187 ? -6.879 -6.91 -7.637 1 85.81 187 TYR B O 1
ATOM 3278 N N . SER B 1 188 ? -4.727 -6.805 -6.953 1 88.75 188 SER B N 1
ATOM 3279 C CA . SER B 1 188 ? -5.078 -5.82 -5.934 1 88.75 188 SER B CA 1
ATOM 3280 C C . SER B 1 188 ? -5.383 -4.461 -6.555 1 88.75 188 SER B C 1
ATOM 3282 O O . SER B 1 188 ? -5.027 -4.211 -7.707 1 88.75 188 SER B O 1
ATOM 3284 N N . GLU B 1 189 ? -6.035 -3.645 -5.781 1 86.06 189 GLU B N 1
ATOM 3285 C CA . GLU B 1 189 ? -6.316 -2.285 -6.234 1 86.06 189 GLU B CA 1
ATOM 3286 C C . GLU B 1 189 ? -5.027 -1.531 -6.551 1 86.06 189 GLU B C 1
ATOM 3288 O O . GLU B 1 189 ? -4.969 -0.766 -7.516 1 86.06 189 GLU B O 1
ATOM 3293 N N . LEU B 1 190 ? -4.02 -1.759 -5.766 1 89.69 190 LEU B N 1
ATOM 3294 C CA . LEU B 1 190 ? -2.729 -1.117 -5.992 1 89.69 190 LEU B CA 1
ATOM 3295 C C . LEU B 1 190 ? -2.162 -1.502 -7.355 1 89.69 190 LEU B C 1
ATOM 3297 O O . LEU B 1 190 ? -1.743 -0.635 -8.125 1 89.69 190 LEU B O 1
ATOM 3301 N N . GLU B 1 191 ? -2.201 -2.795 -7.625 1 86.88 191 GLU B N 1
ATOM 3302 C CA . GLU B 1 191 ? -1.664 -3.27 -8.898 1 86.88 191 GLU B CA 1
ATOM 3303 C C . GLU B 1 191 ? -2.441 -2.691 -10.078 1 86.88 191 GLU B C 1
ATOM 3305 O O . GLU B 1 191 ? -1.855 -2.359 -11.109 1 86.88 191 GLU B O 1
ATOM 3310 N N . ARG B 1 192 ? -3.711 -2.58 -9.914 1 82.88 192 ARG B N 1
ATOM 3311 C CA . ARG B 1 192 ? -4.543 -2.006 -10.969 1 82.88 192 ARG B CA 1
ATOM 3312 C C . ARG B 1 192 ? -4.172 -0.547 -11.219 1 82.88 192 ARG B C 1
ATOM 3314 O O . ARG B 1 192 ? -4.086 -0.114 -12.367 1 82.88 192 ARG B O 1
ATOM 3321 N N . ILE B 1 193 ? -3.936 0.189 -10.172 1 83.38 193 ILE B N 1
ATOM 3322 C CA . ILE B 1 193 ? -3.584 1.602 -10.281 1 83.38 193 ILE B CA 1
ATOM 3323 C C . ILE B 1 193 ? -2.227 1.748 -10.961 1 83.38 193 ILE B C 1
ATOM 3325 O O . ILE B 1 193 ? -2.055 2.598 -11.836 1 83.38 193 ILE B O 1
ATOM 3329 N N . ILE B 1 194 ? -1.318 0.888 -10.555 1 84.62 194 ILE B N 1
ATOM 3330 C CA . ILE B 1 194 ? 0.018 0.931 -11.141 1 84.62 194 ILE B CA 1
ATOM 3331 C C . ILE B 1 194 ? -0.061 0.645 -12.641 1 84.62 194 ILE B C 1
ATOM 3333 O O . ILE B 1 194 ? 0.566 1.336 -13.445 1 84.62 194 ILE B O 1
ATOM 3337 N N . ARG B 1 195 ? -0.799 -0.355 -13.031 1 81.12 195 ARG B N 1
ATOM 3338 C CA . ARG B 1 195 ? -0.939 -0.734 -14.438 1 81.12 195 ARG B CA 1
ATOM 3339 C C . ARG B 1 195 ? -1.553 0.4 -15.25 1 81.12 195 ARG B C 1
ATOM 3341 O O . ARG B 1 195 ? -1.08 0.709 -16.344 1 81.12 195 ARG B O 1
ATOM 3348 N N . GLN B 1 196 ? -2.568 0.988 -14.672 1 73.88 196 GLN B N 1
ATOM 3349 C CA . GLN B 1 196 ? -3.229 2.09 -15.367 1 73.88 196 GLN B CA 1
ATOM 3350 C C . GLN B 1 196 ? -2.285 3.279 -15.531 1 73.88 196 GLN B C 1
ATOM 3352 O O . GLN B 1 196 ? -2.225 3.885 -16.594 1 73.88 196 GLN B O 1
ATOM 3357 N N . ALA B 1 197 ? -1.601 3.564 -14.461 1 76.81 197 ALA B N 1
ATOM 3358 C CA . ALA B 1 197 ? -0.664 4.684 -14.523 1 76.81 197 ALA B CA 1
ATOM 3359 C C . ALA B 1 197 ? 0.441 4.422 -15.539 1 76.81 197 ALA B C 1
ATOM 3361 O O . ALA B 1 197 ? 0.875 5.34 -16.25 1 76.81 197 ALA B O 1
ATOM 3362 N N . THR B 1 198 ? 0.879 3.158 -15.617 1 76.88 198 THR B N 1
ATOM 3363 C CA . THR B 1 198 ? 1.946 2.781 -16.531 1 76.88 198 THR B CA 1
ATOM 3364 C C . THR B 1 198 ? 1.483 2.912 -17.984 1 76.88 198 THR B C 1
ATOM 3366 O O . THR B 1 198 ? 2.207 3.447 -18.828 1 76.88 198 THR B O 1
ATOM 3369 N N . VAL B 1 199 ? 0.343 2.457 -18.297 1 71.81 199 VAL B N 1
ATOM 3370 C CA . VAL B 1 199 ? -0.207 2.521 -19.641 1 71.81 199 VAL B CA 1
ATOM 3371 C C . VAL B 1 199 ? -0.355 3.98 -20.062 1 71.81 199 VAL B C 1
ATOM 3373 O O . VAL B 1 199 ? -0.018 4.34 -21.203 1 71.81 199 VAL B O 1
ATOM 3376 N N . VAL B 1 200 ? -0.763 4.672 -19.172 1 67.12 200 VAL B N 1
ATOM 3377 C CA . VAL B 1 200 ? -0.98 6.086 -19.453 1 67.12 200 VAL B CA 1
ATOM 3378 C C . VAL B 1 200 ? 0.352 6.762 -19.781 1 67.12 200 VAL B C 1
ATOM 3380 O O . VAL B 1 200 ? 0.446 7.547 -20.719 1 67.12 200 VAL B O 1
ATOM 3383 N N . ARG B 1 201 ? 1.303 6.461 -18.922 1 70.38 201 ARG B N 1
ATOM 3384 C CA . ARG B 1 201 ? 2.629 7.027 -19.156 1 70.38 201 ARG B CA 1
ATOM 3385 C C . ARG B 1 201 ? 3.168 6.617 -20.516 1 70.38 201 ARG B C 1
ATOM 3387 O O . ARG B 1 201 ? 3.756 7.434 -21.234 1 70.38 201 ARG B O 1
ATOM 3394 N N . GLN B 1 202 ? 2.92 5.438 -20.844 1 70.44 202 GLN B N 1
ATOM 3395 C CA . GLN B 1 202 ? 3.406 4.918 -22.109 1 70.44 202 GLN B CA 1
ATOM 3396 C C . GLN B 1 202 ? 2.646 5.535 -23.281 1 70.44 202 GLN B C 1
ATOM 3398 O O . GLN B 1 202 ? 3.229 5.797 -24.344 1 70.44 202 GLN B O 1
ATOM 3403 N N . CYS B 1 203 ? 1.396 5.742 -23.109 1 66.25 203 CYS B N 1
ATOM 3404 C CA . CYS B 1 203 ? 0.581 6.371 -24.141 1 66.25 203 CYS B CA 1
ATOM 3405 C C . CYS B 1 203 ? 1.018 7.812 -24.375 1 66.25 203 CYS B C 1
ATOM 3407 O O . CYS B 1 203 ? 1.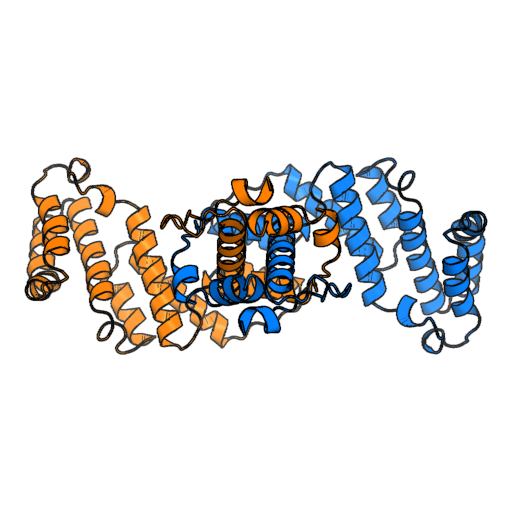075 8.273 -25.516 1 66.25 203 CYS B O 1
ATOM 3409 N N . LEU B 1 204 ? 1.267 8.367 -23.281 1 65.12 204 LEU B N 1
ATOM 3410 C CA . LEU B 1 204 ? 1.642 9.773 -23.359 1 65.12 204 LEU B CA 1
ATOM 3411 C C . LEU B 1 204 ? 3.043 9.93 -23.938 1 65.12 204 LEU B C 1
ATOM 3413 O O . LEU B 1 204 ? 3.336 10.93 -24.594 1 65.12 204 LEU B O 1
ATOM 3417 N N . SER B 1 205 ? 3.863 8.969 -23.547 1 64.81 205 SER B N 1
ATOM 3418 C CA . SER B 1 205 ? 5.223 9.031 -24.078 1 64.81 205 SER B CA 1
ATOM 3419 C C . SER B 1 205 ? 5.285 8.516 -25.516 1 64.81 205 SER B C 1
ATOM 3421 O O . SER B 1 205 ? 6.316 8.633 -26.172 1 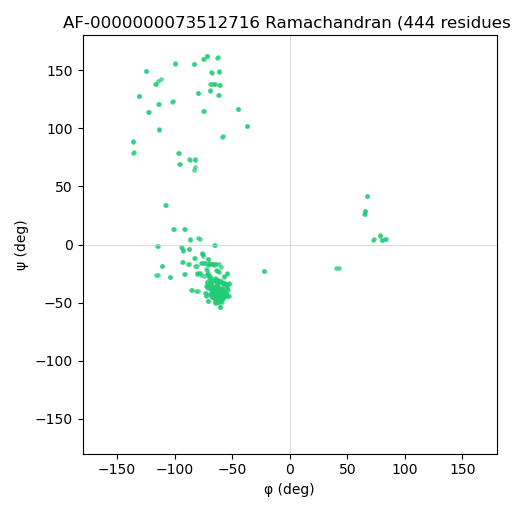64.81 205 SER B O 1
ATOM 3423 N N . GLY B 1 206 ? 4.156 8.227 -26.031 1 59.84 206 GLY B N 1
ATOM 3424 C CA . GLY B 1 206 ? 4.125 7.711 -27.391 1 59.84 206 GLY B CA 1
ATOM 3425 C C . GLY B 1 206 ? 4.629 6.281 -27.484 1 59.84 206 GLY B C 1
ATOM 3426 O O . GLY B 1 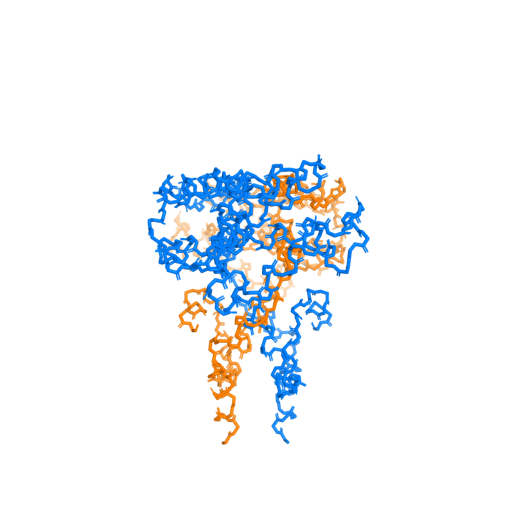206 ? 4.902 5.797 -28.594 1 59.84 206 GLY B O 1
ATOM 3427 N N . GLU B 1 207 ? 4.91 5.73 -26.391 1 55.69 207 GLU B N 1
ATOM 3428 C CA . GLU B 1 207 ? 5.465 4.383 -26.391 1 55.69 207 GLU B CA 1
ATOM 3429 C C . GLU B 1 207 ? 4.379 3.334 -26.609 1 55.69 207 GLU B C 1
ATOM 3431 O O . GLU B 1 207 ? 4.676 2.166 -26.859 1 55.69 207 GLU B O 1
ATOM 3436 N N . LEU B 1 208 ? 3.15 3.629 -26.281 1 54.88 208 LEU B N 1
ATOM 3437 C CA . LEU B 1 208 ? 2.109 2.613 -26.406 1 54.88 208 LEU B CA 1
ATOM 3438 C C . LEU B 1 208 ? 2.102 2.002 -27.797 1 54.88 208 LEU B C 1
ATOM 3440 O O . LEU B 1 208 ? 1.724 0.84 -27.969 1 54.88 208 LEU B O 1
ATOM 3444 N N . GLY B 1 209 ? 2.203 2.773 -28.781 1 47.97 209 GLY B N 1
ATOM 3445 C CA . GLY B 1 209 ? 2.084 2.221 -30.125 1 47.97 209 GLY B CA 1
ATOM 3446 C C . GLY B 1 209 ? 3.047 1.08 -30.391 1 47.97 209 GLY B C 1
ATOM 3447 O O . GLY B 1 209 ? 2.902 0.354 -31.375 1 47.97 209 GLY B O 1
ATOM 3448 N N . LYS B 1 210 ? 4.262 1.173 -29.875 1 46.28 210 LYS B N 1
ATOM 3449 C CA . LYS B 1 210 ? 5.258 0.236 -30.391 1 46.28 210 LYS B CA 1
ATOM 3450 C C . LYS B 1 210 ? 5.156 -1.114 -29.688 1 46.28 210 LYS B C 1
ATOM 3452 O O . LYS B 1 210 ? 6.023 -1.973 -29.859 1 46.28 210 LYS B O 1
ATOM 3457 N N . ASP B 1 211 ? 4.113 -1.807 -29.812 1 48.69 211 ASP B N 1
ATOM 3458 C CA . ASP B 1 211 ? 3.922 -3.195 -29.406 1 48.69 211 ASP B CA 1
ATOM 3459 C C . ASP B 1 211 ? 4.531 -3.453 -28.031 1 48.69 211 ASP B C 1
ATOM 3461 O O . ASP B 1 211 ? 4.488 -4.578 -27.531 1 48.69 211 ASP B O 1
ATOM 3465 N N . ILE B 1 212 ? 5.484 -2.641 -27.5 1 50.19 212 ILE B N 1
ATOM 3466 C CA . ILE B 1 212 ? 6.348 -3.035 -26.406 1 50.19 212 ILE B CA 1
ATOM 3467 C C . ILE B 1 212 ? 5.77 -2.512 -25.078 1 50.19 212 ILE B C 1
ATOM 3469 O O . ILE B 1 212 ? 5.691 -1.3 -24.875 1 50.19 212 ILE B O 1
ATOM 3473 N N . VAL B 1 213 ? 4.816 -3.135 -24.547 1 58.12 213 VAL B N 1
ATOM 3474 C CA . VAL B 1 213 ? 4.332 -2.846 -23.203 1 58.12 213 VAL B CA 1
ATOM 3475 C C . VAL B 1 213 ? 5.465 -3.037 -22.188 1 58.12 213 VAL B C 1
ATOM 3477 O O . VAL B 1 213 ? 5.977 -4.148 -22.031 1 58.12 213 VAL B O 1
ATOM 3480 N N . SER B 1 214 ? 6.203 -2.016 -21.844 1 63.12 214 SER B N 1
ATOM 3481 C CA . SER B 1 214 ? 7.293 -2.053 -20.875 1 63.12 214 SER B CA 1
ATOM 3482 C C . SER B 1 214 ? 6.773 -2.311 -19.469 1 63.12 214 SER B C 1
ATOM 3484 O O . SER B 1 214 ? 5.691 -1.841 -19.109 1 63.12 214 SER B O 1
ATOM 3486 N N . PRO B 1 215 ? 7.516 -3.15 -18.828 1 71 215 PRO B N 1
ATOM 3487 C CA . PRO B 1 215 ? 7.137 -3.414 -17.438 1 71 215 PRO B CA 1
ATOM 3488 C C . PRO B 1 215 ? 7.188 -2.164 -16.562 1 71 215 PRO B C 1
ATOM 3490 O O . PRO B 1 215 ? 7.848 -1.184 -16.922 1 71 215 PRO B O 1
ATOM 3493 N N . PHE B 1 216 ? 6.359 -2.129 -15.609 1 73.62 216 PHE B N 1
ATOM 3494 C CA . PHE B 1 216 ? 6.391 -1.055 -14.625 1 73.62 216 PHE B CA 1
ATOM 3495 C C . PHE B 1 216 ? 7.715 -1.057 -13.859 1 73.62 216 PHE B C 1
ATOM 3497 O O . PHE B 1 216 ? 8.234 -2.119 -13.508 1 73.62 216 PHE B O 1
ATOM 3504 N N . SER B 1 217 ? 8.375 0.065 -13.789 1 67.38 217 SER B N 1
ATOM 3505 C CA . SER B 1 217 ? 9.539 0.299 -12.945 1 67.38 217 SER B CA 1
ATOM 3506 C C . SER B 1 217 ? 9.312 1.476 -12 1 67.38 217 SER B C 1
ATOM 3508 O O . SER B 1 217 ? 9.094 2.604 -12.453 1 67.38 217 SER B O 1
ATOM 3510 N N . LEU B 1 218 ? 9.266 1.159 -10.734 1 71.38 218 LEU B N 1
ATOM 3511 C CA . LEU B 1 218 ? 9.062 2.211 -9.742 1 71.38 218 LEU B CA 1
ATOM 3512 C C . LEU B 1 218 ? 10.117 3.301 -9.883 1 71.38 218 LEU B C 1
ATOM 3514 O O . LEU B 1 218 ? 9.797 4.492 -9.812 1 71.38 218 LEU B O 1
ATOM 3518 N N . LYS B 1 219 ? 11.375 2.832 -10.078 1 70.25 219 LYS B N 1
ATOM 3519 C CA . LYS B 1 219 ? 12.469 3.787 -10.234 1 70.25 219 LYS B CA 1
ATOM 3520 C C . LYS B 1 219 ? 12.195 4.742 -11.398 1 70.25 219 LYS B C 1
ATOM 3522 O O . LYS B 1 219 ? 12.367 5.953 -11.266 1 70.25 219 LYS B O 1
ATOM 3527 N N . ASP B 1 220 ? 11.703 4.148 -12.445 1 68.38 220 ASP B N 1
ATOM 3528 C CA . ASP B 1 220 ? 11.43 4.961 -13.625 1 68.38 220 ASP B CA 1
ATOM 3529 C C . ASP B 1 220 ? 10.219 5.867 -13.406 1 68.38 220 ASP B C 1
ATOM 3531 O O . ASP B 1 220 ? 10.188 6.996 -13.898 1 68.38 220 ASP B O 1
ATOM 3535 N N . PHE B 1 221 ? 9.289 5.414 -12.648 1 67.62 221 PHE B N 1
ATOM 3536 C CA . PHE B 1 221 ? 8.055 6.152 -12.406 1 67.62 221 PHE B CA 1
ATOM 3537 C C . PHE B 1 221 ? 8.32 7.383 -11.547 1 67.62 221 PHE B C 1
ATOM 3539 O O . PHE B 1 221 ? 7.738 8.445 -11.773 1 67.62 221 PHE B O 1
ATOM 3546 N N . LEU B 1 222 ? 9.258 7.23 -10.586 1 63.28 222 LEU B N 1
ATOM 3547 C CA . LEU B 1 222 ? 9.508 8.305 -9.625 1 63.28 222 LEU B CA 1
ATOM 3548 C C . LEU B 1 222 ? 10.406 9.375 -10.234 1 63.28 222 LEU B C 1
ATOM 3550 O O . LEU B 1 222 ? 10.477 10.492 -9.727 1 63.28 222 LEU B O 1
ATOM 3554 N N . LYS B 1 223 ? 11.234 9.023 -11.25 1 60.91 223 LYS B N 1
ATOM 3555 C CA . LYS B 1 223 ? 12.094 9.984 -11.93 1 60.91 223 LYS B CA 1
ATOM 3556 C C . LYS B 1 223 ? 11.281 10.93 -12.805 1 60.91 223 LYS B C 1
ATOM 3558 O O . LYS B 1 223 ? 11.773 11.984 -13.219 1 60.91 223 LYS B O 1
ATOM 3563 N N . SER B 1 224 ? 10.047 10.547 -12.977 1 52.81 224 SER B N 1
ATOM 3564 C CA . SER B 1 224 ? 9.281 11.359 -13.914 1 52.81 224 SER B CA 1
ATOM 3565 C C . SER B 1 224 ? 8.531 12.469 -13.188 1 52.81 224 SER B C 1
ATOM 3567 O O . SER B 1 224 ? 8.156 12.32 -12.023 1 52.81 224 SER B O 1
#

pLDDT: mean 84.98, std 15.21, range [31.83, 97.44]

Foldseek 3Di:
DVLVVLVVVVVVPPVVVVVDDDDPVVVLVLVLQQCLLVLVLVVNVVSCVVPVDDDDPVSNVVSVLLVVLLVCLLVLVLVVNVVSLCVLFPCLCVVPVVLNLLSLLSNLLVCVQVVVLVVSVVSCVVRVVVCCVPPVCVVVSVLSVQCSVDPHSCPGPSNVSNDSVSSNVSSLVSSLSSCVSVVHHSDGPVVVVQLVVQCSVCVSNVNNPPPDSDDRDPVVVVVD/DVLVVLVVVVVVPPVVVVVDDDDPVVVLVLVLQQCLLVLVLVVNVVSCVVPVDDDDPVSNVVSVLLVVLLVCLLVLVLVVNVVSLCVLFPCLCVVPVVLNLLSLLSNLLVCVQVVVLVVSVVSCVVRVVVCCVPPVCVVVSVLSVQCSVDPHSCPGPSVVSNDSVSSNVSSLVSSLSSCVSVVHHSDGPVVVVQLVVQCSVCVSNVNNPPPDSDDRDPVVVVVD

Radius of gyration: 27.58 Å; Cα contacts (8 Å, |Δi|>4): 471; chains: 2; bounding box: 46×85×64 Å

Sequence (448 aa):
MKEEEIRSTMDVDPKQYELIKINGKDSHSIVLSYLIHGCFKDTVESLVASTGLKVSAAQLEDMEKRKRISHFALNGNALGAIQLTEQMSPDLFENDKGLLFDLLSLRFVELISSKECTEALEFAQAKLTPFGKMQDYVEKLEDFMALLAYEEPEKSPVFHLLSLDYRHHVADKLNRAILAHSHMPSYSELERIIRQATVVRQCLSGELGKDIVSPFSLKDFLKSMKEEEIRSTMDVDPKQYELIKINGKDSHSIVLSYLIHGCFKDTVESLVASTGLKVSAAQLEDMEKRKRISHFALNGNALGAIQLTEQMSPDLFENDKGLLFDLLSLRFVELISSKECTEALEFAQAKLTPFGKMQDYVEKLEDFMALLAYEEPEKSPVFHLLSLDYRHHVADKLNRAILAHSHMPSYSELERIIRQATVVRQCLSGELGKDIVSPFSLKDFLKS

Solvent-accessible surface area (backbone atoms only — not comparable to full-atom values): 24233 Å² total; per-residue (Å²): 109,64,68,52,49,43,42,45,53,72,54,42,51,75,64,59,44,71,64,42,48,68,51,67,67,50,56,49,48,32,52,47,42,35,32,55,70,71,38,37,58,70,27,45,51,41,44,30,72,74,68,69,56,85,80,56,70,66,56,53,51,50,28,51,53,51,42,51,32,37,48,25,38,64,69,36,33,24,67,61,20,51,53,52,43,46,72,75,37,70,62,48,51,78,78,31,54,67,58,46,50,54,39,51,46,40,32,39,45,46,28,48,75,68,68,34,54,68,62,24,50,54,46,36,60,70,69,48,46,71,45,56,78,36,77,89,38,32,65,59,50,48,54,60,55,50,36,72,75,37,96,50,41,78,76,34,96,62,32,62,73,72,34,68,65,45,38,48,48,53,31,50,51,50,52,26,49,54,30,40,73,70,76,38,72,61,58,32,60,49,57,52,46,52,27,51,31,45,51,46,50,28,49,51,69,58,40,53,78,64,80,56,78,65,59,61,44,63,72,62,58,68,75,98,110,64,68,52,48,42,43,44,52,72,53,41,50,76,65,59,43,71,63,41,47,69,54,67,66,52,55,50,48,32,48,48,42,34,33,54,70,70,37,37,58,69,27,44,54,41,44,29,72,74,68,68,57,85,80,54,70,67,57,53,50,50,27,51,53,52,42,51,32,37,48,24,38,63,70,34,34,22,65,62,20,51,54,52,41,45,73,75,38,69,63,49,52,76,76,32,54,66,57,47,49,54,39,52,47,39,32,40,46,45,27,48,73,68,66,34,54,68,60,24,51,53,46,37,60,70,71,49,45,72,45,56,76,36,78,89,38,33,64,60,50,50,53,61,54,49,37,71,75,36,96,52,42,79,76,34,96,62,31,62,72,73,33,70,65,44,37,49,49,52,32,49,52,49,53,25,50,53,30,40,73,70,75,38,73,61,60,32,58,48,57,52,48,51,26,50,31,46,51,48,51,29,48,50,68,58,40,52,78,65,80,56,79,66,59,61,45,64,72,63,58,68,75,99

InterPro domains:
  IPR006594 LIS1 homology motif [PS50896] (23-55)
  IPR006595 CTLH, C-terminal LisH motif [PS50897] (62-119)
  IPR006595 CTLH, C-terminal LisH motif [SM00668] (62-119)
  IPR013144 CRA domain [SM00757] (115-210)
  IPR024964 CTLH/CRA C-terminal to LisH motif domain [PF10607] (63-201)
  IPR050618 Ubiquitination and Signaling Pathway Regulator [PTHR12864] (10-205)